Protein AF-A0A9X2YGV0-F1 (afdb_monomer)

InterPro domains:
  IPR011042 Six-bladed beta-propeller, TolB-like [G3DSA:2.120.10.30] (3-168)

Sequence (434 aa):
MQQTRMVYEEDAQGRRLVPIVIPPGPPAPARVIESSREMRVSPDGSHVLFSQIQLGLGGVLTAVPVVGTFTRAADATEYRITDARVVYGVGEGKQFTHDGKGVIIIGGQYEAGNVDDIVVDLATGKVTRLTGNLDYDEDTDLSPNGKWIAIGSTRTLDALTPMSRIVRPAFLPAQIQGAVYEAYAKTINVTNQEWLIAVEDDLARENGTPLFVSDDPSTPQDEGDGYTARSMPSWNQDGTAVTFYERLATADPTLPQTRIVVAKLNYTTSVGTAQGDQVTPDPTWAPKLSEYVPGPAVLPSTGTYPGTGGGTALITEDTTTTPGHTIRTVTYTDYVNEDGLILNGTEWTDATASQNSIRYVADIAVTGAHTGYLKGDVTINKLTRSITPTIAPVDPASKTGTAADPGSQIRSSLDGDLLVLLDPNRIAAAQAGV

Nearest PDB structures (foldseek):
  3lk3-assembly1_A  TM=3.297E-01  e=2.948E+00  Gallus gallus
  7dsb-assembly1_A  TM=3.086E-01  e=3.860E+00  Gallus gallus
  4n74-assembly1_A  TM=1.052E-01  e=2.647E+00  Escherichia coli BW2952
  9eag-assembly1_A  TM=1.173E-01  e=6.269E+00  Homo sapiens
  9coo-assembly1_A  TM=1.122E-01  e=9.647E+00  Homo sapiens

Mean predicted a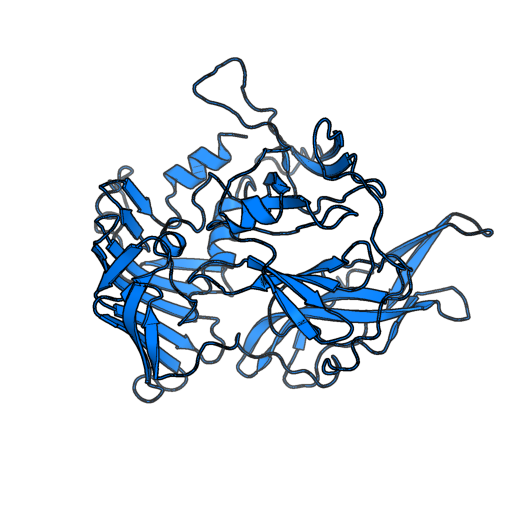ligned error: 5.89 Å

Solvent-accessible surface area (backbone atoms only — not comparable to full-atom values): 22181 Å² total; per-residue (Å²): 130,88,81,82,46,66,45,84,46,78,57,102,92,44,76,48,77,34,42,49,48,73,60,79,55,36,40,82,91,24,40,66,79,35,82,66,41,58,74,38,70,31,71,65,56,54,30,32,39,24,15,28,35,32,33,17,52,73,60,15,76,43,34,33,16,30,41,20,40,41,40,72,40,94,85,69,69,35,35,38,48,41,83,41,17,38,71,44,75,48,25,40,30,51,31,60,39,58,24,18,47,29,36,31,27,39,52,34,58,65,38,30,49,42,42,24,32,22,35,30,33,29,72,77,64,50,75,42,83,50,50,42,52,49,25,47,47,43,37,49,25,57,20,20,53,67,51,24,35,31,29,10,24,20,68,95,66,53,58,31,31,26,50,22,71,69,60,43,63,31,70,59,87,62,78,48,54,62,25,46,46,51,54,39,40,52,82,42,45,53,43,23,33,39,31,41,34,43,38,72,44,23,56,69,51,49,85,62,42,73,74,63,55,55,31,42,92,90,39,91,86,40,72,31,74,32,41,28,39,43,60,53,43,41,57,42,75,51,24,47,34,37,34,34,38,33,34,49,62,50,86,57,83,88,62,82,49,67,48,81,44,73,51,74,59,74,98,66,84,29,51,40,54,38,67,83,65,37,70,61,53,73,43,77,86,36,52,42,32,62,73,41,66,46,53,77,79,87,58,69,75,73,46,78,41,74,28,83,71,34,45,28,38,38,34,47,76,44,59,72,90,47,85,71,29,43,36,38,38,38,39,32,48,56,18,12,28,90,79,42,38,26,32,34,40,36,36,37,34,46,24,40,70,28,56,44,43,27,39,40,36,33,49,28,44,34,31,73,73,44,42,40,33,39,36,26,30,27,37,35,29,62,83,78,31,40,76,42,50,74,44,75,46,94,56,90,80,50,95,65,62,50,88,89,62,68,49,24,41,45,25,22,33,48,76,81,49,75,38,53,49,81,40,66,68,58,50,51,49,60,55,64,32,52

pLDDT: mean 90.38, std 11.67, range [33.03, 98.88]

Radius of gyration: 22.39 Å; Cα contacts (8 Å, |Δi|>4): 1180; chains: 1; bounding box: 58×48×65 Å

Organism: NCBI:txid318424

Secondary structure (DSSP, 8-state):
--PPEEEEEEETTEEEEEEEEPPP-PPTT-EEEEEEEEEEE-TTSSEEEEEEEEE-GGG-EEEEEEEEEEEEPTTSS-EEEEEEEE--SSSEEEEE-TTSSEEEEEEE--BTT--EEEEEETTT--EEE----SS-EEEEEE-TTSSEEEEEE-TTS-SSHHHHTS--B--S----HHHHHHHHTSSS--TTEEEEEEHHHHHTT---EESSPPB-TT-TT-B--SEEEEEEEEE-TTSSEEEEEEEE--S-TT---EEEEEEE--S-S--S--SS--PPPP-TTSPBTTT----PPPPPPSEEEE-TTEEEEEEEEESSSSTTEEEEEEEEEEEE-TTSEEEEEEEEEEEETT-SEEEEEEEEEEEESS-EEEEEEEEEETTTTEEEESS--S-SS-TT--TT--TTS-EEEETTEEEETT-HHHHHHHHH--

Structure (mmCIF, N/CA/C/O backbone):
data_AF-A0A9X2YGV0-F1
#
_entry.id   AF-A0A9X2YGV0-F1
#
loop_
_atom_site.group_PDB
_atom_site.id
_atom_site.type_symbol
_atom_site.label_atom_id
_atom_site.label_alt_id
_atom_site.label_comp_id
_atom_site.label_asym_id
_atom_site.label_entity_id
_atom_site.label_seq_id
_atom_site.pdbx_PDB_ins_code
_atom_site.Cartn_x
_atom_site.Cartn_y
_atom_site.Cartn_z
_atom_site.occupancy
_atom_site.B_iso_or_equiv
_atom_site.auth_seq_id
_atom_site.auth_comp_id
_atom_site.auth_asym_id
_atom_site.auth_atom_id
_atom_site.pdbx_PDB_model_num
ATOM 1 N N . MET A 1 1 ? 5.905 11.905 24.380 1.00 38.88 1 MET A N 1
ATOM 2 C CA . MET A 1 1 ? 4.713 11.677 25.227 1.00 38.88 1 MET A CA 1
ATOM 3 C C . MET A 1 1 ? 4.147 10.327 24.840 1.00 38.88 1 MET A C 1
ATOM 5 O O . MET A 1 1 ? 4.010 10.088 23.648 1.00 38.88 1 MET A O 1
ATOM 9 N N . GLN A 1 2 ? 3.885 9.439 25.795 1.00 49.25 2 GLN A N 1
ATOM 10 C CA . GLN A 1 2 ? 3.170 8.195 25.514 1.00 49.25 2 GLN A CA 1
ATOM 11 C C . GLN A 1 2 ? 1.724 8.595 25.188 1.00 49.25 2 GLN A C 1
ATOM 13 O O . GLN A 1 2 ? 1.070 9.215 26.023 1.00 49.25 2 GLN A O 1
ATOM 18 N N . GLN A 1 3 ? 1.267 8.390 23.950 1.00 62.53 3 GLN A N 1
ATOM 19 C CA . GLN A 1 3 ? -0.114 8.718 23.594 1.00 62.53 3 GLN A CA 1
ATOM 20 C C . GLN A 1 3 ? -1.037 7.715 24.291 1.00 62.53 3 GLN A C 1
ATOM 22 O O . GLN A 1 3 ? -0.971 6.519 24.015 1.00 62.53 3 GLN A O 1
ATOM 27 N N . THR A 1 4 ? -1.885 8.193 25.200 1.00 80.19 4 THR A N 1
ATOM 28 C CA . THR A 1 4 ? -2.931 7.362 25.800 1.00 80.19 4 THR A CA 1
ATOM 29 C C . THR A 1 4 ? -4.017 7.123 24.757 1.00 80.19 4 THR A C 1
ATOM 31 O O . THR A 1 4 ? -4.646 8.072 24.288 1.00 80.19 4 THR A O 1
ATOM 34 N N . ARG A 1 5 ? -4.225 5.863 24.369 1.00 89.50 5 ARG A N 1
ATOM 35 C CA . ARG A 1 5 ? -5.343 5.459 23.508 1.00 89.50 5 ARG A CA 1
ATOM 36 C C . ARG A 1 5 ? -6.597 5.307 24.362 1.00 89.50 5 ARG A C 1
ATOM 38 O O . ARG A 1 5 ? -6.515 4.808 25.482 1.00 89.50 5 ARG A O 1
ATOM 45 N N . MET A 1 6 ? -7.728 5.755 23.834 1.00 92.12 6 MET A N 1
ATOM 46 C CA . MET A 1 6 ? -9.022 5.729 24.511 1.00 92.12 6 MET A CA 1
ATOM 47 C C . MET A 1 6 ? -10.067 5.152 23.560 1.00 92.12 6 MET A C 1
ATOM 49 O O . MET A 1 6 ? -10.005 5.418 22.361 1.00 92.12 6 MET A O 1
ATOM 53 N N . VAL A 1 7 ? -11.047 4.434 24.097 1.00 92.06 7 VAL A N 1
ATOM 54 C CA . VAL A 1 7 ? -12.277 4.075 23.384 1.00 92.06 7 VAL A CA 1
ATOM 55 C C . VAL A 1 7 ? -13.438 4.884 23.952 1.00 92.06 7 VAL A C 1
ATOM 57 O O . VAL A 1 7 ? -13.540 5.062 25.168 1.00 92.06 7 VAL A O 1
ATOM 60 N N . TYR A 1 8 ? -14.292 5.405 23.071 1.00 91.88 8 TYR A N 1
ATOM 61 C CA . TYR A 1 8 ? -15.586 5.940 23.473 1.00 91.88 8 TYR A CA 1
ATOM 62 C C . TYR A 1 8 ? -16.548 4.780 23.694 1.00 91.88 8 TYR A C 1
ATOM 64 O O . TYR A 1 8 ? -16.753 3.953 22.810 1.00 91.88 8 TYR A O 1
ATOM 72 N N . GLU A 1 9 ? -17.135 4.733 24.877 1.00 90.62 9 GLU A N 1
ATOM 73 C CA . GLU A 1 9 ? -18.098 3.722 25.269 1.00 90.62 9 GLU A CA 1
ATOM 74 C C . GLU A 1 9 ? -19.395 4.396 25.707 1.00 90.62 9 GLU A C 1
ATOM 76 O O . GLU A 1 9 ? -19.382 5.379 26.456 1.00 90.62 9 GLU A O 1
ATOM 81 N N . GLU A 1 10 ? -20.511 3.822 25.269 1.00 91.31 10 GLU A N 1
ATOM 82 C CA . GLU A 1 10 ? -21.853 4.196 25.687 1.00 91.31 10 GLU A CA 1
ATOM 83 C C . GLU A 1 10 ? -22.609 2.942 26.129 1.00 91.31 10 GLU A C 1
ATOM 85 O O . GLU A 1 10 ? -22.834 2.026 25.340 1.00 91.31 10 GLU A O 1
ATOM 90 N N . ASP A 1 11 ? -22.978 2.900 27.406 1.00 87.06 11 ASP A N 1
ATOM 91 C CA . ASP A 1 11 ? -23.726 1.805 28.019 1.00 87.06 11 ASP A CA 1
ATOM 92 C C . ASP A 1 11 ? -24.851 2.336 28.926 1.00 87.06 11 ASP A C 1
ATOM 94 O O . ASP A 1 11 ? -25.162 3.531 28.947 1.00 87.06 11 ASP A O 1
ATOM 98 N N . ALA A 1 12 ? -25.484 1.447 29.696 1.00 90.38 12 ALA A N 1
ATOM 99 C CA . ALA A 1 12 ? -26.556 1.817 30.622 1.00 90.38 12 ALA A CA 1
ATOM 100 C C . ALA A 1 12 ? -26.101 2.782 31.739 1.00 90.38 12 ALA A C 1
ATOM 102 O O . ALA A 1 12 ? -26.936 3.413 32.387 1.00 90.38 12 ALA A O 1
ATOM 103 N N . GLN A 1 13 ? -24.794 2.893 31.981 1.00 85.81 13 GLN A N 1
ATOM 104 C CA . GLN A 1 13 ? -24.166 3.750 32.981 1.00 85.81 13 GLN A CA 1
ATOM 105 C C . GLN A 1 13 ? -23.746 5.107 32.390 1.00 85.81 13 GLN A C 1
ATOM 107 O O . GLN A 1 13 ? -23.339 6.000 33.137 1.00 85.81 13 GLN A O 1
ATOM 112 N N . GLY A 1 14 ? -23.891 5.292 31.076 1.00 92.19 14 GLY A N 1
ATOM 113 C CA . GLY A 1 14 ? -23.685 6.548 30.368 1.00 92.19 14 GLY A CA 1
ATOM 114 C C . GLY A 1 14 ? -22.505 6.507 29.402 1.00 92.19 14 GLY A C 1
ATOM 115 O O . GLY A 1 14 ? -22.056 5.455 28.959 1.00 92.19 14 GLY A O 1
ATOM 116 N N . ARG A 1 15 ? -22.016 7.697 29.052 1.00 95.00 15 ARG A N 1
ATOM 117 C CA . ARG A 1 15 ? -20.976 7.905 28.038 1.00 95.00 15 ARG A CA 1
ATOM 118 C C . ARG A 1 15 ? -19.649 8.207 28.704 1.00 95.00 15 ARG A C 1
ATOM 120 O O . ARG A 1 15 ? -19.590 9.074 29.578 1.00 95.00 15 ARG A O 1
ATOM 127 N N . ARG A 1 16 ? -18.581 7.537 28.284 1.00 93.06 16 ARG A N 1
ATOM 128 C CA . ARG A 1 16 ? -17.243 7.728 28.858 1.00 93.06 16 ARG A CA 1
ATOM 129 C C . ARG A 1 16 ? -16.140 7.400 27.862 1.00 93.06 16 ARG A C 1
ATOM 131 O O . ARG A 1 16 ? -16.338 6.644 26.919 1.00 93.06 16 ARG A O 1
ATOM 138 N N . LEU A 1 17 ? -14.964 7.967 28.114 1.00 94.19 17 LEU A N 1
ATOM 139 C CA . LEU A 1 17 ? -13.720 7.551 27.476 1.00 94.19 17 LEU A CA 1
ATOM 140 C C . LEU A 1 17 ? -12.996 6.588 28.410 1.00 94.19 17 LEU A C 1
ATOM 142 O O . LEU A 1 17 ? -12.799 6.904 29.585 1.00 94.19 17 LEU A O 1
ATOM 146 N N . VAL A 1 18 ? -12.602 5.434 27.886 1.00 93.94 18 VAL A N 1
ATOM 147 C CA . VAL A 1 18 ? -11.935 4.380 28.652 1.00 93.94 18 VAL A CA 1
ATOM 148 C C . VAL A 1 18 ? -10.545 4.141 28.071 1.00 93.94 18 VAL A C 1
ATOM 150 O O . VAL A 1 18 ? -10.435 3.934 26.861 1.00 93.94 18 VAL A O 1
ATOM 153 N N . PRO A 1 19 ? -9.479 4.166 28.887 1.00 95.00 19 PRO A N 1
ATOM 154 C CA . PRO A 1 19 ? -8.125 3.929 28.410 1.00 95.00 19 PRO A CA 1
ATOM 155 C C . PRO A 1 19 ? -7.933 2.506 27.896 1.00 95.00 19 PRO A C 1
ATOM 157 O O . PRO A 1 19 ? -8.553 1.557 28.375 1.00 95.00 19 PRO A O 1
ATOM 160 N N . ILE A 1 20 ? -7.027 2.374 26.930 1.00 94.81 20 ILE A N 1
ATOM 161 C CA . ILE A 1 20 ? -6.621 1.102 26.341 1.00 94.81 20 ILE A CA 1
ATOM 162 C C . ILE A 1 20 ? -5.163 0.836 26.703 1.00 94.81 20 ILE A C 1
ATOM 164 O O . ILE A 1 20 ? -4.267 1.621 26.380 1.00 94.81 20 ILE A O 1
ATOM 168 N N . VAL A 1 21 ? -4.919 -0.305 27.339 1.00 94.62 21 VAL A N 1
ATOM 169 C CA . VAL A 1 21 ? -3.582 -0.810 27.636 1.00 94.62 21 VAL A CA 1
ATOM 170 C C . VAL A 1 21 ? -3.079 -1.612 26.444 1.00 94.62 21 VAL A C 1
ATOM 172 O O . VAL A 1 21 ? -3.547 -2.718 26.160 1.00 94.62 21 VAL A O 1
ATOM 175 N N . ILE A 1 22 ? -2.105 -1.025 25.754 1.00 93.31 22 ILE A N 1
ATOM 176 C CA . ILE A 1 22 ? -1.399 -1.629 24.625 1.00 93.31 22 ILE A CA 1
ATOM 177 C C . ILE A 1 22 ? -0.398 -2.665 25.155 1.00 93.31 22 ILE A C 1
ATOM 179 O O . ILE A 1 22 ? 0.312 -2.367 26.123 1.00 93.31 22 ILE A O 1
ATOM 183 N N . PRO A 1 23 ? -0.296 -3.860 24.547 1.00 92.06 23 PRO A N 1
ATOM 184 C CA . PRO A 1 23 ? 0.642 -4.862 25.010 1.00 92.06 23 PRO A CA 1
ATOM 185 C C . PRO A 1 23 ? 2.078 -4.416 24.696 1.00 92.06 23 PRO A C 1
ATOM 187 O O . PRO A 1 23 ? 2.302 -3.629 23.765 1.00 92.06 23 PRO A O 1
ATOM 190 N N . PRO A 1 24 ? 3.078 -4.905 25.451 1.00 88.38 24 PRO A N 1
ATOM 191 C CA . PRO A 1 24 ? 4.468 -4.697 25.075 1.00 88.38 24 PRO A CA 1
ATOM 192 C C . PRO A 1 24 ? 4.713 -5.271 23.674 1.00 88.38 24 PRO A C 1
ATOM 194 O O . PRO A 1 24 ? 4.033 -6.200 23.240 1.00 88.38 24 PRO A O 1
ATOM 197 N N . GLY A 1 25 ? 5.665 -4.682 22.956 1.00 83.56 25 GLY A N 1
ATOM 198 C CA . GLY A 1 25 ? 5.994 -5.125 21.605 1.00 83.56 25 GLY A CA 1
ATOM 199 C C . GLY A 1 25 ? 6.938 -6.332 21.562 1.00 83.56 25 GLY A C 1
ATOM 200 O O . GLY A 1 25 ? 6.913 -7.170 22.467 1.00 83.56 25 GLY A O 1
ATOM 201 N N . PRO A 1 26 ? 7.766 -6.431 20.509 1.00 86.62 26 PRO A N 1
ATOM 202 C CA . PRO A 1 26 ? 8.558 -7.616 20.212 1.00 86.62 26 PRO A CA 1
ATOM 203 C C . PRO A 1 26 ? 9.648 -7.859 21.268 1.00 86.62 26 PRO A C 1
ATOM 205 O O . PRO A 1 26 ? 10.019 -6.939 22.011 1.00 86.62 26 PRO A O 1
ATOM 208 N N . PRO A 1 27 ? 10.208 -9.078 21.335 1.00 87.12 27 PRO A N 1
ATOM 209 C CA . PRO A 1 27 ? 11.320 -9.365 22.223 1.00 87.12 27 PRO A CA 1
ATOM 210 C C . PRO A 1 27 ? 12.595 -8.656 21.739 1.00 87.12 27 PRO A C 1
ATOM 212 O O . PRO A 1 27 ? 12.760 -8.336 20.559 1.00 87.12 27 PRO A O 1
ATOM 215 N N . ALA A 1 28 ? 13.549 -8.455 22.652 1.00 83.19 28 ALA A N 1
ATOM 216 C CA . ALA A 1 28 ? 14.885 -8.002 22.272 1.00 83.19 28 ALA A CA 1
ATOM 217 C C . ALA A 1 28 ? 15.522 -8.994 21.266 1.00 83.19 28 ALA A C 1
ATOM 219 O O . ALA A 1 28 ? 15.337 -10.203 21.412 1.00 83.19 28 ALA A O 1
ATOM 220 N N . PRO A 1 29 ? 16.297 -8.524 20.268 1.00 85.38 29 PRO A N 1
ATOM 221 C CA . PRO A 1 29 ? 16.837 -7.170 20.127 1.00 85.38 29 PRO A CA 1
ATOM 222 C C . PRO A 1 29 ? 15.896 -6.156 19.459 1.00 85.38 29 PRO A C 1
ATOM 224 O O . PRO A 1 29 ? 16.283 -4.989 19.355 1.00 85.38 29 PRO A O 1
ATOM 227 N N . ALA A 1 30 ? 14.700 -6.565 19.020 1.00 90.62 30 ALA A N 1
ATOM 228 C CA . ALA A 1 30 ? 13.747 -5.639 18.425 1.00 90.62 30 ALA A CA 1
ATOM 229 C C . ALA A 1 30 ? 13.193 -4.651 19.456 1.00 90.62 30 ALA A C 1
ATOM 231 O O . ALA A 1 30 ? 13.220 -4.879 20.669 1.00 90.62 30 ALA A O 1
ATOM 232 N N . ARG A 1 31 ? 12.749 -3.493 18.965 1.00 91.44 31 ARG A N 1
ATOM 233 C CA . ARG A 1 31 ? 12.277 -2.383 19.798 1.00 91.44 31 ARG A CA 1
ATOM 234 C C . ARG A 1 31 ? 11.056 -1.734 19.182 1.00 91.44 31 ARG A C 1
ATOM 236 O O . ARG A 1 31 ? 10.994 -1.541 17.975 1.00 91.44 31 ARG A O 1
ATOM 243 N N . VAL A 1 32 ? 10.130 -1.321 20.035 1.00 93.06 32 VAL A N 1
ATOM 244 C CA . VAL A 1 32 ? 9.009 -0.467 19.645 1.00 93.06 32 VAL A CA 1
ATOM 245 C C . VAL A 1 32 ? 9.485 0.979 19.574 1.00 93.06 32 VAL A C 1
ATOM 247 O O . VAL A 1 32 ? 10.021 1.502 20.550 1.00 93.06 32 VAL A O 1
ATOM 250 N N . ILE A 1 33 ? 9.273 1.617 18.429 1.00 92.19 33 ILE A N 1
ATOM 251 C CA . ILE A 1 33 ? 9.444 3.060 18.231 1.00 92.19 33 ILE A CA 1
ATOM 252 C C . ILE A 1 33 ? 8.118 3.775 18.500 1.00 92.19 33 ILE A C 1
ATOM 254 O O . ILE A 1 33 ? 8.089 4.793 19.187 1.00 92.19 33 ILE A O 1
ATOM 258 N N . GLU A 1 34 ? 7.014 3.198 18.025 1.00 92.38 34 GLU A N 1
ATOM 259 C CA . GLU A 1 34 ? 5.658 3.681 18.278 1.00 92.38 34 GLU A CA 1
ATOM 260 C C . GLU A 1 34 ? 4.747 2.502 18.622 1.00 92.38 34 GLU A C 1
ATOM 262 O O . GLU A 1 34 ? 4.649 1.536 17.866 1.00 92.38 34 GLU A O 1
ATOM 267 N N . SER A 1 35 ? 4.109 2.559 19.794 1.00 91.56 35 SER A N 1
ATOM 268 C CA . SER A 1 35 ? 3.392 1.416 20.373 1.00 91.56 35 SER A CA 1
ATOM 269 C C . SER A 1 35 ? 2.031 1.149 19.752 1.00 91.56 35 SER A C 1
ATOM 271 O O . SER A 1 35 ? 1.502 0.057 19.924 1.00 91.56 35 SER A O 1
ATOM 273 N N . SER A 1 36 ? 1.448 2.131 19.069 1.00 90.56 36 SER A N 1
ATOM 274 C CA . SER A 1 36 ? 0.190 1.949 18.351 1.00 90.56 36 SER A CA 1
ATOM 275 C C . SER A 1 36 ? -0.015 3.062 17.333 1.00 90.56 36 SER A C 1
ATOM 277 O O . SER A 1 36 ? 0.171 4.231 17.672 1.00 90.56 36 SER A O 1
ATOM 279 N N . ARG A 1 37 ? -0.495 2.691 16.156 1.00 90.25 37 ARG A N 1
ATOM 280 C CA . ARG A 1 37 ? -1.073 3.530 15.106 1.00 90.25 37 ARG A CA 1
ATOM 281 C C . ARG A 1 37 ? -2.347 2.880 14.594 1.00 90.25 37 ARG A C 1
ATOM 283 O O . ARG A 1 37 ? -2.530 1.684 14.821 1.00 90.25 37 ARG A O 1
ATOM 290 N N . GLU A 1 38 ? -3.194 3.673 13.948 1.00 88.94 38 GLU A N 1
ATOM 291 C CA . GLU A 1 38 ? -4.365 3.188 13.209 1.00 88.94 38 GLU A CA 1
ATOM 292 C C . GLU A 1 38 ? -5.209 2.160 13.960 1.00 88.94 38 GLU A C 1
ATOM 294 O O . GLU A 1 38 ? -5.514 1.074 13.479 1.00 88.94 38 GLU A O 1
ATOM 299 N N . MET A 1 39 ? -5.560 2.493 15.202 1.00 93.19 39 MET A N 1
ATOM 300 C CA . MET A 1 39 ? -6.354 1.589 16.016 1.00 93.19 39 MET A CA 1
ATOM 301 C C . MET A 1 39 ? -7.789 1.508 15.483 1.00 93.19 39 MET A C 1
ATOM 303 O O . MET A 1 39 ? -8.437 2.542 15.301 1.00 93.19 39 MET A O 1
ATOM 307 N N . ARG A 1 40 ? -8.289 0.287 15.282 1.00 94.12 40 ARG A N 1
ATOM 308 C CA . ARG A 1 40 ? -9.659 -0.019 14.850 1.00 94.12 40 ARG A CA 1
ATOM 309 C C . ARG A 1 40 ? -10.224 -1.123 15.726 1.00 94.12 40 ARG A C 1
ATOM 311 O O . ARG A 1 40 ? -9.529 -2.092 16.009 1.00 94.12 40 ARG A O 1
ATOM 318 N N . VAL A 1 41 ? -11.463 -0.973 16.174 1.00 95.25 41 VAL A N 1
ATOM 319 C CA . VAL A 1 41 ? -12.181 -2.019 16.915 1.00 95.25 41 VAL A CA 1
ATOM 320 C C . VAL A 1 41 ? -12.949 -2.865 15.904 1.00 95.25 41 VAL A C 1
ATOM 322 O O . VAL A 1 41 ? -13.487 -2.319 14.942 1.00 95.25 41 VAL A O 1
ATOM 325 N N . SER A 1 42 ? -12.975 -4.182 16.095 1.00 96.94 42 SER A N 1
ATOM 326 C CA . SER A 1 42 ? -13.702 -5.088 15.205 1.00 96.94 42 SER A CA 1
ATOM 327 C C . SER A 1 42 ? -15.220 -4.854 15.250 1.00 96.94 42 SER A C 1
ATOM 329 O O . SER A 1 42 ? -15.725 -4.323 16.244 1.00 96.94 42 SER A O 1
ATOM 331 N N . PRO A 1 43 ? -15.985 -5.273 14.222 1.00 94.69 43 PRO A N 1
ATOM 332 C CA . PRO A 1 43 ? -17.433 -5.045 14.169 1.00 94.69 43 PRO A CA 1
ATOM 333 C C . PRO A 1 43 ? -18.228 -5.603 15.362 1.00 94.69 43 PRO A C 1
ATOM 335 O O . PRO A 1 43 ? -19.197 -4.987 15.799 1.00 94.69 43 PRO A O 1
ATOM 338 N N . ASP A 1 44 ? -17.809 -6.738 15.925 1.00 95.19 44 ASP A N 1
ATOM 339 C CA . ASP A 1 44 ? -18.397 -7.337 17.133 1.00 95.19 44 ASP A CA 1
ATOM 340 C C . ASP A 1 44 ? -17.835 -6.779 18.454 1.00 95.19 44 ASP A C 1
ATOM 342 O O . ASP A 1 44 ? -18.252 -7.204 19.533 1.00 95.19 44 ASP A O 1
ATOM 346 N N . GLY A 1 45 ? -16.875 -5.852 18.396 1.00 95.12 45 GLY A N 1
ATOM 347 C CA . GLY A 1 45 ? -16.245 -5.243 19.565 1.00 95.12 45 GLY A CA 1
ATOM 348 C C . GLY A 1 45 ? -15.303 -6.159 20.350 1.00 95.12 45 GLY A C 1
ATOM 349 O O . GLY A 1 45 ? -14.848 -5.766 21.425 1.00 95.12 45 GLY A O 1
ATOM 350 N N . SER A 1 46 ? -15.019 -7.370 19.857 1.00 97.19 46 SER A N 1
ATOM 351 C CA . SER A 1 46 ? -14.249 -8.385 20.587 1.00 97.19 46 SER A CA 1
ATOM 352 C C . SER A 1 46 ? -12.739 -8.314 20.340 1.00 97.19 46 SER A C 1
ATOM 354 O O . SER A 1 46 ? -11.960 -8.857 21.126 1.00 97.19 46 SER A O 1
ATOM 356 N N . HIS A 1 47 ? -12.309 -7.615 19.287 1.00 98.44 47 HIS A N 1
ATOM 357 C CA . HIS A 1 47 ? -10.918 -7.492 18.867 1.00 98.44 47 HIS A CA 1
ATOM 358 C C . HIS A 1 47 ? -10.546 -6.049 18.534 1.00 98.44 47 HIS A C 1
ATOM 360 O O . HIS A 1 47 ? -11.388 -5.172 18.340 1.00 98.44 47 HIS A O 1
ATOM 366 N N . VAL A 1 48 ? -9.241 -5.811 18.452 1.00 97.75 48 VAL A N 1
ATOM 367 C CA . VAL A 1 48 ? -8.677 -4.545 17.999 1.00 97.75 48 VAL A CA 1
ATOM 368 C C . VAL A 1 48 ? -7.516 -4.800 17.041 1.00 97.75 48 VAL A C 1
ATOM 370 O O . VAL A 1 48 ? -6.642 -5.622 17.319 1.00 97.75 48 VAL A O 1
ATOM 373 N N . LEU A 1 49 ? -7.521 -4.083 15.921 1.00 97.94 49 LEU A N 1
ATOM 374 C CA . LEU A 1 49 ? -6.420 -3.950 14.975 1.00 97.94 49 LEU A CA 1
ATOM 375 C C . LEU A 1 49 ? -5.647 -2.688 15.341 1.00 97.94 49 LEU A C 1
ATOM 377 O O . LEU A 1 49 ? -6.239 -1.655 15.646 1.00 97.94 49 LEU A O 1
ATOM 381 N N . PHE A 1 50 ? -4.328 -2.764 15.324 1.00 96.44 50 PHE A N 1
ATOM 382 C CA . PHE A 1 50 ? -3.443 -1.612 15.436 1.00 96.44 50 PHE A CA 1
ATOM 383 C C . PHE A 1 50 ? -2.099 -1.953 14.805 1.00 96.44 50 PHE A C 1
ATOM 385 O O . PHE A 1 50 ? -1.776 -3.123 14.611 1.00 96.44 50 PHE A O 1
ATOM 392 N N . SER A 1 51 ? -1.277 -0.944 14.548 1.00 96.19 51 SER A N 1
ATOM 393 C CA . SER A 1 51 ? 0.083 -1.159 14.050 1.00 96.19 51 SER A CA 1
ATOM 394 C C . SER A 1 51 ? 1.132 -0.673 15.037 1.00 96.19 51 SER A C 1
ATOM 396 O O . SER A 1 51 ? 0.950 0.351 15.693 1.00 96.19 51 SER A O 1
ATOM 398 N N . GLN A 1 52 ? 2.252 -1.385 15.145 1.00 95.19 52 GLN A N 1
ATOM 399 C CA . GLN A 1 52 ? 3.447 -0.887 15.829 1.00 95.19 52 GLN A CA 1
ATOM 400 C C . GLN A 1 52 ? 4.498 -0.472 14.815 1.00 95.19 52 GLN A C 1
ATOM 402 O O . GLN A 1 52 ? 4.777 -1.220 13.883 1.00 95.19 52 GLN A O 1
ATOM 407 N N . ILE A 1 53 ? 5.151 0.667 15.044 1.00 93.75 53 ILE A N 1
ATOM 408 C CA . ILE A 1 53 ? 6.405 0.966 14.352 1.00 93.75 53 ILE A CA 1
ATOM 409 C C . ILE A 1 53 ? 7.522 0.311 15.151 1.00 93.75 53 ILE A C 1
ATOM 411 O O . ILE A 1 53 ? 7.744 0.655 16.316 1.00 93.75 53 ILE A O 1
ATOM 415 N N . GLN A 1 54 ? 8.213 -0.641 14.536 1.00 93.56 54 GLN A N 1
ATOM 416 C CA . GLN A 1 54 ? 9.238 -1.450 15.180 1.00 93.56 54 GLN A CA 1
ATOM 417 C C . GLN A 1 54 ? 10.581 -1.316 14.462 1.00 93.56 54 GLN A C 1
ATOM 419 O O . GLN A 1 54 ? 10.652 -1.180 13.241 1.00 93.56 54 GLN A O 1
ATOM 424 N N . LEU A 1 55 ? 11.651 -1.388 15.250 1.00 92.44 55 LEU A N 1
ATOM 425 C CA . LEU A 1 55 ? 13.010 -1.619 14.788 1.00 92.44 55 LEU A CA 1
ATOM 426 C C . LEU A 1 55 ? 13.337 -3.103 14.991 1.00 92.44 55 LEU A C 1
ATOM 428 O O . LEU A 1 55 ? 13.400 -3.558 16.133 1.00 92.44 55 LEU A O 1
ATOM 432 N N . GLY A 1 56 ? 13.501 -3.844 13.900 1.00 91.12 56 GLY A N 1
ATOM 433 C CA . GLY A 1 56 ? 13.666 -5.297 13.861 1.00 91.12 56 GLY A CA 1
ATOM 434 C C . GLY A 1 56 ? 15.105 -5.791 13.715 1.00 91.12 56 GLY A C 1
ATOM 435 O O . GLY A 1 56 ? 16.072 -5.097 14.050 1.00 91.12 56 GLY A O 1
ATOM 436 N N . LEU A 1 57 ? 15.247 -7.012 13.186 1.00 85.06 57 LEU A N 1
ATOM 437 C CA . LEU A 1 57 ? 16.546 -7.611 12.861 1.00 85.06 57 LEU A CA 1
ATOM 438 C C . LEU A 1 57 ? 17.340 -6.699 11.925 1.00 85.06 57 LEU A C 1
ATOM 440 O O . LEU A 1 57 ? 16.782 -6.067 11.034 1.00 85.06 57 LEU A O 1
ATOM 444 N N . GLY A 1 58 ? 18.651 -6.596 12.151 1.00 83.94 58 GLY A N 1
ATOM 445 C CA . GLY A 1 58 ? 19.531 -5.766 11.323 1.00 83.94 58 GLY A CA 1
ATOM 446 C C . GLY A 1 58 ? 19.219 -4.264 11.348 1.00 83.94 58 GLY A C 1
ATOM 447 O O . GLY A 1 58 ? 19.849 -3.524 10.602 1.00 83.94 58 GLY A O 1
ATOM 448 N N . GLY A 1 59 ? 18.286 -3.796 12.188 1.00 88.62 59 GLY A N 1
ATOM 449 C CA . GLY A 1 59 ? 17.837 -2.403 12.220 1.00 88.62 59 GLY A CA 1
ATOM 450 C C . GLY A 1 59 ? 16.753 -2.063 11.192 1.00 88.62 59 GLY A C 1
ATOM 451 O O . GLY A 1 59 ? 16.613 -0.892 10.843 1.00 88.62 59 GLY A O 1
ATOM 452 N N . VAL A 1 60 ? 16.006 -3.051 10.689 1.00 90.56 60 VAL A N 1
ATOM 453 C CA . VAL A 1 60 ? 14.854 -2.822 9.798 1.00 90.56 60 VAL A CA 1
ATOM 454 C C . VAL A 1 60 ? 13.805 -1.968 10.501 1.00 90.56 60 VAL A C 1
ATOM 456 O O . VAL A 1 60 ? 13.330 -2.344 11.569 1.00 90.56 60 VAL A O 1
ATOM 459 N N . LEU A 1 61 ? 13.421 -0.840 9.902 1.00 91.31 61 LEU A N 1
ATOM 460 C CA . LEU A 1 61 ? 12.277 -0.048 10.349 1.00 91.31 61 LEU A CA 1
ATOM 461 C C . LEU A 1 61 ? 11.031 -0.455 9.554 1.00 91.31 61 LEU A C 1
ATOM 463 O O . LEU A 1 61 ? 11.007 -0.320 8.325 1.00 91.31 61 LEU A O 1
ATOM 467 N N . THR A 1 62 ? 9.995 -0.928 10.246 1.00 92.06 62 THR A N 1
ATOM 468 C CA . THR A 1 62 ? 8.727 -1.312 9.613 1.00 92.06 62 THR A CA 1
ATOM 469 C C . THR A 1 62 ? 7.529 -1.071 10.522 1.00 92.06 62 THR A C 1
ATOM 471 O O . THR A 1 62 ? 7.641 -1.128 11.749 1.00 92.06 62 THR A O 1
ATOM 474 N N . ALA A 1 63 ? 6.379 -0.818 9.904 1.00 93.88 63 ALA A N 1
ATOM 475 C CA . ALA A 1 63 ? 5.093 -1.001 10.551 1.00 93.88 63 ALA A CA 1
ATOM 476 C C . ALA A 1 63 ? 4.764 -2.505 10.601 1.00 93.88 63 ALA A C 1
ATOM 478 O O . ALA A 1 63 ? 5.136 -3.259 9.693 1.00 93.88 63 ALA A O 1
ATOM 479 N N . VAL A 1 64 ? 4.145 -2.931 11.701 1.00 95.69 64 VAL A N 1
ATOM 480 C CA . VAL A 1 64 ? 3.727 -4.312 11.958 1.00 95.69 64 VAL A CA 1
ATOM 481 C C . VAL A 1 64 ? 2.254 -4.290 12.374 1.00 95.69 64 VAL A C 1
ATOM 483 O O . VAL A 1 64 ? 1.966 -3.776 13.460 1.00 95.69 64 VAL A O 1
ATOM 486 N N . PRO A 1 65 ? 1.332 -4.821 11.553 1.00 97.25 65 PRO A N 1
ATOM 487 C CA . PRO A 1 65 ? -0.087 -4.901 11.867 1.00 97.25 65 PRO A CA 1
ATOM 488 C C . PRO A 1 65 ? -0.358 -6.040 12.854 1.00 97.25 65 PRO A C 1
ATOM 490 O O . PRO A 1 65 ? 0.109 -7.173 12.696 1.00 97.25 65 PRO A O 1
ATOM 493 N N . VAL A 1 66 ? -1.123 -5.724 13.893 1.00 98.25 66 VAL A N 1
ATOM 494 C CA . VAL A 1 66 ? -1.391 -6.593 15.035 1.00 98.25 66 VAL A CA 1
ATOM 495 C C . VAL A 1 66 ? -2.886 -6.641 15.304 1.00 98.25 66 VAL A C 1
ATOM 497 O O . VAL A 1 66 ? -3.526 -5.600 15.432 1.00 98.25 66 VAL A O 1
ATOM 500 N N . VAL A 1 67 ? -3.417 -7.849 15.470 1.00 98.69 67 VAL A N 1
ATOM 501 C CA . VAL A 1 67 ? -4.768 -8.077 15.992 1.00 98.69 67 VAL A CA 1
ATOM 502 C C . VAL A 1 67 ? -4.655 -8.726 17.361 1.00 98.69 67 VAL A C 1
ATOM 504 O O . VAL A 1 67 ? -3.876 -9.658 17.548 1.00 98.69 67 VAL A O 1
ATOM 507 N N . GLY A 1 68 ? -5.406 -8.227 18.336 1.00 98.06 68 GLY A N 1
ATOM 508 C CA . GLY A 1 68 ? -5.509 -8.849 19.653 1.00 98.06 68 GLY A CA 1
ATOM 509 C C . GLY A 1 68 ? -6.929 -8.791 20.191 1.00 98.06 68 GLY A C 1
ATOM 510 O O . GLY A 1 68 ? -7.728 -7.948 19.778 1.00 98.06 68 GLY A O 1
ATOM 511 N N . THR A 1 69 ? -7.232 -9.673 21.135 1.00 98.12 69 THR A N 1
ATOM 512 C CA . THR A 1 69 ? -8.516 -9.700 21.836 1.00 98.12 69 THR A CA 1
ATOM 513 C C . THR A 1 69 ? -8.675 -8.429 22.669 1.00 98.12 69 THR A C 1
ATOM 515 O O . THR A 1 69 ? -7.791 -8.069 23.454 1.00 98.12 69 THR A O 1
ATOM 518 N N . PHE A 1 70 ? -9.812 -7.757 22.529 1.00 96.62 70 PHE A N 1
ATOM 519 C CA . PHE A 1 70 ? -10.125 -6.495 23.185 1.00 96.62 70 PHE A CA 1
ATOM 520 C C . PHE A 1 70 ? -10.969 -6.741 24.437 1.00 96.62 70 PHE A C 1
ATOM 522 O O . PHE A 1 70 ? -12.195 -6.805 24.407 1.00 96.62 70 PHE A O 1
ATOM 529 N N . THR A 1 71 ? -10.293 -6.914 25.571 1.00 94.75 71 THR A N 1
ATOM 530 C CA . THR A 1 71 ? -10.941 -7.349 26.812 1.00 94.75 71 THR A CA 1
ATOM 531 C C . THR A 1 71 ? -11.202 -6.171 27.734 1.00 94.75 71 THR A C 1
ATOM 533 O O . THR A 1 71 ? -10.276 -5.448 28.112 1.00 94.75 71 THR A O 1
ATOM 536 N N . ARG A 1 72 ? -12.450 -6.009 28.180 1.00 92.75 72 ARG A N 1
ATOM 537 C CA . ARG A 1 72 ? -12.769 -5.054 29.242 1.00 92.75 72 ARG A CA 1
ATOM 538 C C . ARG A 1 72 ? -12.293 -5.582 30.597 1.00 92.75 72 ARG A C 1
ATOM 540 O O . ARG A 1 72 ? -12.635 -6.700 30.979 1.00 92.75 72 ARG A O 1
ATOM 547 N N . ALA A 1 73 ? -11.509 -4.793 31.334 1.00 92.06 73 ALA A N 1
ATOM 548 C CA . ALA A 1 73 ? -11.095 -5.154 32.688 1.00 92.06 73 ALA A CA 1
ATOM 549 C C . ALA A 1 73 ? -12.310 -5.322 33.618 1.00 92.06 73 ALA A C 1
ATOM 551 O O . ALA A 1 73 ? -13.311 -4.621 33.479 1.00 92.06 73 ALA A O 1
ATOM 552 N N . ALA A 1 74 ? -12.208 -6.229 34.595 1.00 89.81 74 ALA A N 1
ATOM 553 C CA . ALA A 1 74 ? -13.311 -6.564 35.502 1.00 89.81 74 ALA A CA 1
ATOM 554 C C . ALA A 1 74 ? -13.785 -5.388 36.380 1.00 89.81 74 ALA A C 1
ATOM 556 O O . ALA A 1 74 ? -14.941 -5.356 36.789 1.00 89.81 74 ALA A O 1
ATOM 557 N N . ASP A 1 75 ? -12.908 -4.422 36.658 1.00 88.94 75 ASP A N 1
ATOM 558 C CA . ASP A 1 75 ? -13.235 -3.179 37.370 1.00 88.94 75 ASP A CA 1
ATOM 559 C C . ASP A 1 75 ? -13.793 -2.075 36.449 1.00 88.94 75 ASP A C 1
ATOM 561 O O . ASP A 1 75 ? -14.074 -0.969 36.907 1.00 88.94 75 ASP A O 1
ATOM 565 N N . ALA A 1 76 ? -13.948 -2.372 35.155 1.00 84.38 76 ALA A N 1
ATOM 566 C CA . ALA A 1 76 ? -14.396 -1.476 34.096 1.00 84.38 76 ALA A CA 1
ATOM 567 C C . ALA A 1 76 ? -13.545 -0.203 33.901 1.00 84.38 76 ALA A C 1
ATOM 569 O O . ALA A 1 76 ? -13.972 0.703 33.181 1.00 84.38 76 ALA A O 1
ATOM 570 N N . THR A 1 77 ? -12.335 -0.130 34.462 1.00 90.25 77 THR A N 1
ATOM 571 C CA . THR A 1 77 ? -11.496 1.081 34.399 1.00 90.25 77 THR A CA 1
ATOM 572 C C . THR A 1 77 ? -10.698 1.219 33.106 1.00 90.25 77 THR A C 1
ATOM 574 O O . THR A 1 77 ? -10.366 2.334 32.715 1.00 90.25 77 THR A O 1
ATOM 577 N N . GLU A 1 78 ? -10.420 0.109 32.422 1.00 94.44 78 GLU A N 1
ATOM 578 C CA . GLU A 1 78 ? -9.605 0.075 31.206 1.00 94.44 78 GLU A CA 1
ATOM 579 C C . GLU A 1 78 ? -9.978 -1.100 30.296 1.00 94.44 78 GLU A C 1
ATOM 581 O O . GLU A 1 78 ? -10.537 -2.105 30.745 1.00 94.44 78 GLU A O 1
ATOM 586 N N . TYR A 1 79 ? -9.617 -1.001 29.021 1.00 95.69 79 TYR A N 1
ATOM 587 C CA . TYR A 1 79 ? -9.517 -2.147 28.123 1.00 95.69 79 TYR A CA 1
ATOM 588 C C . TYR A 1 79 ? -8.075 -2.637 28.046 1.00 95.69 79 TYR A C 1
ATOM 590 O O . TYR A 1 79 ? -7.133 -1.846 28.084 1.00 95.69 79 TYR A O 1
ATOM 598 N N . ARG A 1 80 ? -7.893 -3.945 27.888 1.00 96.12 80 ARG A N 1
ATOM 599 C CA . ARG A 1 80 ? -6.591 -4.581 27.682 1.00 96.12 80 ARG A CA 1
ATOM 600 C C . ARG A 1 80 ? -6.604 -5.348 26.376 1.00 96.12 80 ARG A C 1
ATOM 602 O O . ARG A 1 80 ? -7.552 -6.082 26.101 1.00 96.12 80 ARG A O 1
ATOM 609 N N . ILE A 1 81 ? -5.527 -5.208 25.616 1.00 96.50 81 ILE A N 1
ATOM 610 C CA . ILE A 1 81 ? -5.293 -6.035 24.437 1.00 96.50 81 ILE A CA 1
ATOM 611 C C . ILE A 1 81 ? -4.537 -7.282 24.886 1.00 96.50 81 ILE A C 1
ATOM 613 O O . ILE A 1 81 ? -3.409 -7.197 25.379 1.00 96.50 81 ILE A O 1
ATOM 617 N N . THR A 1 82 ? -5.164 -8.438 24.730 1.00 95.69 82 THR A N 1
ATOM 618 C CA . THR A 1 82 ? -4.592 -9.743 25.073 1.00 95.69 82 THR A CA 1
ATOM 619 C C . THR A 1 82 ? -4.430 -10.604 23.827 1.00 95.69 82 THR A C 1
ATOM 621 O O . THR A 1 82 ? -5.001 -10.293 22.791 1.00 95.69 82 THR A O 1
ATOM 624 N N . ASP A 1 83 ? -3.610 -11.655 23.924 1.00 96.38 83 ASP A N 1
ATOM 625 C CA . ASP A 1 83 ? -3.246 -12.534 22.799 1.00 96.38 83 ASP A CA 1
ATOM 626 C C . ASP A 1 83 ? -2.957 -11.771 21.494 1.00 96.38 83 ASP A C 1
ATOM 628 O O . ASP A 1 83 ? -3.530 -12.042 20.450 1.00 96.38 83 ASP A O 1
ATOM 632 N N . ALA A 1 84 ? -2.090 -10.759 21.566 1.00 97.44 84 ALA A N 1
ATOM 633 C CA . ALA A 1 84 ? -1.736 -9.952 20.406 1.00 97.44 84 ALA A CA 1
ATOM 634 C C . ALA A 1 84 ? -0.928 -10.774 19.386 1.00 97.44 84 ALA A C 1
ATOM 636 O O . ALA A 1 84 ? 0.110 -11.356 19.724 1.00 97.44 84 ALA A O 1
ATOM 637 N N . ARG A 1 85 ? -1.383 -10.783 18.132 1.00 98.19 85 ARG A N 1
ATOM 638 C CA . ARG A 1 85 ? -0.855 -11.581 17.020 1.00 98.19 85 ARG A CA 1
ATOM 639 C C . ARG A 1 85 ? -0.468 -10.697 15.846 1.00 98.19 85 ARG A C 1
ATOM 641 O O . ARG A 1 85 ? -1.218 -9.800 15.473 1.00 98.19 85 ARG A O 1
ATOM 648 N N . VAL A 1 86 ? 0.689 -10.968 15.251 1.00 97.69 86 VAL A N 1
ATOM 649 C CA . VAL A 1 86 ? 1.172 -10.252 14.063 1.00 97.69 86 VAL A CA 1
ATOM 650 C C . VAL A 1 86 ? 0.563 -10.888 12.821 1.00 97.69 86 VAL A C 1
ATOM 652 O O . VAL A 1 86 ? 0.983 -11.963 12.401 1.00 97.69 86 VAL A O 1
ATOM 655 N N . VAL A 1 87 ? -0.441 -10.227 12.251 1.00 97.88 87 VAL A N 1
ATOM 656 C CA . VAL A 1 87 ? -1.261 -10.769 11.154 1.00 97.88 87 VAL A CA 1
ATOM 657 C C . VAL A 1 87 ? -0.658 -10.521 9.773 1.00 97.88 87 VAL A C 1
ATOM 659 O O . VAL A 1 87 ? -1.119 -11.079 8.788 1.00 97.88 87 VAL A O 1
ATOM 662 N N . TYR A 1 88 ? 0.396 -9.715 9.667 1.00 96.44 88 TYR A N 1
ATOM 663 C CA . TYR A 1 88 ? 1.171 -9.593 8.436 1.00 96.44 88 TYR A CA 1
ATOM 664 C C . TYR A 1 88 ? 2.576 -9.064 8.744 1.00 96.44 88 TYR A C 1
ATOM 666 O O . TYR A 1 88 ? 2.789 -8.416 9.766 1.00 96.44 88 TYR A O 1
ATOM 674 N N . GLY A 1 89 ? 3.562 -9.386 7.904 1.00 91.75 89 GLY A N 1
ATOM 675 C CA . GLY A 1 89 ? 4.975 -9.155 8.240 1.00 91.75 89 GLY A CA 1
ATOM 676 C C . GLY A 1 89 ? 5.485 -7.728 8.011 1.00 91.75 89 GLY A C 1
ATOM 677 O O . GLY A 1 89 ? 6.518 -7.349 8.559 1.00 91.75 89 GLY A O 1
ATOM 678 N N . VAL A 1 90 ? 4.786 -6.942 7.195 1.00 90.44 90 VAL A N 1
ATOM 679 C CA . VAL A 1 90 ? 5.182 -5.589 6.788 1.00 90.44 90 VAL A CA 1
ATOM 680 C C . VAL A 1 90 ? 3.940 -4.787 6.437 1.00 90.44 90 VAL A C 1
ATOM 682 O O . VAL A 1 90 ? 3.063 -5.309 5.765 1.00 90.44 90 VAL A O 1
ATOM 685 N N . GLY A 1 91 ? 3.869 -3.527 6.851 1.00 92.56 91 GLY A N 1
ATOM 686 C CA . GLY A 1 91 ? 2.762 -2.648 6.478 1.00 92.56 91 GLY A CA 1
ATOM 687 C C . GLY A 1 91 ? 1.959 -2.148 7.666 1.00 92.56 91 GLY A C 1
ATOM 688 O O . GLY A 1 91 ? 2.312 -2.391 8.820 1.00 92.56 91 GLY A O 1
ATOM 689 N N . GLU A 1 92 ? 0.891 -1.416 7.391 1.00 94.12 92 GLU A N 1
ATOM 690 C CA . GLU A 1 92 ? 0.051 -0.805 8.419 1.00 94.12 92 GLU A CA 1
ATOM 691 C C . GLU A 1 92 ? -1.389 -1.297 8.280 1.00 94.12 92 GLU A C 1
ATOM 693 O O . GLU A 1 92 ? -1.972 -1.259 7.203 1.00 94.12 92 GLU A O 1
ATOM 698 N N . GLY A 1 93 ? -1.963 -1.798 9.371 1.00 96.06 93 GLY A N 1
ATOM 699 C CA . GLY A 1 93 ? -3.375 -2.155 9.430 1.00 96.06 93 GLY A CA 1
ATOM 700 C C . GLY A 1 93 ? -4.242 -0.907 9.344 1.00 96.06 93 GLY A C 1
ATOM 701 O O . GLY A 1 93 ? -4.014 0.036 10.100 1.00 96.06 93 GLY A O 1
ATOM 702 N N . LYS A 1 94 ? -5.216 -0.919 8.436 1.00 94.44 94 LYS A N 1
ATOM 703 C CA . LYS A 1 94 ? -6.067 0.231 8.120 1.00 94.44 94 LYS A CA 1
ATOM 704 C C . LYS A 1 94 ? -7.500 0.060 8.604 1.00 94.44 94 LYS A C 1
ATOM 706 O O . LYS A 1 94 ? -8.065 1.005 9.158 1.00 94.44 94 LYS A O 1
ATOM 711 N N . GLN A 1 95 ? -8.069 -1.140 8.450 1.00 95.81 95 GLN A N 1
ATOM 712 C CA . GLN A 1 95 ? -9.479 -1.382 8.760 1.00 95.81 95 GLN A CA 1
ATOM 713 C C . GLN A 1 95 ? -9.819 -2.870 8.952 1.00 95.81 95 GLN A C 1
ATOM 715 O O . GLN A 1 95 ? -9.077 -3.738 8.500 1.00 95.81 95 GLN A O 1
ATOM 720 N N . PHE A 1 96 ? -10.933 -3.182 9.618 1.00 97.06 96 PHE A N 1
ATOM 721 C CA . PHE A 1 96 ? -11.557 -4.514 9.550 1.00 97.06 96 PHE A CA 1
ATOM 722 C C . PHE A 1 96 ? -12.540 -4.581 8.383 1.00 97.06 96 PHE A C 1
ATOM 724 O O . PHE A 1 96 ? -13.249 -3.616 8.123 1.00 97.06 96 PHE A O 1
ATOM 731 N N . THR A 1 97 ? -12.688 -5.739 7.743 1.00 96.06 97 THR A N 1
ATOM 732 C CA . THR A 1 97 ? -13.862 -5.962 6.887 1.00 96.06 97 THR A CA 1
ATOM 733 C C . THR A 1 97 ? -15.144 -5.854 7.727 1.00 96.06 97 THR A C 1
ATOM 735 O O . THR A 1 97 ? -15.147 -6.187 8.914 1.00 96.06 97 THR A O 1
ATOM 738 N N . HIS A 1 98 ? -16.260 -5.401 7.146 1.00 94.25 98 HIS A N 1
ATOM 739 C CA . HIS A 1 98 ? -17.508 -5.193 7.906 1.00 94.25 98 HIS A CA 1
ATOM 740 C C . HIS A 1 98 ? -18.112 -6.468 8.521 1.00 94.25 98 HIS A C 1
ATOM 742 O O . HIS A 1 98 ? -18.920 -6.379 9.451 1.00 94.25 98 HIS A O 1
ATOM 748 N N . ASP A 1 99 ? -17.747 -7.643 8.011 1.00 94.44 99 ASP A N 1
ATOM 749 C CA . ASP A 1 99 ? -18.093 -8.953 8.577 1.00 94.44 99 ASP A CA 1
ATOM 750 C C . ASP A 1 99 ? -17.113 -9.417 9.679 1.00 94.44 99 ASP A C 1
ATOM 752 O O . ASP A 1 99 ? -17.301 -10.473 10.280 1.00 94.44 99 ASP A O 1
ATOM 756 N N . GLY A 1 100 ? -16.057 -8.646 9.954 1.00 96.50 100 GLY A N 1
ATOM 757 C CA . GLY A 1 100 ? -15.028 -8.943 10.950 1.00 96.50 100 GLY A CA 1
ATOM 758 C C . GLY A 1 100 ? -14.108 -10.108 10.579 1.00 96.50 100 GLY A C 1
ATOM 759 O O . GLY A 1 100 ? -13.303 -10.529 11.406 1.00 96.50 100 GLY A O 1
ATOM 760 N N . LYS A 1 101 ? -14.207 -10.668 9.368 1.00 97.56 101 LYS A N 1
ATOM 761 C CA . LYS A 1 101 ? -13.456 -11.877 8.981 1.00 97.56 101 LYS A CA 1
ATOM 762 C C . LYS A 1 101 ? -12.049 -11.588 8.480 1.00 97.56 101 LYS A C 1
ATOM 764 O O . LYS A 1 101 ? -11.209 -12.485 8.501 1.00 97.56 101 LYS A O 1
ATOM 769 N N . GLY A 1 102 ? -11.777 -10.360 8.059 1.00 97.88 102 GLY A N 1
ATOM 770 C CA . GLY A 1 102 ? -10.479 -9.944 7.563 1.00 97.88 102 GLY A CA 1
ATOM 771 C C . GLY A 1 102 ? -10.053 -8.582 8.085 1.00 97.88 102 GLY A C 1
ATOM 772 O O . GLY A 1 102 ? -10.843 -7.812 8.635 1.00 97.88 102 GLY A O 1
ATOM 773 N N . VAL A 1 103 ? -8.777 -8.282 7.879 1.00 98.31 103 VAL A N 1
ATOM 774 C CA . VAL A 1 103 ? -8.212 -6.944 8.076 1.00 98.31 103 VAL A CA 1
ATOM 775 C C . VAL A 1 103 ? -7.586 -6.445 6.785 1.00 98.31 103 VAL A C 1
ATOM 777 O O . VAL A 1 103 ? -6.954 -7.213 6.059 1.00 98.31 103 VAL A O 1
ATOM 780 N N . ILE A 1 104 ? -7.768 -5.157 6.521 1.00 97.94 104 ILE A N 1
ATOM 781 C CA . ILE A 1 104 ? -7.177 -4.425 5.408 1.00 97.94 104 ILE A CA 1
ATOM 782 C C . ILE A 1 104 ? -5.835 -3.857 5.866 1.00 97.94 104 ILE A C 1
ATOM 784 O O . ILE A 1 104 ? -5.740 -3.259 6.945 1.00 97.94 104 ILE A O 1
ATOM 788 N N . ILE A 1 105 ? -4.792 -4.077 5.073 1.00 97.12 105 ILE A N 1
ATOM 789 C CA . ILE A 1 105 ? -3.415 -3.684 5.378 1.00 97.12 105 ILE A CA 1
ATOM 790 C C . ILE A 1 105 ? -2.789 -3.065 4.131 1.00 97.12 105 ILE A C 1
ATOM 792 O O . ILE A 1 105 ? -2.778 -3.713 3.086 1.00 97.12 105 ILE A O 1
ATOM 796 N N . ILE A 1 106 ? -2.165 -1.894 4.281 1.00 94.31 106 ILE A N 1
ATOM 797 C CA . ILE A 1 106 ? -1.270 -1.345 3.256 1.00 94.31 106 ILE A CA 1
ATOM 798 C C . ILE A 1 106 ? 0.071 -2.063 3.351 1.00 94.31 106 ILE A C 1
ATOM 800 O O . ILE A 1 106 ? 0.794 -1.940 4.343 1.00 94.31 106 ILE A O 1
ATOM 804 N N . GLY A 1 107 ? 0.409 -2.865 2.349 1.00 91.19 107 GLY A N 1
ATOM 805 C CA . GLY A 1 107 ? 1.603 -3.715 2.413 1.00 91.19 107 GLY A CA 1
ATOM 806 C C . GLY A 1 107 ? 1.717 -4.770 1.317 1.00 91.19 107 GLY A C 1
ATOM 807 O O . GLY A 1 107 ? 2.653 -5.575 1.348 1.00 91.19 107 GLY A O 1
ATOM 808 N N . GLY A 1 108 ? 0.787 -4.787 0.363 1.00 90.25 108 GLY A N 1
ATOM 809 C CA . GLY A 1 108 ? 0.917 -5.537 -0.876 1.00 90.25 108 GLY A CA 1
ATOM 810 C C . GLY A 1 108 ? 2.112 -5.039 -1.684 1.00 90.25 108 GLY A C 1
ATOM 811 O O . GLY A 1 108 ? 2.398 -3.846 -1.730 1.00 90.25 108 GLY A O 1
ATOM 812 N N . GLN A 1 109 ? 2.848 -5.974 -2.277 1.00 86.94 109 GLN A N 1
ATOM 813 C CA . GLN A 1 109 ? 3.996 -5.694 -3.141 1.00 86.94 109 GLN A CA 1
ATOM 814 C C . GLN A 1 109 ? 3.813 -6.449 -4.455 1.00 86.94 109 GLN A C 1
ATOM 816 O O . GLN A 1 109 ? 4.617 -7.321 -4.793 1.00 86.94 109 GLN A O 1
ATOM 821 N N . TYR A 1 110 ? 2.705 -6.185 -5.151 1.00 91.56 110 TYR A N 1
ATOM 822 C CA . TYR A 1 110 ? 2.420 -6.862 -6.412 1.00 91.56 110 TYR A CA 1
ATOM 823 C C . TYR A 1 110 ? 3.280 -6.264 -7.522 1.00 91.56 110 TYR A C 1
ATOM 825 O O . TYR A 1 110 ? 4.057 -6.999 -8.130 1.00 91.56 110 TYR A O 1
ATOM 833 N N . GLU A 1 111 ? 3.258 -4.945 -7.709 1.00 92.69 111 GLU A N 1
ATOM 834 C CA . GLU A 1 111 ? 4.108 -4.252 -8.678 1.00 92.69 111 GLU A CA 1
ATOM 835 C C . GLU A 1 111 ? 5.357 -3.630 -8.045 1.00 92.69 111 GLU A C 1
ATOM 837 O O . GLU A 1 111 ? 5.364 -3.109 -6.925 1.00 92.69 111 GLU A O 1
ATOM 842 N N . ALA A 1 112 ? 6.452 -3.641 -8.804 1.00 93.62 112 ALA A N 1
ATOM 843 C CA . ALA A 1 112 ? 7.692 -2.993 -8.411 1.00 93.62 112 ALA A CA 1
ATOM 844 C C . ALA A 1 112 ? 7.492 -1.483 -8.187 1.00 93.62 112 ALA A C 1
ATOM 846 O O . ALA A 1 112 ? 7.185 -0.733 -9.111 1.00 93.62 112 ALA A O 1
ATOM 847 N N . GLY A 1 113 ? 7.747 -1.037 -6.955 1.00 89.19 113 GLY A N 1
ATOM 848 C CA . GLY A 1 113 ? 7.656 0.373 -6.572 1.00 89.19 113 GLY A CA 1
ATOM 849 C C . GLY A 1 113 ? 6.276 0.817 -6.092 1.00 89.19 113 GLY A C 1
ATOM 850 O O . GLY A 1 113 ? 6.185 1.921 -5.561 1.00 89.19 113 GLY A O 1
ATOM 851 N N . ASN A 1 114 ? 5.252 -0.036 -6.193 1.00 91.81 114 ASN A N 1
ATOM 852 C CA . ASN A 1 114 ? 3.925 0.252 -5.659 1.00 91.81 114 ASN A CA 1
ATOM 853 C C . ASN A 1 114 ? 3.745 -0.270 -4.226 1.00 91.81 114 ASN A C 1
ATOM 855 O O . ASN A 1 114 ? 4.585 -1.030 -3.727 1.00 91.81 114 ASN A O 1
ATOM 859 N N . VAL A 1 115 ? 2.696 0.173 -3.539 1.00 90.69 115 VAL A N 1
ATOM 860 C CA . VAL A 1 115 ? 2.198 -0.482 -2.328 1.00 90.69 115 VAL A CA 1
ATOM 861 C C . VAL A 1 115 ? 0.685 -0.587 -2.416 1.00 90.69 115 VAL A C 1
ATOM 863 O O . VAL A 1 115 ? -0.008 0.418 -2.468 1.00 90.69 115 VAL A O 1
ATOM 866 N N . ASP A 1 116 ? 0.197 -1.819 -2.449 1.00 93.06 116 ASP A N 1
ATOM 867 C CA . ASP A 1 116 ? -1.230 -2.093 -2.574 1.00 93.06 116 ASP A CA 1
ATOM 868 C C . ASP A 1 116 ? -1.842 -2.382 -1.202 1.00 93.06 116 ASP A C 1
ATOM 870 O O . ASP A 1 116 ? -1.174 -2.897 -0.288 1.00 93.06 116 ASP A O 1
ATOM 874 N N . ASP A 1 117 ? -3.141 -2.145 -1.085 1.00 95.88 117 ASP A N 1
ATOM 875 C CA . ASP A 1 117 ? -3.924 -2.674 0.015 1.00 95.88 117 ASP A CA 1
ATOM 876 C C . ASP A 1 117 ? -4.247 -4.153 -0.231 1.00 95.88 117 ASP A C 1
ATOM 878 O O . ASP A 1 117 ? -4.512 -4.623 -1.346 1.00 95.88 117 ASP A O 1
ATOM 882 N N . ILE A 1 118 ? -4.206 -4.921 0.852 1.00 97.56 118 ILE A N 1
ATOM 883 C CA . ILE A 1 118 ? -4.522 -6.348 0.880 1.00 97.56 118 ILE A CA 1
ATOM 884 C C . ILE A 1 118 ? -5.531 -6.646 1.978 1.00 97.56 118 ILE A C 1
ATOM 886 O O . ILE A 1 118 ? -5.556 -5.982 3.011 1.00 97.56 118 ILE A O 1
ATOM 890 N N . VAL A 1 119 ? -6.305 -7.710 1.789 1.00 98.19 119 VAL A N 1
ATOM 891 C CA . VAL A 1 119 ? -7.115 -8.317 2.846 1.00 98.19 119 VAL A CA 1
ATOM 892 C C . VAL A 1 119 ? -6.410 -9.564 3.358 1.00 98.19 119 VAL A C 1
ATOM 894 O O . VAL A 1 119 ? -6.084 -10.465 2.579 1.00 98.19 119 VAL A O 1
ATOM 897 N N . VAL A 1 120 ? -6.212 -9.641 4.672 1.00 98.56 120 VAL A N 1
ATOM 898 C CA . VAL A 1 120 ? -5.771 -10.857 5.362 1.00 98.56 120 VAL A CA 1
ATOM 899 C C . VAL A 1 120 ? -6.963 -11.489 6.065 1.00 98.56 120 VAL A C 1
ATOM 901 O O . VAL A 1 120 ? -7.541 -10.883 6.964 1.00 98.56 120 VAL A O 1
ATOM 904 N N . ASP A 1 121 ? -7.310 -12.713 5.674 1.00 98.44 121 ASP A N 1
ATOM 905 C CA . ASP A 1 121 ? -8.315 -13.534 6.352 1.00 98.44 121 ASP A CA 1
ATOM 906 C C . ASP A 1 121 ? -7.824 -13.907 7.760 1.00 98.44 121 ASP A C 1
ATOM 908 O O . ASP A 1 121 ? -6.762 -14.517 7.921 1.00 98.44 121 ASP A O 1
ATOM 912 N N . LEU A 1 122 ? -8.583 -13.544 8.794 1.00 98.62 122 LEU A N 1
ATOM 913 C CA . LEU A 1 122 ? -8.184 -13.762 10.184 1.00 98.62 122 LEU A CA 1
ATOM 914 C C . LEU A 1 122 ? -8.283 -15.225 10.607 1.00 98.62 122 LEU A C 1
ATOM 916 O O . LEU A 1 122 ? -7.531 -15.639 11.485 1.00 98.62 122 LEU A O 1
ATOM 920 N N . ALA A 1 123 ? -9.139 -16.030 9.984 1.00 98.19 123 ALA A N 1
ATOM 921 C CA . ALA A 1 123 ? -9.250 -17.445 10.315 1.00 98.19 123 ALA A CA 1
ATOM 922 C C . ALA A 1 123 ? -8.099 -18.264 9.711 1.00 98.19 123 ALA A C 1
ATOM 924 O O . ALA A 1 123 ? -7.613 -19.200 10.351 1.00 98.19 123 ALA A O 1
ATOM 925 N N . THR A 1 124 ? -7.650 -17.930 8.497 1.00 98.19 124 THR A N 1
ATOM 926 C CA . THR A 1 124 ? -6.718 -18.777 7.733 1.00 98.19 124 THR A CA 1
ATOM 927 C C . THR A 1 124 ? -5.364 -18.140 7.431 1.00 98.19 124 THR A C 1
ATOM 929 O O . THR A 1 124 ? -4.461 -18.849 6.989 1.00 98.19 124 THR A O 1
ATOM 932 N N . GLY A 1 125 ? -5.224 -16.823 7.573 1.00 98.12 125 GLY A N 1
ATOM 933 C CA . GLY A 1 125 ? -4.041 -16.066 7.149 1.00 98.12 125 GLY A CA 1
ATOM 934 C C . GLY A 1 125 ? -3.887 -15.947 5.637 1.00 98.12 125 GLY A C 1
ATOM 935 O O . GLY A 1 125 ? -2.808 -15.623 5.142 1.00 98.12 125 GLY A O 1
ATOM 936 N N . LYS A 1 126 ? -4.954 -16.230 4.879 1.00 98.31 126 LYS A N 1
ATOM 937 C CA . LYS A 1 126 ? -4.932 -16.090 3.423 1.00 98.31 126 LYS A CA 1
ATOM 938 C C . LYS A 1 126 ? -4.907 -14.605 3.075 1.00 98.31 126 LYS A C 1
ATOM 940 O O . LYS A 1 126 ? -5.758 -13.851 3.533 1.00 98.31 126 LYS A O 1
ATOM 945 N N . VAL A 1 127 ?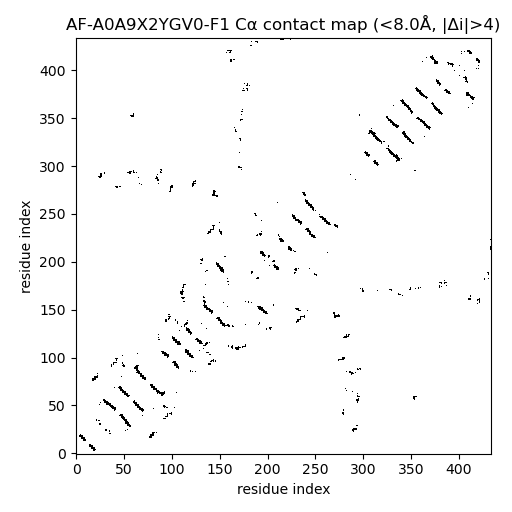 -3.969 -14.222 2.218 1.00 97.69 127 VAL A N 1
ATOM 946 C CA . VAL A 1 127 ? -3.840 -12.858 1.701 1.00 97.69 127 VAL A CA 1
ATOM 947 C C . VAL A 1 127 ? -4.509 -12.762 0.334 1.00 97.69 127 VAL A C 1
ATOM 949 O O . VAL A 1 127 ? -4.310 -13.634 -0.513 1.00 97.69 127 VAL A O 1
ATOM 952 N N . THR A 1 128 ? -5.289 -11.707 0.117 1.00 97.25 128 THR A N 1
ATOM 953 C CA . THR A 1 128 ? -5.898 -11.381 -1.179 1.00 97.25 128 THR A CA 1
ATOM 954 C C . THR A 1 128 ? -5.624 -9.919 -1.511 1.00 97.25 128 THR A C 1
ATOM 956 O O . THR A 1 128 ? -5.689 -9.068 -0.628 1.00 97.25 128 THR A O 1
ATOM 959 N N . ARG A 1 129 ? -5.295 -9.627 -2.772 1.00 96.56 129 ARG A N 1
ATOM 960 C CA . ARG A 1 129 ? -5.154 -8.255 -3.276 1.00 96.56 129 ARG A CA 1
ATOM 961 C C . ARG A 1 129 ? -6.491 -7.519 -3.178 1.00 96.56 129 ARG A C 1
ATOM 963 O O . ARG A 1 129 ? -7.514 -8.119 -3.503 1.00 96.56 129 ARG A O 1
ATOM 970 N N . LEU A 1 130 ? -6.470 -6.264 -2.733 1.00 97.56 130 LEU A N 1
ATOM 971 C CA . LEU A 1 130 ? -7.655 -5.409 -2.684 1.00 97.56 130 LEU A CA 1
ATOM 972 C C . LEU A 1 130 ? -7.598 -4.295 -3.727 1.00 97.56 130 LEU A C 1
ATOM 974 O O . LEU A 1 130 ? -8.594 -4.090 -4.413 1.00 97.56 130 LEU A O 1
ATOM 978 N N . THR A 1 131 ? -6.452 -3.626 -3.861 1.00 96.56 131 THR A N 1
ATOM 979 C CA . THR A 1 131 ? -6.275 -2.524 -4.816 1.00 96.56 131 THR A CA 1
ATOM 980 C C . THR A 1 131 ? -5.322 -2.897 -5.938 1.00 96.56 131 THR A C 1
ATOM 982 O O . THR A 1 131 ? -4.435 -3.731 -5.748 1.00 96.56 131 THR A O 1
ATOM 985 N N . GLY A 1 132 ? -5.548 -2.331 -7.121 1.00 95.12 132 GLY A N 1
ATOM 986 C CA . GLY A 1 132 ? -4.788 -2.561 -8.349 1.00 95.12 132 GLY A CA 1
ATOM 987 C C . GLY A 1 132 ? -4.187 -1.304 -8.974 1.00 95.12 132 GLY A C 1
ATOM 988 O O . GLY A 1 132 ? -3.395 -1.429 -9.914 1.00 95.12 132 GLY A O 1
ATOM 989 N N . ASN A 1 133 ? -4.559 -0.113 -8.489 1.00 94.75 133 ASN A N 1
ATOM 990 C CA . ASN A 1 133 ? -4.088 1.149 -9.049 1.00 94.75 133 ASN A CA 1
ATOM 991 C C . ASN A 1 133 ? -2.557 1.250 -8.980 1.00 94.75 133 ASN A C 1
ATOM 993 O O . ASN A 1 133 ? -1.924 0.755 -8.055 1.00 94.75 133 ASN A O 1
ATOM 997 N N . LEU A 1 134 ? -1.950 1.886 -9.982 1.00 94.19 134 LEU A N 1
ATOM 998 C CA . LEU A 1 134 ? -0.495 2.016 -10.083 1.00 94.19 134 LEU A CA 1
ATOM 999 C C . LEU A 1 134 ? 0.067 3.180 -9.258 1.00 94.19 134 LEU A C 1
ATOM 1001 O O . LEU A 1 134 ? 1.289 3.345 -9.195 1.00 94.19 134 LEU A O 1
ATOM 1005 N N . ASP A 1 135 ? -0.795 3.999 -8.671 1.00 94.19 135 ASP A N 1
ATOM 1006 C CA . ASP A 1 135 ? -0.406 5.085 -7.788 1.00 94.19 135 ASP A CA 1
ATOM 1007 C C . ASP A 1 135 ? -0.531 4.700 -6.305 1.00 94.19 135 ASP A C 1
ATOM 1009 O O . ASP A 1 135 ? -0.932 3.590 -5.962 1.00 94.19 135 ASP A O 1
ATOM 1013 N N . TYR A 1 136 ? -0.123 5.602 -5.414 1.00 93.81 136 TYR A N 1
ATOM 1014 C CA . TYR A 1 136 ? -0.182 5.363 -3.977 1.00 93.81 136 TYR A CA 1
ATOM 1015 C C . TYR A 1 136 ? -1.634 5.308 -3.498 1.00 93.81 136 TYR A C 1
ATOM 1017 O O . TYR A 1 136 ? -2.372 6.283 -3.622 1.00 93.81 136 TYR A O 1
ATOM 1025 N N . ASP A 1 137 ? -1.994 4.178 -2.906 1.00 93.56 137 ASP A N 1
ATOM 1026 C CA . ASP A 1 137 ? -3.295 3.888 -2.319 1.00 93.56 137 ASP A CA 1
ATOM 1027 C C . ASP A 1 137 ? -3.104 3.624 -0.815 1.00 93.56 137 ASP A C 1
ATOM 1029 O O . ASP A 1 137 ? -2.215 2.867 -0.414 1.00 93.56 137 ASP A O 1
ATOM 1033 N N . GLU A 1 138 ? -3.897 4.279 0.035 1.00 90.25 138 GLU A N 1
ATOM 1034 C CA . GLU A 1 138 ? -3.821 4.161 1.492 1.00 90.25 138 GLU A CA 1
ATOM 1035 C C . GLU A 1 138 ? -5.186 4.380 2.174 1.00 90.25 138 GLU A C 1
ATOM 1037 O O . GLU A 1 138 ? -6.046 5.125 1.712 1.00 90.25 138 GLU A O 1
ATOM 1042 N N . ASP A 1 139 ? -5.349 3.764 3.351 1.00 90.25 139 ASP A N 1
ATOM 1043 C CA . ASP A 1 139 ? -6.495 3.936 4.253 1.00 90.25 139 ASP A CA 1
ATOM 1044 C C . ASP A 1 139 ? -7.829 3.531 3.618 1.00 90.25 139 ASP A C 1
ATOM 1046 O O . ASP A 1 139 ? -8.840 4.209 3.767 1.00 90.25 139 ASP A O 1
ATOM 1050 N N . THR A 1 140 ? -7.843 2.378 2.955 1.00 94.25 140 THR A N 1
ATOM 1051 C CA . THR A 1 140 ? -9.065 1.811 2.387 1.00 94.25 140 THR A CA 1
ATOM 1052 C C . THR A 1 140 ? -10.077 1.375 3.446 1.00 94.25 140 THR A C 1
ATOM 1054 O O . THR A 1 140 ? -9.738 0.691 4.419 1.00 94.25 140 THR A O 1
ATOM 1057 N N . ASP A 1 141 ? -11.351 1.662 3.176 1.00 95.56 141 ASP A N 1
ATOM 1058 C CA . ASP A 1 141 ? -12.495 0.992 3.784 1.00 95.56 141 ASP A CA 1
ATOM 1059 C C . ASP A 1 141 ? -13.372 0.320 2.715 1.00 95.56 141 ASP A C 1
ATOM 1061 O O . ASP A 1 141 ? -13.705 0.899 1.676 1.00 95.56 141 ASP A O 1
ATOM 1065 N N . LEU A 1 142 ? -13.757 -0.926 2.980 1.00 95.69 142 LEU A N 1
ATOM 1066 C CA . LEU A 1 142 ? -14.629 -1.710 2.112 1.00 95.69 142 LEU A CA 1
ATOM 1067 C C . LEU A 1 142 ? -16.079 -1.389 2.449 1.00 95.69 142 LEU A C 1
ATOM 1069 O O . LEU A 1 142 ? -16.442 -1.361 3.608 1.00 95.69 142 LEU A O 1
ATOM 1073 N N . SER A 1 143 ? -16.937 -1.236 1.449 1.00 95.94 143 SER A N 1
ATOM 1074 C CA . SER A 1 143 ? -18.388 -1.174 1.651 1.00 95.94 143 SER A CA 1
ATOM 1075 C C . SER A 1 143 ? -18.917 -2.422 2.377 1.00 95.94 143 SER A C 1
ATOM 1077 O O . SER A 1 143 ? -18.335 -3.505 2.249 1.00 95.94 143 SER A O 1
ATOM 1079 N N . PRO A 1 144 ? -20.068 -2.342 3.072 1.00 94.50 144 PRO A N 1
ATOM 1080 C CA . PRO A 1 144 ? -20.613 -3.474 3.822 1.00 94.50 144 PRO A CA 1
ATOM 1081 C C . PRO A 1 144 ? -20.845 -4.728 2.981 1.00 94.50 144 PRO A C 1
ATOM 1083 O O . PRO A 1 144 ? -20.698 -5.836 3.480 1.00 94.50 144 PRO A O 1
ATOM 1086 N N . ASN A 1 145 ? -21.172 -4.582 1.696 1.00 93.25 145 ASN A N 1
ATOM 1087 C CA . ASN A 1 145 ? -21.364 -5.725 0.807 1.00 93.25 145 ASN A CA 1
ATOM 1088 C C . ASN A 1 145 ? -20.062 -6.261 0.173 1.00 93.25 145 ASN A C 1
ATOM 1090 O O . ASN A 1 145 ? -20.122 -7.232 -0.586 1.00 93.25 145 ASN A O 1
ATOM 1094 N N . GLY A 1 146 ? -18.918 -5.635 0.470 1.00 94.25 146 GLY A N 1
ATOM 1095 C CA . GLY A 1 146 ? -17.578 -6.033 0.045 1.00 94.25 146 GLY A CA 1
ATOM 1096 C C . GLY A 1 146 ? -17.226 -5.729 -1.413 1.00 94.25 146 GLY A C 1
ATOM 1097 O O . GLY A 1 146 ? -16.229 -6.254 -1.897 1.00 94.25 146 GLY A O 1
ATOM 1098 N N . LYS A 1 147 ? -18.035 -4.945 -2.142 1.00 95.38 147 LYS A N 1
ATOM 1099 C CA . LYS A 1 147 ? -17.868 -4.752 -3.601 1.00 95.38 147 LYS A CA 1
ATOM 1100 C C . LYS A 1 147 ? -17.297 -3.403 -4.015 1.00 95.38 147 LYS A C 1
ATOM 1102 O O . LYS A 1 147 ? -16.883 -3.248 -5.158 1.00 95.38 147 LYS A O 1
ATOM 1107 N N . TRP A 1 148 ? -17.310 -2.437 -3.112 1.00 97.50 148 TRP A N 1
ATOM 1108 C CA . TRP A 1 148 ? -16.808 -1.083 -3.324 1.00 97.50 148 TRP A CA 1
ATOM 1109 C C . TRP A 1 148 ? -15.797 -0.730 -2.253 1.00 97.50 148 TRP A C 1
ATOM 1111 O O . TRP A 1 148 ? -15.941 -1.188 -1.120 1.00 97.50 148 TRP A O 1
ATOM 1121 N N . ILE A 1 149 ? -14.831 0.106 -2.606 1.00 97.12 149 ILE A N 1
ATOM 1122 C CA . ILE A 1 149 ? -13.875 0.707 -1.687 1.00 97.12 149 ILE A CA 1
ATOM 1123 C C . ILE A 1 149 ? -14.032 2.225 -1.696 1.00 97.12 149 ILE A C 1
ATOM 1125 O O . ILE A 1 149 ? -14.323 2.832 -2.729 1.00 97.12 149 ILE A O 1
ATOM 1129 N N . ALA A 1 150 ? -13.866 2.801 -0.513 1.00 96.88 150 ALA A N 1
ATOM 1130 C CA . ALA A 1 150 ? -13.523 4.200 -0.327 1.00 96.88 150 ALA A CA 1
ATOM 1131 C C . ALA A 1 150 ? -12.049 4.231 0.084 1.00 96.88 150 ALA A C 1
ATOM 1133 O O . ALA A 1 150 ? -11.651 3.424 0.929 1.00 96.88 150 ALA A O 1
ATOM 1134 N N . ILE A 1 151 ? -11.240 5.058 -0.567 1.00 96.06 151 ILE A N 1
ATOM 1135 C CA . ILE A 1 151 ? -9.786 5.000 -0.463 1.00 96.06 151 ILE A CA 1
ATOM 1136 C C . ILE A 1 151 ? -9.128 6.375 -0.594 1.00 96.06 151 ILE A C 1
ATOM 1138 O O . ILE A 1 151 ? -9.460 7.157 -1.488 1.00 96.06 151 ILE A O 1
ATOM 1142 N N . GLY A 1 152 ? -8.133 6.638 0.255 1.00 94.94 152 GLY A N 1
ATOM 1143 C CA . GLY A 1 152 ? -7.212 7.753 0.085 1.00 94.94 152 GLY A CA 1
ATOM 1144 C C . GLY A 1 152 ? -6.172 7.412 -0.981 1.00 94.94 152 GLY A C 1
ATOM 1145 O O . GLY A 1 152 ? -5.507 6.386 -0.892 1.00 94.94 152 GLY A O 1
ATOM 1146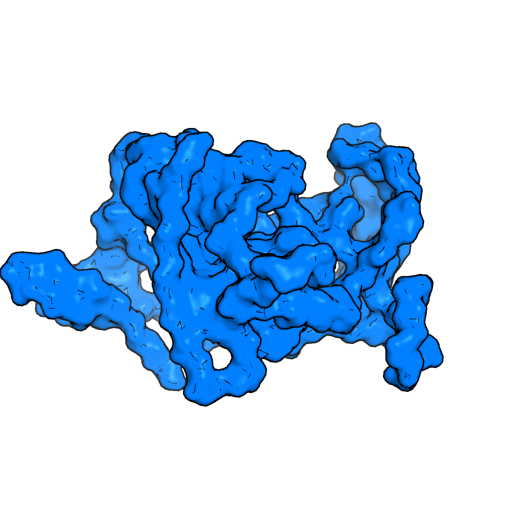 N N . SER A 1 153 ? -6.012 8.249 -2.001 1.00 94.50 153 SER A N 1
ATOM 1147 C CA . SER A 1 153 ? -5.151 7.912 -3.137 1.00 94.50 153 SER A CA 1
ATOM 1148 C C . SER A 1 153 ? -4.491 9.131 -3.775 1.00 94.50 153 SER A C 1
ATOM 1150 O O . SER A 1 153 ? -5.070 10.223 -3.811 1.00 94.50 153 SER A O 1
ATOM 1152 N N . THR A 1 154 ? -3.301 8.924 -4.345 1.00 93.62 154 THR A N 1
ATOM 1153 C CA . THR A 1 154 ? -2.659 9.849 -5.292 1.00 93.62 154 THR A CA 1
ATOM 1154 C C . THR A 1 154 ? -3.030 9.565 -6.739 1.00 93.62 154 THR A C 1
ATOM 1156 O O . THR A 1 154 ? -2.420 10.156 -7.630 1.00 93.62 154 THR A O 1
ATOM 1159 N N . ARG A 1 155 ? -3.997 8.682 -7.023 1.00 92.50 155 ARG A N 1
ATOM 1160 C CA . ARG A 1 155 ? -4.420 8.411 -8.403 1.00 92.50 155 ARG A CA 1
ATOM 1161 C C . ARG A 1 155 ? -4.689 9.708 -9.156 1.00 92.50 155 ARG A C 1
ATOM 1163 O O . ARG A 1 155 ? -5.188 10.679 -8.589 1.00 92.50 155 ARG A O 1
ATOM 1170 N N . THR A 1 156 ? -4.345 9.708 -10.441 1.00 91.56 156 THR A N 1
ATOM 1171 C CA . THR A 1 156 ? -4.294 10.876 -11.345 1.00 91.56 156 THR A CA 1
ATOM 1172 C C . THR A 1 156 ? -3.146 11.869 -11.113 1.00 91.56 156 THR A C 1
ATOM 1174 O O . THR A 1 156 ? -2.917 12.719 -11.972 1.00 91.56 156 THR A O 1
ATOM 1177 N N . LEU A 1 157 ? -2.374 11.753 -10.024 1.00 92.81 157 LEU A N 1
ATOM 1178 C CA . LEU A 1 157 ? -1.224 12.632 -9.762 1.00 92.81 157 LEU A CA 1
ATOM 1179 C C . LEU A 1 157 ? 0.097 12.085 -10.321 1.00 92.81 157 LEU A C 1
ATOM 1181 O O . LEU A 1 157 ? 1.060 12.843 -10.456 1.00 92.81 157 LEU A O 1
ATOM 1185 N N . ASP A 1 158 ? 0.147 10.802 -10.678 1.00 93.75 158 ASP A N 1
ATOM 1186 C CA . ASP A 1 158 ? 1.347 10.089 -11.115 1.00 93.75 158 ASP A CA 1
ATOM 1187 C C . ASP A 1 158 ? 2.474 10.126 -10.071 1.00 93.75 158 ASP A C 1
ATOM 1189 O O . ASP A 1 158 ? 3.641 10.397 -10.385 1.00 93.75 158 ASP A O 1
ATOM 1193 N N . ALA A 1 159 ? 2.143 9.881 -8.803 1.00 95.12 159 ALA A N 1
ATOM 1194 C CA . ALA A 1 159 ? 3.117 9.932 -7.718 1.00 95.12 159 ALA A CA 1
ATOM 1195 C C . ALA A 1 159 ? 4.055 8.713 -7.741 1.00 95.12 159 ALA A C 1
ATOM 1197 O O . ALA A 1 159 ? 5.273 8.883 -7.619 1.00 95.12 159 ALA A O 1
ATOM 1198 N N . LEU A 1 160 ? 3.521 7.504 -7.956 1.00 95.75 160 LEU A N 1
ATOM 1199 C CA . LEU A 1 160 ? 4.290 6.259 -8.137 1.00 95.75 160 LEU A CA 1
ATOM 1200 C C . LEU A 1 160 ? 4.375 5.783 -9.594 1.00 95.75 160 LEU A C 1
ATOM 1202 O O . LEU A 1 160 ? 5.331 5.077 -9.942 1.00 95.75 160 LEU A O 1
ATOM 1206 N N . THR A 1 161 ? 3.468 6.250 -10.461 1.00 94.81 161 THR A N 1
ATOM 1207 C CA . THR A 1 161 ? 3.392 5.914 -11.896 1.00 94.81 161 THR A CA 1
ATOM 1208 C C . THR A 1 161 ? 4.729 5.962 -12.649 1.00 94.81 161 THR A C 1
ATOM 1210 O O . THR A 1 161 ? 4.964 5.065 -13.465 1.00 94.81 161 THR A O 1
ATOM 1213 N N . PRO A 1 162 ? 5.663 6.912 -12.394 1.00 95.19 162 PRO A N 1
ATOM 1214 C CA . PRO A 1 162 ? 6.974 6.915 -13.045 1.00 95.19 162 PRO A CA 1
ATOM 1215 C C . PRO A 1 162 ? 7.736 5.584 -12.935 1.00 95.19 162 PRO A C 1
ATOM 1217 O O . PRO A 1 162 ? 8.527 5.275 -13.827 1.00 95.19 162 PRO A O 1
ATOM 1220 N N . MET A 1 163 ? 7.506 4.795 -11.879 1.00 96.06 163 MET A N 1
ATOM 1221 C CA . MET A 1 163 ? 8.091 3.464 -11.692 1.00 96.06 163 MET A CA 1
ATOM 1222 C C . MET A 1 163 ? 7.108 2.325 -11.994 1.00 96.06 163 MET A C 1
ATOM 1224 O O . MET A 1 163 ? 7.499 1.351 -12.647 1.00 96.06 163 MET A O 1
ATOM 1228 N N . SER A 1 164 ? 5.869 2.430 -11.510 1.00 95.62 164 SER A N 1
ATOM 1229 C CA . SER A 1 164 ? 4.888 1.335 -11.495 1.00 95.62 164 SER A CA 1
ATOM 1230 C C . SER A 1 164 ? 4.250 1.059 -12.859 1.00 95.62 164 SER A C 1
ATOM 1232 O O . SER A 1 164 ? 3.903 -0.087 -13.134 1.00 95.62 164 SER A O 1
ATOM 1234 N N . ARG A 1 165 ? 4.188 2.047 -13.767 1.00 95.31 165 ARG A N 1
ATOM 1235 C CA . ARG A 1 165 ? 3.634 1.864 -15.128 1.00 95.31 165 ARG A CA 1
ATOM 1236 C C . ARG A 1 165 ? 4.425 0.914 -16.017 1.00 95.31 165 ARG A C 1
ATOM 1238 O O . ARG A 1 165 ? 3.913 0.433 -17.021 1.00 95.31 165 ARG A O 1
ATOM 1245 N N . ILE A 1 166 ? 5.682 0.642 -15.669 1.00 97.44 166 ILE A N 1
ATOM 1246 C CA . ILE A 1 166 ? 6.439 -0.456 -16.273 1.00 97.44 166 ILE A CA 1
ATOM 1247 C C . ILE A 1 166 ? 6.164 -1.700 -15.429 1.00 97.44 166 ILE A C 1
ATOM 1249 O O . ILE A 1 166 ? 6.981 -2.104 -14.596 1.00 97.44 166 ILE A O 1
ATOM 1253 N N . VAL A 1 167 ? 4.961 -2.247 -15.613 1.00 95.75 167 VAL A N 1
ATOM 1254 C CA . VAL A 1 167 ? 4.374 -3.279 -14.751 1.00 95.75 167 VAL A CA 1
ATOM 1255 C C . VAL A 1 167 ? 5.228 -4.542 -14.761 1.00 95.75 167 VAL A C 1
ATOM 1257 O O . VAL A 1 167 ? 5.497 -5.130 -15.813 1.00 95.75 167 VAL A O 1
ATOM 1260 N N . ARG A 1 168 ? 5.658 -4.950 -13.567 1.00 96.25 168 ARG A N 1
ATOM 1261 C CA . ARG A 1 168 ? 6.410 -6.178 -13.286 1.00 96.25 168 ARG A CA 1
ATOM 1262 C C . ARG A 1 168 ? 6.335 -6.494 -11.788 1.00 96.25 168 ARG A C 1
ATOM 1264 O O . ARG A 1 168 ? 6.194 -5.555 -10.999 1.00 96.25 168 ARG A O 1
ATOM 1271 N N . PRO A 1 169 ? 6.486 -7.766 -11.380 1.00 95.56 169 PRO A N 1
ATOM 1272 C CA . PRO A 1 169 ? 6.506 -8.129 -9.970 1.00 95.56 169 PRO A CA 1
ATOM 1273 C C . PRO A 1 169 ? 7.560 -7.364 -9.162 1.00 95.56 169 PRO A C 1
ATOM 1275 O O . PRO A 1 169 ? 8.615 -7.003 -9.692 1.00 95.56 169 PRO A O 1
ATOM 1278 N N . ALA A 1 170 ? 7.329 -7.183 -7.859 1.00 94.56 170 ALA A N 1
ATOM 1279 C CA . ALA A 1 170 ? 8.318 -6.633 -6.928 1.00 94.56 170 ALA A CA 1
ATOM 1280 C C . ALA A 1 170 ? 9.490 -7.612 -6.689 1.00 94.56 170 ALA A C 1
ATOM 1282 O O . ALA A 1 170 ? 9.650 -8.217 -5.631 1.00 94.56 170 ALA A O 1
ATOM 1283 N N . PHE A 1 171 ? 10.339 -7.789 -7.700 1.00 96.69 171 PHE A N 1
ATOM 1284 C CA . PHE A 1 171 ? 11.479 -8.700 -7.655 1.00 96.69 171 PHE A CA 1
ATOM 1285 C C . PHE A 1 171 ? 12.633 -8.194 -6.786 1.00 96.69 171 PHE A C 1
ATOM 1287 O O . PHE A 1 171 ? 13.491 -8.997 -6.420 1.00 96.69 171 PHE A O 1
ATOM 1294 N N . LEU A 1 172 ? 12.663 -6.903 -6.446 1.00 95.75 172 LEU A N 1
ATOM 1295 C CA . LEU A 1 172 ? 13.689 -6.247 -5.631 1.00 95.75 172 LEU A CA 1
ATOM 1296 C C . LEU A 1 172 ? 13.067 -5.199 -4.678 1.00 95.75 172 LEU A C 1
ATOM 1298 O O . LEU A 1 172 ? 11.944 -4.746 -4.911 1.00 95.75 172 LEU A O 1
ATOM 1302 N N . PRO A 1 173 ? 13.759 -4.790 -3.598 1.00 92.75 173 PRO A N 1
ATOM 1303 C CA . PRO A 1 173 ? 13.215 -3.856 -2.618 1.00 92.75 173 PRO A CA 1
ATOM 1304 C C . PRO A 1 173 ? 13.460 -2.395 -3.036 1.00 92.75 173 PRO A C 1
ATOM 1306 O O . PRO A 1 173 ? 14.441 -1.791 -2.624 1.00 92.75 173 PRO A O 1
ATOM 1309 N N . ALA A 1 174 ? 12.568 -1.793 -3.826 1.00 89.94 174 ALA A N 1
ATOM 1310 C CA . ALA A 1 174 ? 12.702 -0.378 -4.209 1.00 89.94 174 ALA A CA 1
ATOM 1311 C C . ALA A 1 174 ? 12.329 0.603 -3.074 1.00 89.94 174 ALA A C 1
ATOM 1313 O O . ALA A 1 174 ? 12.988 1.619 -2.895 1.00 89.94 174 ALA A O 1
ATOM 1314 N N . GLN A 1 175 ? 11.299 0.287 -2.275 1.00 91.00 175 GLN A N 1
ATOM 1315 C CA . GLN A 1 175 ? 10.921 1.021 -1.048 1.00 91.00 175 GLN A CA 1
ATOM 1316 C C . GLN A 1 175 ? 10.743 2.553 -1.227 1.00 91.00 175 GLN A C 1
ATOM 1318 O O . GLN A 1 175 ? 11.053 3.330 -0.320 1.00 91.00 175 GLN A O 1
ATOM 1323 N N . ILE A 1 176 ? 10.260 3.004 -2.392 1.00 94.31 176 ILE A N 1
ATOM 1324 C CA . ILE A 1 176 ? 10.143 4.433 -2.748 1.00 94.31 176 ILE A CA 1
ATOM 1325 C C . ILE A 1 176 ? 8.958 5.150 -2.078 1.00 94.31 176 ILE A C 1
ATOM 1327 O O . ILE A 1 176 ? 8.942 6.378 -1.999 1.00 94.31 176 ILE A O 1
ATOM 1331 N N . GLN A 1 177 ? 7.984 4.397 -1.566 1.00 93.12 177 GLN A N 1
ATOM 1332 C CA . GLN A 1 177 ? 6.650 4.893 -1.221 1.00 93.12 177 GLN A CA 1
ATOM 1333 C C . GLN A 1 177 ? 6.689 5.955 -0.121 1.00 93.12 177 GLN A C 1
ATOM 1335 O O . GLN A 1 177 ? 6.075 7.007 -0.247 1.00 93.12 177 GLN A O 1
ATOM 1340 N N . GLY A 1 178 ? 7.494 5.741 0.926 1.00 92.00 178 GLY A N 1
ATOM 1341 C CA . GLY A 1 178 ? 7.606 6.702 2.027 1.00 92.00 178 GLY A CA 1
ATOM 1342 C C . GLY A 1 178 ? 8.197 8.055 1.614 1.00 92.00 178 GLY A C 1
ATOM 1343 O O . GLY A 1 178 ? 7.831 9.073 2.192 1.00 92.00 178 GLY A O 1
ATOM 1344 N N . ALA A 1 179 ? 9.096 8.080 0.625 1.00 94.56 179 ALA A N 1
ATOM 1345 C CA . ALA A 1 179 ? 9.672 9.322 0.110 1.00 94.56 179 ALA A CA 1
ATOM 1346 C C . ALA A 1 179 ? 8.714 10.051 -0.840 1.00 94.56 179 ALA A C 1
ATOM 1348 O O . ALA A 1 179 ? 8.645 11.277 -0.824 1.00 94.56 179 ALA A O 1
ATOM 1349 N N . VAL A 1 180 ? 7.954 9.295 -1.635 1.00 95.56 180 VAL A N 1
ATOM 1350 C CA . VAL A 1 180 ? 6.904 9.836 -2.505 1.00 95.56 180 VAL A CA 1
ATOM 1351 C C . VAL A 1 180 ? 5.782 10.444 -1.671 1.00 95.56 180 VAL A C 1
ATOM 1353 O O . VAL A 1 180 ? 5.463 11.615 -1.871 1.00 95.56 180 VAL A O 1
ATOM 1356 N N . TYR A 1 181 ? 5.286 9.723 -0.662 1.00 93.81 181 TYR A N 1
ATOM 1357 C CA . TYR A 1 181 ? 4.327 10.258 0.303 1.00 93.81 181 TYR A CA 1
ATOM 1358 C C . TYR A 1 181 ? 4.839 11.564 0.924 1.00 93.81 181 TYR A C 1
ATOM 1360 O O . TYR A 1 181 ? 4.151 12.577 0.910 1.00 93.81 181 TYR A O 1
ATOM 1368 N N . GLU A 1 182 ? 6.076 11.586 1.434 1.00 94.19 182 GLU A N 1
ATOM 1369 C CA . GLU A 1 182 ? 6.643 12.774 2.087 1.00 94.19 182 GLU A CA 1
ATOM 1370 C C . GLU A 1 182 ? 6.700 13.999 1.157 1.00 94.19 182 GLU A C 1
ATOM 1372 O O . GLU A 1 182 ? 6.454 15.120 1.608 1.00 94.19 182 GLU A O 1
ATOM 1377 N N . ALA A 1 183 ? 7.001 13.792 -0.129 1.00 93.88 183 ALA A N 1
ATOM 1378 C CA . ALA A 1 183 ? 7.083 14.856 -1.124 1.00 93.88 183 ALA A CA 1
ATOM 1379 C C . ALA A 1 183 ? 5.704 15.437 -1.473 1.00 93.88 183 ALA A C 1
ATOM 1381 O O . ALA A 1 183 ? 5.539 16.654 -1.487 1.00 93.88 183 ALA A O 1
ATOM 1382 N N . TYR A 1 184 ? 4.704 14.582 -1.690 1.00 93.88 184 TYR A N 1
ATOM 1383 C CA . TYR A 1 184 ? 3.333 15.012 -1.985 1.00 93.88 184 TYR A CA 1
ATOM 1384 C C . TYR A 1 184 ? 2.574 15.480 -0.730 1.00 93.88 184 TYR A C 1
ATOM 1386 O O . TYR A 1 184 ? 1.583 16.200 -0.831 1.00 93.88 184 TYR A O 1
ATOM 1394 N N . ALA A 1 185 ? 3.054 15.143 0.471 1.00 91.50 185 ALA A N 1
ATOM 1395 C CA . ALA A 1 185 ? 2.472 15.586 1.734 1.00 91.50 185 ALA A CA 1
ATOM 1396 C C . ALA A 1 185 ? 2.897 17.012 2.153 1.00 91.50 185 ALA A C 1
ATOM 1398 O O . ALA A 1 185 ? 2.368 17.545 3.133 1.00 91.50 185 ALA A O 1
ATOM 1399 N N . LYS A 1 186 ? 3.884 17.632 1.487 1.00 88.06 186 LYS A N 1
ATOM 1400 C CA . LYS A 1 186 ? 4.487 18.902 1.930 1.00 88.06 186 LYS A CA 1
ATOM 1401 C C . LYS A 1 186 ? 4.620 19.933 0.806 1.00 88.06 186 LYS A C 1
ATOM 1403 O O . LYS A 1 186 ? 5.189 19.627 -0.228 1.00 88.06 186 LYS A O 1
ATOM 1408 N N . THR A 1 187 ? 4.247 21.199 1.017 1.00 84.62 187 THR A N 1
ATOM 1409 C CA . THR A 1 187 ? 3.684 21.785 2.257 1.00 84.62 187 THR A CA 1
ATOM 1410 C C . THR A 1 187 ? 2.177 21.583 2.401 1.00 84.62 187 THR A C 1
ATOM 1412 O O . THR A 1 187 ? 1.675 21.624 3.522 1.00 84.62 187 THR A O 1
ATOM 1415 N N . ILE A 1 188 ? 1.478 21.348 1.293 1.00 88.38 188 ILE A N 1
ATOM 1416 C CA . ILE A 1 188 ? 0.063 20.976 1.247 1.00 88.38 188 ILE A CA 1
ATOM 1417 C C . ILE A 1 188 ? 0.012 19.473 0.999 1.00 88.38 188 ILE A C 1
ATOM 1419 O O . ILE A 1 188 ? 0.644 18.987 0.066 1.00 88.38 188 ILE A O 1
ATOM 1423 N N . ASN A 1 189 ? -0.699 18.733 1.852 1.00 89.88 189 ASN A N 1
ATOM 1424 C CA . ASN A 1 189 ? -0.778 17.285 1.708 1.00 89.88 189 ASN A CA 1
ATOM 1425 C C . ASN A 1 189 ? -1.918 16.894 0.765 1.00 89.88 189 ASN A C 1
ATOM 1427 O O . ASN A 1 189 ? -3.080 17.036 1.148 1.00 89.88 189 ASN A O 1
ATOM 1431 N N . VAL A 1 190 ? -1.544 16.340 -0.392 1.00 90.62 190 VAL A N 1
ATOM 1432 C CA . VAL A 1 190 ? -2.430 15.809 -1.440 1.00 90.62 190 VAL A CA 1
ATOM 1433 C C . VAL A 1 190 ? -2.323 14.286 -1.611 1.00 90.62 190 VAL A C 1
ATOM 1435 O O . VAL A 1 190 ? -2.806 13.753 -2.600 1.00 90.62 190 VAL A O 1
ATOM 1438 N N . THR A 1 191 ? -1.679 13.570 -0.681 1.00 89.31 191 THR A N 1
ATOM 1439 C CA . THR A 1 191 ? -1.388 12.134 -0.856 1.00 89.31 191 THR A CA 1
ATOM 1440 C C . THR A 1 191 ? -2.620 11.247 -0.750 1.00 89.31 191 THR A C 1
ATOM 1442 O O . THR A 1 191 ? -2.667 10.183 -1.348 1.00 89.31 191 THR A O 1
ATOM 1445 N N . ASN A 1 192 ? -3.599 11.679 0.044 1.00 87.62 192 ASN A N 1
ATOM 1446 C CA . ASN A 1 192 ? -4.710 10.838 0.475 1.00 87.62 192 ASN A CA 1
ATOM 1447 C C . ASN A 1 192 ? -6.037 11.538 0.150 1.00 87.62 192 ASN A C 1
ATOM 1449 O O . ASN A 1 192 ? -6.862 11.761 1.038 1.00 87.62 192 ASN A O 1
ATOM 1453 N N . GLN A 1 193 ? -6.188 11.982 -1.102 1.00 92.38 193 GLN A N 1
ATOM 1454 C CA . GLN A 1 193 ? -7.470 12.485 -1.594 1.00 92.38 193 GLN A CA 1
ATOM 1455 C C . GLN A 1 193 ? -8.457 11.323 -1.711 1.00 92.38 193 GLN A C 1
ATOM 1457 O O . GLN A 1 193 ? -8.049 10.224 -2.062 1.00 92.38 193 GLN A O 1
ATOM 1462 N N . GLU A 1 194 ? -9.728 11.543 -1.386 1.00 94.62 194 GLU A N 1
ATOM 1463 C CA . GLU A 1 194 ? -10.676 10.445 -1.187 1.00 94.62 194 GLU A CA 1
ATOM 1464 C C . GLU A 1 194 ? -11.376 10.021 -2.488 1.00 94.62 194 GLU A C 1
ATOM 1466 O O . GLU A 1 194 ? -11.975 10.847 -3.174 1.00 94.62 194 GLU A O 1
ATOM 1471 N N . TRP A 1 195 ? -11.369 8.731 -2.814 1.00 95.88 195 TRP A N 1
ATOM 1472 C CA . TRP A 1 195 ? -11.970 8.185 -4.032 1.00 95.88 195 TRP A CA 1
ATOM 1473 C C . TRP A 1 195 ? -12.947 7.059 -3.727 1.00 95.88 195 TRP A C 1
ATOM 1475 O O . TRP A 1 195 ? -12.795 6.312 -2.767 1.00 95.88 195 TRP A O 1
ATOM 1485 N N . LEU A 1 196 ? -13.942 6.911 -4.598 1.00 96.62 196 LEU A N 1
ATOM 1486 C CA . LEU A 1 196 ? -14.894 5.811 -4.597 1.00 96.62 196 LEU A CA 1
ATOM 1487 C C . LEU A 1 196 ? -14.736 4.977 -5.865 1.00 96.62 196 LEU A C 1
ATOM 1489 O O . LEU A 1 196 ? -14.824 5.505 -6.976 1.00 96.62 196 LEU A O 1
ATOM 1493 N N . ILE A 1 197 ? -14.601 3.663 -5.709 1.00 97.25 197 ILE A N 1
ATOM 1494 C CA . ILE A 1 197 ? -14.454 2.746 -6.842 1.00 97.25 197 ILE A CA 1
ATOM 1495 C C . ILE A 1 197 ? -14.945 1.335 -6.492 1.00 97.25 197 ILE A C 1
ATOM 1497 O O . ILE A 1 197 ? -14.932 0.924 -5.329 1.00 97.25 197 ILE A O 1
ATOM 1501 N N . ALA A 1 198 ? -15.431 0.588 -7.485 1.00 97.19 198 ALA A N 1
ATOM 1502 C CA . ALA A 1 198 ? -15.724 -0.830 -7.308 1.00 97.19 198 ALA A CA 1
ATOM 1503 C C . ALA A 1 198 ? -14.415 -1.632 -7.228 1.00 97.19 198 ALA A C 1
ATOM 1505 O O . ALA A 1 198 ? -13.463 -1.339 -7.942 1.00 97.19 198 ALA A O 1
ATOM 1506 N N . VAL A 1 199 ? -14.372 -2.681 -6.405 1.00 97.50 199 VAL A N 1
ATOM 1507 C CA . VAL A 1 199 ? -13.163 -3.511 -6.226 1.00 97.50 199 VAL A CA 1
ATOM 1508 C C . VAL A 1 199 ? -12.677 -4.089 -7.559 1.00 97.50 199 VAL A C 1
ATOM 1510 O O . VAL A 1 199 ? -11.483 -4.102 -7.831 1.00 97.50 199 VAL A O 1
ATOM 1513 N N . GLU A 1 200 ? -13.599 -4.554 -8.406 1.00 97.50 200 GLU A N 1
ATOM 1514 C CA . GLU A 1 200 ? -13.253 -5.122 -9.716 1.00 97.50 200 GLU A CA 1
ATOM 1515 C C . GLU A 1 200 ? -12.656 -4.074 -10.667 1.00 97.50 200 GLU A C 1
ATOM 1517 O O . GLU A 1 200 ? -11.709 -4.386 -11.386 1.00 97.50 200 GLU A O 1
ATOM 1522 N N . ASP A 1 201 ? -13.161 -2.839 -10.627 1.00 97.75 201 ASP A N 1
ATOM 1523 C CA . ASP A 1 201 ? -12.673 -1.737 -11.460 1.00 97.75 201 ASP A CA 1
ATOM 1524 C C . ASP A 1 201 ? -11.287 -1.269 -10.986 1.00 97.75 201 ASP A C 1
ATOM 1526 O O . ASP A 1 201 ? -10.400 -1.024 -11.802 1.00 97.75 201 ASP A O 1
ATOM 1530 N N . ASP A 1 202 ? -11.053 -1.212 -9.671 1.00 97.44 202 ASP A N 1
ATOM 1531 C CA . ASP A 1 202 ? -9.742 -0.849 -9.119 1.00 97.44 202 ASP A CA 1
ATOM 1532 C C . ASP A 1 202 ? -8.674 -1.903 -9.448 1.00 97.44 202 ASP A C 1
ATOM 1534 O O . ASP A 1 202 ? -7.577 -1.573 -9.900 1.00 97.44 202 ASP A O 1
ATOM 1538 N N . LEU A 1 203 ? -9.024 -3.190 -9.341 1.00 96.75 203 LEU A N 1
ATOM 1539 C CA . LEU A 1 203 ? -8.169 -4.293 -9.795 1.00 96.75 203 LEU A CA 1
ATOM 1540 C C . LEU A 1 203 ? -7.920 -4.267 -11.312 1.00 96.75 203 LEU A C 1
ATOM 1542 O O . LEU A 1 203 ? -6.9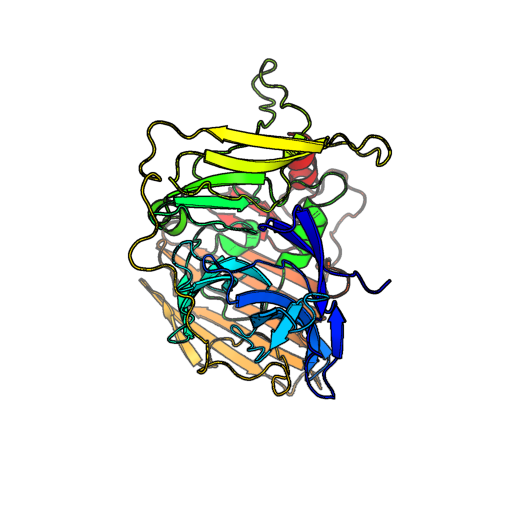02 -4.787 -11.769 1.00 96.75 203 LEU A O 1
ATOM 1546 N N . ALA A 1 204 ? -8.819 -3.651 -12.083 1.00 95.81 204 ALA A N 1
ATOM 1547 C CA . ALA A 1 204 ? -8.651 -3.374 -13.507 1.00 95.81 204 ALA A CA 1
ATOM 1548 C C . ALA A 1 204 ? -7.918 -2.046 -13.793 1.00 95.81 204 ALA A C 1
ATOM 1550 O O . ALA A 1 204 ? -7.755 -1.688 -14.958 1.00 95.81 204 ALA A O 1
ATOM 1551 N N . ARG A 1 205 ? -7.416 -1.359 -12.753 1.00 94.12 205 ARG A N 1
ATOM 1552 C CA . ARG A 1 205 ? -6.671 -0.086 -12.809 1.00 94.12 205 ARG A CA 1
ATOM 1553 C C . ARG A 1 205 ? -7.491 1.124 -13.249 1.00 94.12 205 ARG A C 1
ATOM 1555 O O . ARG A 1 205 ? -6.929 2.108 -13.731 1.00 94.12 205 ARG A O 1
ATOM 1562 N N . GLU A 1 206 ? -8.802 1.079 -13.068 1.00 95.94 206 GLU A N 1
ATOM 1563 C CA . GLU A 1 206 ? -9.653 2.246 -13.276 1.00 95.94 206 GLU A CA 1
ATOM 1564 C C . GLU A 1 206 ? -9.450 3.279 -12.150 1.00 95.94 206 GLU A C 1
ATOM 1566 O O . GLU A 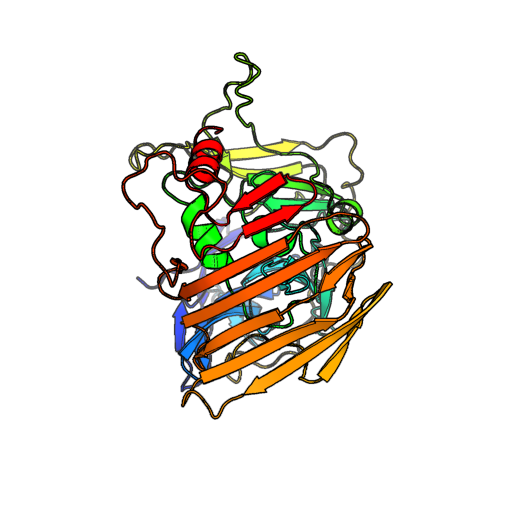1 206 ? -9.012 2.962 -11.043 1.00 95.94 206 GLU A O 1
ATOM 1571 N N . ASN A 1 207 ? -9.774 4.548 -12.418 1.00 92.75 207 ASN A N 1
ATOM 1572 C CA . ASN A 1 207 ? -9.585 5.625 -11.433 1.00 92.75 207 ASN A CA 1
ATOM 1573 C C . ASN A 1 207 ? -10.765 5.779 -10.463 1.00 92.75 207 ASN A C 1
ATOM 1575 O O . ASN A 1 207 ? -10.574 6.190 -9.319 1.00 92.75 207 ASN A O 1
ATOM 1579 N N . GLY A 1 208 ? -11.983 5.438 -10.885 1.00 94.31 208 GLY A N 1
ATOM 1580 C CA . GLY A 1 208 ? -13.184 5.635 -10.074 1.00 94.31 208 GLY A CA 1
ATOM 1581 C C . GLY A 1 208 ? -13.648 7.092 -10.041 1.00 94.31 208 GLY A C 1
ATOM 1582 O O . GLY A 1 208 ? -13.455 7.843 -10.995 1.00 94.31 208 GLY A O 1
ATOM 1583 N N . THR A 1 209 ? -14.323 7.477 -8.959 1.00 93.81 209 THR A N 1
ATOM 1584 C CA . THR A 1 209 ? -14.940 8.802 -8.787 1.00 93.81 209 THR A CA 1
ATOM 1585 C C . THR A 1 209 ? -14.311 9.535 -7.602 1.00 93.81 209 THR A C 1
ATOM 1587 O O . THR A 1 209 ? -14.313 8.975 -6.504 1.00 93.81 209 THR A O 1
ATOM 1590 N N . PRO A 1 210 ? -13.811 10.772 -7.770 1.00 93.44 210 PRO A N 1
ATOM 1591 C CA . PRO A 1 210 ? -13.310 11.552 -6.644 1.00 93.44 210 PRO A CA 1
ATOM 1592 C C . PRO A 1 210 ? -14.471 11.944 -5.719 1.00 93.44 210 PRO A C 1
ATOM 1594 O O . PRO A 1 210 ? -15.560 12.295 -6.179 1.00 93.44 210 PRO A O 1
ATOM 1597 N N . LEU A 1 211 ? -14.250 11.876 -4.406 1.00 93.00 211 LEU A N 1
ATOM 1598 C CA . LEU A 1 211 ? -15.193 12.326 -3.373 1.00 93.00 211 LEU A CA 1
ATOM 1599 C C . LEU A 1 211 ? -14.849 13.717 -2.813 1.00 93.00 211 LEU A C 1
ATOM 1601 O O . LEU A 1 211 ? -15.574 14.223 -1.958 1.00 93.00 211 LEU A O 1
ATOM 1605 N N . PHE A 1 212 ? -13.776 14.329 -3.308 1.00 89.88 212 PHE A N 1
ATOM 1606 C CA . PHE A 1 212 ? -13.311 15.680 -2.995 1.00 89.88 212 PHE A CA 1
ATOM 1607 C C . PHE A 1 212 ? -13.557 16.622 -4.181 1.00 89.88 212 PHE A C 1
ATOM 1609 O O . PHE A 1 212 ? -13.859 16.182 -5.292 1.00 89.88 212 PHE A O 1
ATOM 1616 N N . VAL A 1 213 ? -13.430 17.925 -3.934 1.00 83.75 213 VAL A N 1
ATOM 1617 C CA . VAL A 1 213 ? -13.525 18.965 -4.964 1.00 83.75 213 VAL A CA 1
ATOM 1618 C C . VAL A 1 213 ? -12.106 19.386 -5.336 1.00 83.75 213 VAL A C 1
ATOM 1620 O O . VAL A 1 213 ? -11.364 19.855 -4.479 1.00 83.75 213 VAL A O 1
ATOM 1623 N N . SER A 1 214 ? -11.720 19.188 -6.593 1.00 77.44 214 SER A N 1
ATOM 1624 C CA . SER A 1 214 ? -10.439 19.648 -7.142 1.00 77.44 214 SER A CA 1
ATOM 1625 C C . SER A 1 214 ? -10.634 20.897 -7.988 1.00 77.44 214 SER A C 1
ATOM 1627 O O . SER A 1 214 ? -11.677 21.036 -8.619 1.00 77.44 214 SER A O 1
ATOM 1629 N N . ASP A 1 215 ? -9.613 21.746 -8.069 1.00 72.94 215 ASP A N 1
ATOM 1630 C CA . ASP A 1 215 ? -9.573 22.815 -9.067 1.00 72.94 215 ASP A CA 1
ATOM 1631 C C . ASP A 1 215 ? -9.335 22.222 -10.463 1.00 72.94 215 ASP A C 1
ATOM 1633 O O . ASP A 1 215 ? -8.376 21.470 -10.675 1.00 72.94 215 ASP A O 1
ATOM 1637 N N . ASP A 1 216 ? -10.201 22.561 -11.419 1.00 70.81 216 ASP A N 1
ATOM 1638 C CA . ASP A 1 216 ? -9.899 22.394 -12.839 1.00 70.81 216 ASP A CA 1
ATOM 1639 C C . ASP A 1 216 ? -9.429 23.750 -13.393 1.00 70.81 216 ASP A C 1
ATOM 1641 O O . ASP A 1 216 ? -10.249 24.617 -13.724 1.00 70.81 216 ASP A O 1
ATOM 1645 N N . PRO A 1 217 ? -8.109 23.929 -13.604 1.00 64.19 217 PRO A N 1
ATOM 1646 C CA . PRO A 1 217 ? -7.548 25.197 -14.060 1.00 64.19 217 PRO A CA 1
ATOM 1647 C C . PRO A 1 217 ? -8.003 25.587 -15.477 1.00 64.19 217 PRO A C 1
ATOM 1649 O O . PRO A 1 217 ? -7.754 26.711 -15.926 1.00 64.19 217 PRO A O 1
ATOM 1652 N N . SER A 1 218 ? -8.645 24.675 -16.216 1.00 66.25 218 SER A N 1
ATOM 1653 C CA . SER A 1 218 ? -9.256 24.949 -17.517 1.00 66.25 218 SER A CA 1
ATOM 1654 C C . SER A 1 218 ? -10.685 25.499 -17.419 1.00 66.25 218 SER A C 1
ATOM 1656 O O . SER A 1 218 ? -11.188 26.064 -18.398 1.00 66.25 218 SER A O 1
ATOM 1658 N N . THR A 1 219 ? -11.312 25.430 -16.242 1.00 66.44 219 THR A N 1
ATOM 1659 C CA . THR A 1 219 ? -12.663 25.930 -15.969 1.00 66.44 219 THR A CA 1
ATOM 1660 C C . THR A 1 219 ? -12.666 26.900 -14.782 1.00 66.44 219 THR A C 1
ATOM 1662 O O . THR A 1 219 ? -12.860 26.487 -13.646 1.00 66.44 219 THR A O 1
ATOM 1665 N N . PRO A 1 220 ? -12.578 28.226 -15.015 1.00 65.25 220 PRO A N 1
ATOM 1666 C CA . PRO A 1 220 ? -12.542 29.242 -13.949 1.00 65.25 220 PRO A CA 1
ATOM 1667 C C . PRO A 1 220 ? -13.773 29.305 -13.023 1.00 65.25 220 PRO A C 1
ATOM 1669 O O . PRO A 1 220 ? -13.871 30.203 -12.197 1.00 65.25 220 PRO A O 1
ATOM 1672 N N . GLN A 1 221 ? -14.784 28.460 -13.235 1.00 64.50 221 GLN A N 1
ATOM 1673 C CA . GLN A 1 221 ? -15.943 28.330 -12.350 1.00 64.50 221 GLN A CA 1
ATOM 1674 C C . GLN A 1 221 ? -15.790 27.186 -11.337 1.00 64.50 221 GLN A C 1
ATOM 1676 O O . GLN A 1 221 ? -16.625 27.088 -10.440 1.00 64.50 221 GLN A O 1
ATOM 1681 N N . ASP A 1 222 ? -14.768 26.346 -11.493 1.00 66.50 222 ASP A N 1
ATOM 1682 C CA . ASP A 1 222 ? -14.479 25.171 -10.671 1.00 66.50 222 ASP A CA 1
ATOM 1683 C C . ASP A 1 222 ? -13.120 25.357 -9.981 1.00 66.50 222 ASP A C 1
ATOM 1685 O O . ASP A 1 222 ? -12.193 24.594 -10.209 1.00 66.50 222 ASP A O 1
ATOM 1689 N N . GLU A 1 223 ? -12.992 26.437 -9.195 1.00 66.12 223 GLU A N 1
ATOM 1690 C CA . GLU A 1 223 ? -11.735 26.895 -8.560 1.00 66.12 223 GLU A CA 1
ATOM 1691 C C . GLU A 1 223 ? -11.279 26.017 -7.369 1.00 66.12 223 GLU A C 1
ATOM 1693 O O . GLU A 1 223 ? -10.617 26.503 -6.448 1.00 66.12 223 GLU A O 1
ATOM 1698 N N . GLY A 1 224 ? -11.683 24.745 -7.329 1.00 77.12 224 GLY A N 1
ATOM 1699 C CA . GLY A 1 224 ? -11.551 23.904 -6.144 1.00 77.12 224 GLY A CA 1
ATOM 1700 C C . GLY A 1 224 ? -12.361 24.463 -4.973 1.00 77.12 224 GLY A C 1
ATOM 1701 O O . GLY A 1 224 ? -13.168 25.391 -5.108 1.00 77.12 224 GLY A O 1
ATOM 1702 N N . ASP A 1 225 ? -12.173 23.902 -3.784 1.00 84.38 225 ASP A N 1
ATOM 1703 C CA . ASP A 1 225 ? -12.747 24.481 -2.566 1.00 84.38 225 ASP A CA 1
ATOM 1704 C C . ASP A 1 225 ? -11.710 24.784 -1.480 1.00 84.38 225 ASP A C 1
ATOM 1706 O O . ASP A 1 225 ? -12.064 25.247 -0.386 1.00 84.38 225 ASP A O 1
ATOM 1710 N N . GLY A 1 226 ? -10.427 24.586 -1.791 1.00 87.12 226 GLY A N 1
ATOM 1711 C CA . GLY A 1 226 ? -9.307 24.822 -0.902 1.00 87.12 226 GLY A CA 1
ATOM 1712 C C . GLY A 1 226 ? -9.188 23.777 0.200 1.00 87.12 226 GLY A C 1
ATOM 1713 O O . GLY A 1 226 ? -8.495 24.042 1.184 1.00 87.12 226 GLY A O 1
ATOM 1714 N N . TYR A 1 227 ? -9.865 22.628 0.127 1.00 89.56 227 TYR A N 1
ATOM 1715 C CA . TYR A 1 227 ? -9.765 21.558 1.117 1.00 89.56 227 TYR A CA 1
ATOM 1716 C C . TYR A 1 227 ? -9.060 20.331 0.549 1.00 89.56 227 TYR A C 1
ATOM 1718 O O . TYR A 1 227 ? -9.360 19.836 -0.523 1.00 89.56 227 TYR A O 1
ATOM 1726 N N . THR A 1 228 ? -8.142 19.780 1.340 1.00 89.88 228 THR A N 1
ATOM 1727 C CA . THR A 1 228 ? -7.542 18.473 1.050 1.00 89.88 228 THR A CA 1
ATOM 1728 C C . THR A 1 228 ? -8.153 17.421 1.955 1.00 89.88 228 THR A C 1
ATOM 1730 O O . THR A 1 228 ? -8.203 17.623 3.180 1.00 89.88 228 THR A O 1
ATOM 1733 N N . ALA A 1 229 ? -8.541 16.279 1.386 1.00 89.31 229 ALA A N 1
ATOM 1734 C CA . ALA A 1 229 ? -8.915 15.140 2.205 1.00 89.31 229 ALA A CA 1
ATOM 1735 C C . ALA A 1 229 ? -7.735 14.660 3.050 1.00 89.31 229 ALA A C 1
ATOM 1737 O O . ALA A 1 229 ? -6.542 14.851 2.767 1.00 89.31 229 ALA A O 1
ATOM 1738 N N . ARG A 1 230 ? -8.107 14.104 4.189 1.00 85.00 230 ARG A N 1
ATOM 1739 C CA . ARG A 1 230 ? -7.228 13.366 5.062 1.00 85.00 230 ARG A CA 1
ATOM 1740 C C . ARG A 1 230 ? -7.827 11.978 5.133 1.00 85.00 230 ARG A C 1
ATOM 1742 O O . ARG A 1 230 ? -9.014 11.833 5.412 1.00 85.00 230 ARG A O 1
ATOM 1749 N N . SER A 1 231 ? -6.967 11.008 4.878 1.00 72.38 231 SER A N 1
ATOM 1750 C CA . SER A 1 231 ? -7.239 9.588 5.007 1.00 72.38 231 SER A CA 1
ATOM 1751 C C . SER A 1 231 ? -8.096 9.194 6.204 1.00 72.38 231 SER A C 1
ATOM 1753 O O . SER A 1 231 ? -8.106 9.888 7.226 1.00 72.38 231 SER A O 1
ATOM 1755 N N . MET A 1 232 ? -8.655 7.986 6.101 1.00 85.25 232 MET A N 1
ATOM 1756 C CA . MET A 1 232 ? -9.637 7.329 6.976 1.00 85.25 232 MET A CA 1
ATOM 1757 C C . MET A 1 232 ? -11.098 7.562 6.559 1.00 85.25 232 MET A C 1
ATOM 1759 O O . MET A 1 232 ? -11.903 8.019 7.382 1.00 85.25 232 MET A O 1
ATOM 1763 N N . PRO A 1 233 ? -11.476 7.230 5.313 1.00 93.25 233 PRO A N 1
ATOM 1764 C CA . PRO A 1 233 ? -12.874 7.016 4.992 1.00 93.25 233 PRO A CA 1
ATOM 1765 C C . PRO A 1 233 ? -13.487 5.942 5.881 1.00 93.25 233 PRO A C 1
ATOM 1767 O O . PRO A 1 233 ? -12.830 5.030 6.385 1.00 93.25 233 PRO A O 1
ATOM 1770 N N . SER A 1 234 ? -14.784 6.068 6.105 1.00 93.62 234 SER A N 1
ATOM 1771 C CA . SER A 1 234 ? -15.566 5.065 6.806 1.00 93.62 234 SER A CA 1
ATOM 1772 C C . SER A 1 234 ? -16.947 4.952 6.193 1.00 93.62 234 SER A C 1
ATOM 1774 O O . SER A 1 234 ? -17.699 5.933 6.126 1.00 93.62 234 SER A O 1
ATOM 1776 N N . TRP A 1 235 ? -17.291 3.747 5.766 1.00 95.50 235 TRP A N 1
ATOM 1777 C CA . TRP A 1 235 ? -18.622 3.425 5.284 1.00 95.50 235 TRP A CA 1
ATOM 1778 C C . TRP A 1 235 ? -19.623 3.385 6.435 1.00 95.50 235 TRP A C 1
ATOM 1780 O O . TRP A 1 235 ? -19.346 2.915 7.542 1.00 95.50 235 TRP A O 1
ATOM 1790 N N . ASN A 1 236 ? -20.840 3.851 6.168 1.00 93.00 236 ASN A N 1
ATOM 1791 C CA . ASN A 1 236 ? -21.960 3.552 7.047 1.00 93.00 236 ASN A CA 1
ATOM 1792 C C . ASN A 1 236 ? -22.438 2.096 6.859 1.00 93.00 236 ASN A C 1
ATOM 1794 O O . ASN A 1 236 ? -22.123 1.428 5.878 1.00 93.00 236 ASN A O 1
ATOM 1798 N N . GLN A 1 237 ? -23.236 1.597 7.806 1.00 89.88 237 GLN A N 1
ATOM 1799 C CA . GLN A 1 237 ? -23.599 0.173 7.878 1.00 89.88 237 GLN A CA 1
ATOM 1800 C C . GLN A 1 237 ? -24.405 -0.370 6.687 1.00 89.88 237 GLN A C 1
ATOM 1802 O O . GLN A 1 237 ? -24.419 -1.583 6.488 1.00 89.88 237 GLN A O 1
ATOM 1807 N N . ASP A 1 238 ? -25.096 0.487 5.931 1.00 91.62 238 ASP A N 1
ATOM 1808 C CA . ASP A 1 238 ? -25.939 0.078 4.800 1.00 91.62 238 ASP A CA 1
ATOM 1809 C C . ASP A 1 238 ? -25.320 0.372 3.424 1.00 91.62 238 ASP A C 1
ATOM 1811 O O . ASP A 1 238 ? -25.929 0.047 2.402 1.00 91.62 238 ASP A O 1
ATOM 1815 N N . GLY A 1 239 ? -24.120 0.963 3.390 1.00 94.81 239 GLY A N 1
ATOM 1816 C CA . GLY A 1 239 ? -23.380 1.240 2.163 1.00 94.81 239 GLY A CA 1
ATOM 1817 C C . GLY A 1 239 ? -23.919 2.418 1.348 1.00 94.81 239 GLY A C 1
ATOM 1818 O O . GLY A 1 239 ? -23.659 2.488 0.145 1.00 94.81 239 GLY A O 1
ATOM 1819 N N . THR A 1 240 ? -24.696 3.320 1.955 1.00 95.88 240 THR A N 1
ATOM 1820 C CA . THR A 1 240 ? -25.268 4.505 1.283 1.00 95.88 240 THR A CA 1
ATOM 1821 C C . THR A 1 240 ? -24.451 5.781 1.476 1.00 95.88 240 THR A C 1
ATOM 1823 O O . THR A 1 240 ? -24.717 6.786 0.811 1.00 95.88 240 THR A O 1
ATOM 1826 N N . ALA A 1 241 ? -23.464 5.780 2.371 1.00 96.62 241 ALA A N 1
ATOM 1827 C CA . ALA A 1 241 ? -22.622 6.942 2.606 1.00 96.62 241 ALA A CA 1
ATOM 1828 C C . ALA A 1 241 ? -21.209 6.574 3.063 1.00 96.62 241 ALA A C 1
ATOM 1830 O O . ALA A 1 241 ? -21.003 5.593 3.779 1.00 96.62 241 ALA A O 1
ATOM 1831 N N . VAL A 1 242 ? -20.267 7.444 2.708 1.00 96.81 242 VAL A N 1
ATOM 1832 C CA . VAL A 1 242 ? -18.880 7.427 3.178 1.00 96.81 242 VAL A CA 1
ATOM 1833 C C . VAL A 1 242 ? -18.627 8.706 3.965 1.00 96.81 242 VAL A C 1
ATOM 1835 O O . VAL A 1 242 ? -19.016 9.796 3.541 1.00 96.81 242 VAL A O 1
ATOM 1838 N N . THR A 1 243 ? -18.004 8.575 5.130 1.00 95.62 243 THR A N 1
ATOM 1839 C CA . THR A 1 243 ? -17.581 9.704 5.961 1.00 95.62 243 THR A CA 1
ATOM 1840 C C . THR A 1 243 ? -16.067 9.789 5.981 1.00 95.62 243 THR A C 1
ATOM 1842 O O . THR A 1 243 ? -15.413 8.789 6.238 1.00 95.62 243 THR A O 1
ATOM 1845 N N . PHE A 1 244 ? -15.519 10.976 5.767 1.00 94.44 244 PHE A N 1
ATOM 1846 C CA . PHE A 1 244 ? -14.093 11.270 5.920 1.00 94.44 244 PHE A CA 1
ATOM 1847 C C . PHE A 1 244 ? -13.943 12.705 6.430 1.00 94.44 244 PHE A C 1
ATOM 1849 O O . PHE A 1 244 ? -14.938 13.390 6.702 1.00 94.44 244 PHE A O 1
ATOM 1856 N N . TYR A 1 245 ? -12.713 13.173 6.611 1.00 92.06 245 TYR A N 1
ATOM 1857 C CA . TYR A 1 245 ? -12.480 14.553 7.007 1.00 92.06 245 TYR A CA 1
ATOM 1858 C C . TYR A 1 245 ? -11.484 15.232 6.089 1.00 92.06 245 TYR A C 1
ATOM 1860 O O . TYR A 1 245 ? -10.597 14.618 5.507 1.00 92.06 245 TYR A O 1
ATOM 1868 N N . GLU A 1 246 ? -11.620 16.541 6.002 1.00 91.94 246 GLU A N 1
ATOM 1869 C CA . GLU A 1 246 ? -10.739 17.379 5.217 1.00 91.94 246 GLU A CA 1
ATOM 1870 C C . GLU A 1 246 ? -10.125 18.460 6.084 1.00 91.94 246 GLU A C 1
ATOM 1872 O O . GLU A 1 246 ? -10.616 18.808 7.168 1.00 91.94 246 GLU A O 1
ATOM 1877 N N . ARG A 1 247 ? -9.040 19.022 5.568 1.00 88.75 247 ARG A N 1
ATOM 1878 C CA . ARG A 1 247 ? -8.368 20.174 6.138 1.00 88.75 247 ARG A CA 1
ATOM 1879 C C . ARG A 1 247 ? -8.145 21.218 5.058 1.00 88.75 247 ARG A C 1
ATOM 1881 O O . ARG A 1 247 ? -7.666 20.882 3.977 1.00 88.75 247 ARG A O 1
ATOM 1888 N N . LEU A 1 248 ? -8.400 22.474 5.412 1.00 88.12 248 LEU A N 1
ATOM 1889 C CA . LEU A 1 248 ? -8.064 23.622 4.580 1.00 88.12 248 LEU A CA 1
ATOM 1890 C C . LEU A 1 248 ? -6.590 23.546 4.139 1.00 88.12 248 LEU A C 1
ATOM 1892 O O . LEU A 1 248 ? -5.683 23.421 4.973 1.00 88.12 248 LEU A O 1
ATOM 1896 N N . ALA A 1 249 ? -6.374 23.598 2.831 1.00 83.75 249 ALA A N 1
ATOM 1897 C CA . ALA A 1 249 ? -5.111 23.518 2.115 1.00 83.75 249 ALA A CA 1
ATOM 1898 C C . ALA A 1 249 ? -4.348 24.842 2.222 1.00 83.75 249 ALA A C 1
ATOM 1900 O O . ALA A 1 249 ? -4.134 25.572 1.262 1.00 83.75 249 ALA A O 1
ATOM 1901 N N . THR A 1 250 ? -3.948 25.183 3.443 1.00 73.62 250 THR A N 1
ATOM 1902 C CA . THR A 1 250 ? -3.177 26.392 3.724 1.00 73.62 250 THR A CA 1
ATOM 1903 C C . THR A 1 250 ? -1.788 26.044 4.235 1.00 73.62 250 THR A C 1
ATOM 1905 O O . THR A 1 250 ? -1.604 25.133 5.046 1.00 73.62 250 THR A O 1
ATOM 1908 N N . ALA A 1 251 ? -0.799 26.817 3.785 1.00 66.19 251 ALA A N 1
ATOM 1909 C CA . ALA A 1 251 ? 0.544 26.789 4.348 1.00 66.19 251 ALA A CA 1
ATOM 1910 C C . ALA A 1 251 ? 0.609 27.433 5.748 1.00 66.19 251 ALA A C 1
ATOM 1912 O O . ALA A 1 251 ? 1.621 27.278 6.430 1.00 66.19 251 ALA A O 1
ATOM 1913 N N . ASP A 1 252 ? -0.441 28.145 6.185 1.00 69.44 252 ASP A N 1
ATOM 1914 C CA . ASP A 1 252 ? -0.532 28.739 7.519 1.00 69.44 252 ASP A CA 1
ATOM 1915 C C . ASP A 1 252 ? -1.076 27.716 8.540 1.00 69.44 252 ASP A C 1
ATOM 1917 O O . ASP A 1 252 ? -2.280 27.436 8.579 1.00 69.44 252 ASP A O 1
ATOM 1921 N N . PRO A 1 253 ? -0.225 27.163 9.425 1.00 60.72 253 PRO A N 1
ATOM 1922 C CA . PRO A 1 253 ? -0.644 26.156 10.394 1.00 60.72 253 PRO A CA 1
ATOM 1923 C C . PRO A 1 253 ? -1.591 26.703 11.476 1.00 60.72 253 PRO A C 1
ATOM 1925 O O . PRO A 1 253 ? -2.129 25.907 12.247 1.00 60.72 253 PRO A O 1
ATOM 1928 N N . THR A 1 254 ? -1.798 28.023 11.559 1.00 67.81 254 THR A N 1
ATOM 1929 C CA . THR A 1 254 ? -2.646 28.681 12.567 1.00 67.81 254 THR A CA 1
ATOM 1930 C C . THR A 1 254 ? -4.119 28.790 12.169 1.00 67.81 254 THR A C 1
ATOM 1932 O O . THR A 1 254 ? -4.950 29.124 13.014 1.00 67.81 254 THR A O 1
ATOM 1935 N N . LEU A 1 255 ? -4.463 28.421 10.929 1.00 65.12 255 LEU A N 1
ATOM 1936 C CA . LEU A 1 255 ? -5.829 28.404 10.397 1.00 65.12 255 LEU A CA 1
ATOM 1937 C C . LEU A 1 255 ? -6.383 26.973 10.206 1.00 65.12 255 LEU A C 1
ATOM 1939 O O . LEU A 1 255 ? -6.836 26.650 9.107 1.00 65.12 255 LEU A O 1
ATOM 1943 N N . PRO A 1 256 ? -6.356 26.060 11.204 1.00 63.16 256 PRO A N 1
ATOM 1944 C CA . PRO A 1 256 ? -6.870 24.711 11.001 1.00 63.16 256 PRO A CA 1
ATOM 1945 C C . PRO A 1 256 ? -8.403 24.730 10.961 1.00 63.16 256 PRO A C 1
ATOM 1947 O O . PRO A 1 256 ? -9.071 24.514 11.970 1.00 63.16 256 PRO A O 1
ATOM 1950 N N . GLN A 1 257 ? -8.969 24.975 9.782 1.00 83.88 257 GLN A N 1
ATOM 1951 C CA . GLN A 1 257 ? -10.350 24.616 9.494 1.00 83.88 257 GLN A CA 1
ATOM 1952 C C . GLN A 1 257 ? -10.356 23.159 9.037 1.00 83.88 257 GLN A C 1
ATOM 1954 O O . GLN A 1 257 ? -9.801 22.817 7.991 1.00 83.88 257 GLN A O 1
ATOM 1959 N N . THR A 1 258 ? -10.922 22.291 9.869 1.00 89.38 258 THR A N 1
ATOM 1960 C CA . THR A 1 258 ? -11.255 20.916 9.500 1.00 89.38 258 THR A CA 1
ATOM 1961 C C . THR A 1 258 ? -12.759 20.794 9.329 1.00 89.38 258 THR A C 1
ATOM 1963 O O . THR A 1 258 ? -13.528 21.464 10.025 1.00 89.38 258 THR A O 1
ATOM 1966 N N . ARG A 1 259 ? -13.189 19.924 8.418 1.00 90.88 259 ARG A N 1
ATOM 1967 C CA . ARG A 1 259 ? -14.603 19.585 8.238 1.00 90.88 259 ARG A CA 1
ATOM 1968 C C . ARG A 1 259 ? -14.773 18.078 8.128 1.00 90.88 259 ARG A C 1
ATOM 1970 O O . ARG A 1 259 ? -13.875 17.389 7.659 1.00 90.88 259 ARG A O 1
ATOM 1977 N N . ILE A 1 260 ? -15.918 17.591 8.594 1.00 93.00 260 ILE A N 1
ATOM 1978 C CA . ILE A 1 260 ? -16.366 16.225 8.326 1.00 93.00 260 ILE A CA 1
ATOM 1979 C C . ILE A 1 260 ? -17.194 16.268 7.049 1.00 93.00 260 ILE A C 1
ATOM 1981 O O . ILE A 1 260 ? -18.137 17.059 6.958 1.00 93.00 260 ILE A O 1
ATOM 1985 N N . VAL A 1 261 ? -16.857 15.410 6.096 1.00 94.06 261 VAL A N 1
ATOM 1986 C CA . VAL A 1 261 ? -17.631 15.192 4.877 1.00 94.06 261 VAL A CA 1
ATOM 1987 C C . VAL A 1 261 ? -18.441 13.925 5.041 1.00 94.06 261 VAL A C 1
ATOM 1989 O O . VAL A 1 261 ? -17.935 12.916 5.520 1.00 94.06 261 VAL A O 1
ATOM 1992 N N . VAL A 1 262 ? -19.703 13.979 4.624 1.00 95.38 262 VAL A N 1
ATOM 1993 C CA . VAL A 1 262 ? -20.553 12.797 4.470 1.00 95.38 262 VAL A CA 1
ATOM 1994 C C . VAL A 1 262 ? -20.987 12.741 3.012 1.00 95.38 262 VAL A C 1
ATOM 1996 O O . VAL A 1 262 ? -21.952 13.402 2.614 1.00 95.38 262 VAL A O 1
ATOM 1999 N N . ALA A 1 263 ? -20.258 11.969 2.213 1.00 94.88 263 ALA A N 1
ATOM 2000 C CA . ALA A 1 263 ? -20.566 11.733 0.813 1.00 94.88 263 ALA A CA 1
ATOM 2001 C C . ALA A 1 263 ? -21.732 10.744 0.719 1.00 94.88 263 ALA A C 1
ATOM 2003 O O . ALA A 1 263 ? -21.605 9.575 1.083 1.00 94.88 263 ALA A O 1
ATOM 2004 N N . LYS A 1 264 ? -22.895 11.219 0.260 1.00 95.94 264 LYS A N 1
ATOM 2005 C CA . LYS A 1 264 ? -24.076 10.375 0.036 1.00 95.94 264 LYS A CA 1
ATOM 2006 C C . LYS A 1 264 ? -24.017 9.769 -1.353 1.00 95.94 264 LYS A C 1
ATOM 2008 O O . LYS A 1 264 ? -24.001 10.498 -2.344 1.00 95.94 264 LYS A O 1
ATOM 2013 N N . LEU A 1 265 ? -24.048 8.448 -1.415 1.00 94.62 265 LEU A N 1
ATOM 2014 C CA . LEU A 1 265 ? -23.887 7.703 -2.649 1.00 94.62 265 LEU A CA 1
ATOM 2015 C C . LEU A 1 265 ? -25.255 7.316 -3.198 1.00 94.62 265 LEU A C 1
ATOM 2017 O O . LEU A 1 265 ? -26.066 6.684 -2.526 1.00 94.62 265 LEU A O 1
ATOM 2021 N N . ASN A 1 266 ? -25.510 7.721 -4.437 1.00 89.38 266 ASN A N 1
ATOM 2022 C CA . ASN A 1 266 ? -26.707 7.353 -5.178 1.00 89.38 266 ASN A CA 1
ATOM 2023 C C . ASN A 1 266 ? -26.290 6.587 -6.429 1.00 89.38 266 ASN A C 1
ATOM 2025 O O . ASN A 1 266 ? -25.226 6.844 -6.984 1.00 89.38 266 ASN A O 1
ATOM 2029 N N . TYR A 1 267 ? -27.156 5.687 -6.896 1.00 86.12 267 TYR A N 1
ATOM 2030 C CA . TYR A 1 267 ? -26.950 4.920 -8.132 1.00 86.12 267 TYR A CA 1
ATOM 2031 C C . TYR A 1 267 ? -25.718 3.997 -8.129 1.00 86.12 267 TYR A C 1
ATOM 2033 O O . TYR A 1 267 ? -25.296 3.533 -9.184 1.00 86.12 267 TYR A O 1
ATOM 2041 N N . THR A 1 268 ? -25.177 3.683 -6.953 1.00 85.75 268 THR A N 1
ATOM 2042 C CA . THR A 1 268 ? -24.132 2.674 -6.765 1.00 85.75 268 THR A CA 1
ATOM 2043 C C . THR A 1 268 ? -24.746 1.318 -6.416 1.00 85.75 268 THR A C 1
ATOM 2045 O O . THR A 1 268 ? -25.905 1.208 -6.006 1.00 85.75 268 THR A O 1
ATOM 2048 N N . THR A 1 269 ? -23.945 0.260 -6.534 1.00 93.94 269 THR A N 1
ATOM 2049 C CA . THR A 1 269 ? -24.279 -1.081 -6.026 1.00 93.94 269 THR A CA 1
ATOM 2050 C C . THR A 1 269 ? -23.575 -1.378 -4.701 1.00 93.94 269 THR A C 1
ATOM 2052 O O . THR A 1 269 ? -23.447 -2.540 -4.333 1.00 93.94 269 THR A O 1
ATOM 2055 N N . SER A 1 270 ? -23.118 -0.348 -3.978 1.00 92.06 270 SER A N 1
ATOM 2056 C CA . SER A 1 270 ? -22.425 -0.456 -2.681 1.00 92.06 270 SER A CA 1
ATOM 2057 C C . SER A 1 270 ? -23.349 -0.821 -1.520 1.00 92.06 270 SER A C 1
ATOM 2059 O O . SER A 1 270 ? -22.884 -1.182 -0.442 1.00 92.06 270 SER A O 1
ATOM 2061 N N . VAL A 1 271 ? -24.663 -0.738 -1.739 1.00 92.19 271 VAL A N 1
ATOM 2062 C CA . VAL A 1 271 ? -25.669 -0.968 -0.705 1.00 92.19 271 VAL A CA 1
ATOM 2063 C C . VAL A 1 271 ? -25.809 -2.443 -0.329 1.00 92.19 271 VAL A C 1
ATOM 2065 O O . VAL A 1 271 ? -25.640 -3.348 -1.155 1.00 92.19 271 VAL A O 1
ATOM 2068 N N . GLY A 1 272 ? -26.169 -2.687 0.926 1.00 86.88 272 GLY A N 1
ATOM 2069 C CA . GLY A 1 272 ? -26.359 -4.019 1.497 1.00 86.88 272 GLY A CA 1
ATOM 2070 C C . GLY A 1 272 ? -25.756 -4.115 2.892 1.00 86.88 272 GLY A C 1
ATOM 2071 O O . GLY A 1 272 ? -25.135 -3.174 3.367 1.00 86.88 272 GLY A O 1
ATOM 2072 N N . THR A 1 273 ? -25.950 -5.249 3.559 1.00 82.88 273 THR A N 1
ATOM 2073 C CA . THR A 1 273 ? -25.293 -5.537 4.840 1.00 82.88 273 THR A CA 1
ATOM 2074 C C . THR A 1 273 ? -24.056 -6.400 4.623 1.00 82.88 273 THR A C 1
ATOM 2076 O O . THR A 1 273 ? -23.960 -7.101 3.610 1.00 82.88 273 THR A O 1
ATOM 2079 N N . ALA A 1 274 ? -23.168 -6.416 5.621 1.00 84.19 274 ALA A N 1
ATOM 2080 C CA . ALA A 1 274 ? -22.162 -7.465 5.763 1.00 84.19 274 ALA A CA 1
ATOM 2081 C C . ALA A 1 274 ? -22.797 -8.847 5.562 1.00 84.19 274 ALA A C 1
ATOM 2083 O O . ALA A 1 274 ? -23.908 -9.110 6.039 1.00 84.19 274 ALA A O 1
ATOM 2084 N N . GLN A 1 275 ? -22.118 -9.711 4.808 1.00 81.81 275 GLN A N 1
ATOM 2085 C CA . GLN A 1 275 ? -22.572 -11.081 4.603 1.00 81.81 275 GLN A CA 1
ATOM 2086 C C . GLN A 1 275 ? -22.164 -11.948 5.795 1.00 81.81 275 GLN A C 1
ATOM 2088 O O . GLN A 1 275 ? -21.043 -11.857 6.280 1.00 81.81 275 GLN A O 1
ATOM 2093 N N . GLY A 1 276 ? -23.061 -12.834 6.231 1.00 85.25 276 GLY A N 1
ATOM 2094 C CA . GLY A 1 276 ? -22.795 -13.739 7.351 1.00 85.25 276 GLY A CA 1
ATOM 2095 C C . GLY A 1 276 ? -22.925 -13.075 8.724 1.00 85.25 276 GLY A C 1
ATOM 2096 O O . GLY A 1 276 ? -23.596 -12.056 8.880 1.00 85.25 276 GLY A O 1
ATOM 2097 N N . ASP A 1 277 ? -22.343 -13.711 9.741 1.00 91.12 277 ASP A N 1
ATOM 2098 C CA . ASP A 1 277 ? -22.219 -13.124 11.075 1.00 91.12 277 ASP A CA 1
ATOM 2099 C C . ASP A 1 277 ? -20.987 -12.209 11.167 1.00 91.12 277 ASP A C 1
ATOM 2101 O O . ASP A 1 277 ? -20.043 -12.342 10.392 1.00 91.12 277 ASP A O 1
ATOM 2105 N N . GLN A 1 278 ? -20.997 -11.300 12.142 1.00 93.44 278 GLN A N 1
ATOM 2106 C CA . GLN A 1 278 ? -19.909 -10.344 12.377 1.00 93.44 278 GLN A CA 1
ATOM 2107 C C . GLN A 1 278 ? -18.883 -10.834 13.411 1.00 93.44 278 GLN A C 1
ATOM 2109 O O . GLN A 1 278 ? -18.152 -10.030 13.983 1.00 93.44 278 GLN A O 1
ATOM 2114 N N . VAL A 1 279 ? -18.858 -12.139 13.714 1.00 96.56 279 VAL A N 1
ATOM 2115 C CA . VAL A 1 279 ? -17.977 -12.687 14.755 1.00 96.56 279 VAL A CA 1
ATOM 2116 C C . VAL A 1 279 ? -16.536 -12.673 14.263 1.00 96.56 279 VAL A C 1
ATOM 2118 O O . VAL A 1 279 ? -16.199 -13.354 13.295 1.00 96.56 279 VAL A O 1
ATOM 2121 N N . THR A 1 280 ? -15.664 -11.958 14.957 1.00 98.19 280 THR A N 1
ATOM 2122 C CA . THR A 1 280 ? -14.258 -11.840 14.567 1.00 98.19 280 THR A CA 1
ATOM 2123 C C . THR A 1 280 ? -13.481 -13.095 14.987 1.00 98.19 280 THR A C 1
ATOM 2125 O O . THR A 1 280 ? -13.490 -13.434 16.173 1.00 98.19 280 THR A O 1
ATOM 2128 N N . PRO A 1 281 ? -12.817 -13.819 14.063 1.00 97.94 281 PRO A N 1
ATOM 2129 C CA . PRO A 1 281 ? -12.021 -14.995 14.411 1.00 97.94 281 PRO A CA 1
ATOM 2130 C C . PRO A 1 281 ? -10.723 -14.639 15.150 1.00 97.94 281 PRO A C 1
ATOM 2132 O O . PRO A 1 281 ? -10.052 -13.673 14.792 1.00 97.94 281 PRO A O 1
ATOM 2135 N N . ASP A 1 282 ? -10.306 -15.492 16.092 1.00 98.19 282 ASP A N 1
ATOM 2136 C CA . ASP A 1 282 ? -8.964 -15.425 16.683 1.00 98.19 282 ASP A CA 1
ATOM 2137 C C . ASP A 1 282 ? -7.901 -15.861 15.647 1.00 98.19 282 ASP A C 1
ATOM 2139 O O . ASP A 1 282 ? -7.926 -17.016 15.194 1.00 98.19 282 ASP A O 1
ATOM 2143 N N . PRO A 1 283 ? -6.903 -15.022 15.303 1.00 98.06 283 PRO A N 1
ATOM 2144 C CA . PRO A 1 283 ? -5.880 -15.358 14.312 1.00 98.06 283 PRO A CA 1
ATOM 2145 C C . PRO A 1 283 ? -4.780 -16.256 14.897 1.00 98.06 283 PRO A C 1
ATOM 2147 O O . PRO A 1 283 ? -3.603 -15.907 14.960 1.00 98.06 283 PRO A O 1
ATOM 2150 N N . THR A 1 284 ? -5.150 -17.454 15.345 1.00 97.56 284 THR A N 1
ATOM 2151 C CA . THR A 1 284 ? -4.238 -18.392 16.030 1.00 97.56 284 THR A CA 1
ATOM 2152 C C . THR A 1 284 ? -3.088 -18.913 15.161 1.00 97.56 284 THR A C 1
ATOM 2154 O O . THR A 1 284 ? -2.081 -19.373 15.707 1.00 97.56 284 THR A O 1
ATOM 2157 N N . TRP A 1 285 ? -3.216 -18.818 13.834 1.00 97.94 285 TRP A N 1
ATOM 2158 C CA . TRP A 1 285 ? -2.171 -19.143 12.859 1.00 97.94 285 TRP A CA 1
ATOM 2159 C C . TRP A 1 285 ? -1.008 -18.142 12.898 1.00 97.94 285 TRP A C 1
ATOM 2161 O O . TRP A 1 285 ? 0.117 -18.488 12.535 1.00 97.94 285 TRP A O 1
ATOM 2171 N N . ALA A 1 286 ? -1.270 -16.908 13.333 1.00 98.19 286 ALA A N 1
ATOM 2172 C CA . ALA A 1 286 ? -0.290 -15.839 13.358 1.00 98.19 286 ALA A CA 1
ATOM 2173 C C . ALA A 1 286 ? 0.645 -15.965 14.577 1.00 98.19 286 ALA A C 1
ATOM 2175 O O . ALA A 1 286 ? 0.236 -16.416 15.660 1.00 98.19 286 ALA A O 1
ATOM 2176 N N . PRO A 1 287 ? 1.919 -15.552 14.446 1.00 97.06 287 PRO A N 1
ATOM 2177 C CA . PRO A 1 287 ? 2.845 -15.529 15.568 1.00 97.06 287 PRO A CA 1
ATOM 2178 C C . PRO A 1 287 ? 2.413 -14.496 16.614 1.00 97.06 287 PRO A C 1
ATOM 2180 O O . PRO A 1 287 ? 1.852 -13.444 16.295 1.00 97.06 287 PRO A O 1
ATOM 2183 N N . LYS A 1 288 ? 2.707 -14.777 17.885 1.00 97.19 288 LYS A N 1
ATOM 2184 C CA . LYS A 1 288 ? 2.491 -13.813 18.969 1.00 97.19 288 LYS A CA 1
ATOM 2185 C C . LYS A 1 288 ? 3.402 -12.607 18.798 1.00 97.19 288 LYS A C 1
ATOM 2187 O O . LYS A 1 288 ? 4.586 -12.756 18.503 1.00 97.19 288 LYS A O 1
ATOM 2192 N N . LEU A 1 289 ? 2.882 -11.418 19.093 1.00 96.12 289 LEU A N 1
ATOM 2193 C CA . LEU A 1 289 ? 3.655 -10.176 19.083 1.00 96.12 289 LEU A CA 1
ATOM 2194 C C . LEU A 1 289 ? 4.909 -10.271 19.966 1.00 96.12 289 LEU A C 1
ATOM 2196 O O . LEU A 1 289 ? 5.974 -9.821 19.565 1.00 96.12 289 LEU A O 1
ATOM 2200 N N . SER A 1 290 ? 4.806 -10.923 21.126 1.00 94.75 290 SER A N 1
ATOM 2201 C CA . SER A 1 290 ? 5.917 -11.116 22.069 1.00 94.75 290 SER A CA 1
ATOM 2202 C C . SER A 1 290 ? 7.026 -12.053 21.576 1.00 94.75 290 SER A C 1
ATOM 2204 O O . SER A 1 290 ? 8.051 -12.182 22.240 1.00 94.75 290 SER A O 1
ATOM 2206 N N . GLU A 1 291 ? 6.818 -12.738 20.453 1.00 94.19 291 GLU A N 1
ATOM 2207 C CA . GLU A 1 291 ? 7.751 -13.705 19.859 1.00 94.19 291 GLU A CA 1
ATOM 2208 C C . GLU A 1 291 ? 8.200 -13.274 18.454 1.00 94.19 291 GLU A C 1
ATOM 2210 O O . GLU A 1 291 ? 9.179 -13.795 17.923 1.00 94.19 291 GLU A O 1
ATOM 2215 N N . TYR A 1 292 ? 7.500 -12.312 17.851 1.00 94.31 292 TYR A N 1
ATOM 2216 C CA . TYR A 1 292 ? 7.755 -11.854 16.497 1.00 94.31 292 TYR A CA 1
ATOM 2217 C C . TYR A 1 292 ? 8.896 -10.838 16.458 1.00 94.31 292 TYR A C 1
ATOM 2219 O O . TYR A 1 292 ? 8.892 -9.858 17.197 1.00 94.31 292 TYR A O 1
ATOM 2227 N N . VAL A 1 293 ? 9.857 -11.040 15.558 1.00 93.50 293 VAL A N 1
ATOM 2228 C CA . VAL A 1 293 ? 10.940 -10.085 15.305 1.00 93.50 293 VAL A CA 1
ATOM 2229 C C . VAL A 1 293 ? 10.864 -9.680 13.833 1.00 93.50 293 VAL A C 1
ATOM 2231 O O . VAL A 1 293 ? 11.108 -10.533 12.978 1.00 93.50 293 VAL A O 1
ATOM 2234 N N . PRO A 1 294 ? 10.525 -8.417 13.508 1.00 91.81 294 PRO A N 1
ATOM 2235 C CA . PRO A 1 294 ? 10.354 -8.018 12.118 1.00 91.81 294 PRO A CA 1
ATOM 2236 C C . PRO A 1 294 ? 11.668 -8.092 11.341 1.00 91.81 294 PRO A C 1
ATOM 2238 O O . PRO A 1 294 ? 12.749 -7.795 11.865 1.00 91.81 294 PRO A O 1
ATOM 2241 N N . GLY A 1 295 ? 11.544 -8.454 10.069 1.00 90.00 295 GLY A N 1
ATOM 2242 C CA . GLY A 1 295 ? 12.603 -8.421 9.069 1.00 90.00 295 GLY A CA 1
ATOM 2243 C C . GLY A 1 295 ? 12.128 -7.701 7.805 1.00 90.00 295 GLY A C 1
ATOM 2244 O O . GLY A 1 295 ? 11.010 -7.182 7.779 1.00 90.00 295 GLY A O 1
ATOM 2245 N N . PRO A 1 296 ? 12.966 -7.636 6.759 1.00 87.75 296 PRO A N 1
ATOM 2246 C CA . PRO A 1 296 ? 12.548 -7.089 5.476 1.00 87.75 296 PRO A CA 1
ATOM 2247 C C . PRO A 1 296 ? 11.384 -7.883 4.874 1.00 87.75 296 PRO A C 1
ATOM 2249 O O . PRO A 1 296 ? 11.202 -9.062 5.185 1.00 87.75 296 PRO A O 1
ATOM 2252 N N . ALA A 1 297 ? 10.629 -7.243 3.978 1.00 86.62 297 ALA A N 1
ATOM 2253 C CA . ALA A 1 297 ? 9.591 -7.920 3.210 1.00 86.62 297 ALA A CA 1
ATOM 2254 C C . ALA A 1 297 ? 10.178 -9.114 2.437 1.00 86.62 297 ALA A C 1
ATOM 2256 O O . ALA A 1 297 ? 11.301 -9.049 1.928 1.00 86.62 297 ALA A O 1
ATOM 2257 N N . VAL A 1 298 ? 9.416 -10.205 2.361 1.00 88.00 298 VAL A N 1
ATOM 2258 C CA . VAL A 1 298 ? 9.831 -11.399 1.623 1.00 88.00 298 VAL A CA 1
ATOM 2259 C C . VAL A 1 298 ? 9.709 -11.118 0.131 1.00 88.00 298 VAL A C 1
ATOM 2261 O O . VAL A 1 298 ? 8.627 -10.817 -0.360 1.00 88.00 298 VAL A O 1
ATOM 2264 N N . LEU A 1 299 ? 10.822 -11.247 -0.582 1.00 91.81 299 LEU A N 1
ATOM 2265 C CA . LEU A 1 299 ? 10.870 -11.150 -2.037 1.00 91.81 299 LEU A CA 1
ATOM 2266 C C . LEU A 1 299 ? 10.836 -12.555 -2.657 1.00 91.81 299 LEU A C 1
ATOM 2268 O O . LEU A 1 299 ? 11.198 -13.526 -1.982 1.00 91.81 299 LEU A O 1
ATOM 2272 N N . PRO A 1 300 ? 10.472 -12.689 -3.947 1.00 94.69 300 PRO A N 1
ATOM 2273 C CA . PRO A 1 300 ? 10.635 -13.946 -4.679 1.00 94.69 300 PRO A CA 1
ATOM 2274 C C . PRO A 1 300 ? 12.061 -14.511 -4.536 1.00 94.69 300 PRO A C 1
ATOM 2276 O O . PRO A 1 300 ? 13.022 -13.759 -4.389 1.00 94.69 300 PRO A O 1
ATOM 2279 N N . SER A 1 301 ? 12.255 -15.827 -4.589 1.00 96.62 301 SER A N 1
ATOM 2280 C CA . SER A 1 301 ? 13.610 -16.403 -4.536 1.00 96.62 301 SER A CA 1
ATOM 2281 C C . SER A 1 301 ? 14.451 -16.006 -5.760 1.00 96.62 301 SER A C 1
ATOM 2283 O O . SER A 1 301 ? 13.919 -15.561 -6.776 1.00 96.62 301 SER A O 1
ATOM 2285 N N . THR A 1 302 ? 15.771 -16.185 -5.713 1.00 98.06 302 THR A N 1
ATOM 2286 C CA . THR A 1 302 ? 16.590 -16.102 -6.934 1.00 98.06 302 THR A CA 1
ATOM 2287 C C . THR A 1 302 ? 16.179 -17.184 -7.940 1.00 98.06 302 THR A C 1
ATOM 2289 O O . THR A 1 302 ? 15.611 -18.213 -7.565 1.00 98.06 302 THR A O 1
ATOM 2292 N N . GLY A 1 303 ? 16.428 -16.943 -9.229 1.00 98.38 303 GLY A N 1
ATOM 2293 C CA . GLY A 1 303 ? 16.031 -17.847 -10.311 1.00 98.38 303 GLY A CA 1
ATOM 2294 C C . GLY A 1 303 ? 15.345 -17.145 -11.478 1.00 98.38 303 GLY A C 1
ATOM 2295 O O . GLY A 1 303 ? 15.314 -15.919 -11.558 1.00 98.38 303 GLY A O 1
ATOM 2296 N N . THR A 1 304 ? 14.824 -17.942 -12.407 1.00 98.56 304 THR A N 1
ATOM 2297 C CA . THR A 1 304 ? 14.186 -17.463 -13.638 1.00 98.56 304 THR A CA 1
ATOM 2298 C C . THR A 1 304 ? 12.669 -17.507 -13.511 1.00 98.56 304 THR A C 1
ATOM 2300 O O . THR A 1 304 ? 12.103 -18.549 -13.185 1.00 98.56 304 THR A O 1
ATOM 2303 N N . TYR A 1 305 ? 12.021 -16.392 -13.832 1.00 98.38 305 TYR A N 1
ATOM 2304 C CA . TYR A 1 305 ? 10.575 -16.216 -13.776 1.00 98.38 305 TYR A CA 1
ATOM 2305 C C . TYR A 1 305 ? 10.034 -15.923 -15.177 1.00 98.38 305 TYR A C 1
ATOM 2307 O O . TYR A 1 305 ? 10.565 -15.032 -15.845 1.00 98.38 305 TYR A O 1
ATOM 2315 N N . PRO A 1 306 ? 9.009 -16.650 -15.649 1.00 98.19 306 PRO A N 1
ATOM 2316 C CA . PRO A 1 306 ? 8.401 -16.373 -16.944 1.00 98.19 306 PRO A CA 1
ATOM 2317 C C . PRO A 1 306 ? 7.579 -15.078 -16.902 1.00 98.19 306 PRO A C 1
ATOM 2319 O O . PRO A 1 306 ? 6.950 -14.770 -15.887 1.00 98.19 306 PRO A O 1
ATOM 2322 N N . GLY A 1 307 ? 7.566 -14.339 -18.012 1.00 97.56 307 GLY A N 1
ATOM 2323 C CA . GLY A 1 307 ? 6.545 -13.317 -18.255 1.00 97.56 307 GLY A CA 1
ATOM 2324 C C . GLY A 1 307 ? 5.213 -13.959 -18.631 1.00 97.56 307 GLY A C 1
ATOM 2325 O O . GLY A 1 307 ? 5.180 -15.068 -19.169 1.00 97.56 307 GLY A O 1
ATOM 2326 N N . THR A 1 308 ? 4.107 -13.275 -18.352 1.00 94.44 308 THR A N 1
ATOM 2327 C CA . THR A 1 308 ? 2.750 -13.765 -18.646 1.00 94.44 308 THR A CA 1
ATOM 2328 C C . THR A 1 308 ? 2.532 -13.988 -20.144 1.00 94.44 308 THR A C 1
ATOM 2330 O O . THR A 1 308 ? 1.876 -14.958 -20.521 1.00 94.44 308 THR A O 1
ATOM 2333 N N . GLY A 1 309 ? 3.125 -13.149 -21.000 1.00 93.56 309 GLY A N 1
ATOM 2334 C CA . GLY A 1 309 ? 3.080 -13.292 -22.461 1.00 93.56 309 GLY A CA 1
ATOM 2335 C C . GLY A 1 309 ? 4.311 -13.964 -23.091 1.00 93.56 309 GLY A C 1
ATOM 2336 O O . GLY A 1 309 ? 4.357 -14.113 -24.311 1.00 93.56 309 GLY A O 1
ATOM 2337 N N . GLY A 1 310 ? 5.315 -14.351 -22.295 1.00 96.50 310 GLY A N 1
ATOM 2338 C CA . GLY A 1 310 ? 6.588 -14.904 -22.773 1.00 96.50 310 GLY A CA 1
ATOM 2339 C C . GLY A 1 310 ? 7.831 -14.242 -22.170 1.00 96.50 310 GLY A C 1
ATOM 2340 O O . GLY A 1 310 ? 7.741 -13.370 -21.307 1.00 96.50 310 GLY A O 1
ATOM 2341 N N . GLY A 1 311 ? 9.006 -14.694 -22.619 1.00 98.44 311 GLY A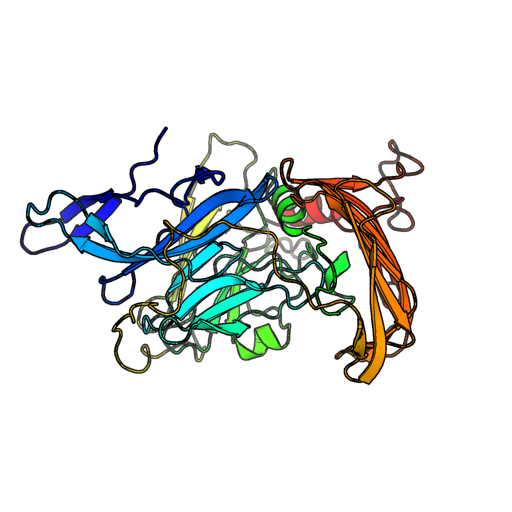 N 1
ATOM 2342 C CA . GLY A 1 311 ? 10.307 -14.243 -22.113 1.00 98.44 311 GLY A CA 1
ATOM 2343 C C . GLY A 1 311 ? 10.525 -14.510 -20.625 1.00 98.44 311 GLY A C 1
ATOM 2344 O O . GLY A 1 311 ? 9.783 -15.268 -19.991 1.00 98.44 311 GLY A O 1
ATOM 2345 N N . THR A 1 312 ? 11.583 -13.923 -20.063 1.00 98.75 312 THR A N 1
ATOM 2346 C CA . THR A 1 312 ? 12.000 -14.225 -18.686 1.00 98.75 312 THR A CA 1
ATOM 2347 C C . THR A 1 312 ? 12.617 -13.046 -17.945 1.00 98.75 312 THR A C 1
ATOM 2349 O O . THR A 1 312 ? 13.326 -12.235 -18.537 1.00 98.75 312 THR A O 1
ATOM 2352 N N . ALA A 1 313 ? 12.425 -13.033 -16.627 1.00 98.75 313 ALA A N 1
ATOM 2353 C CA . ALA A 1 313 ? 13.188 -12.247 -15.668 1.00 98.75 313 ALA A CA 1
ATOM 2354 C C . ALA A 1 313 ? 14.107 -13.186 -14.867 1.00 98.75 313 ALA A C 1
ATOM 2356 O O . ALA A 1 313 ? 13.632 -14.103 -14.195 1.00 98.75 313 ALA A O 1
ATOM 2357 N N . LEU A 1 314 ? 15.422 -12.992 -14.946 1.00 98.81 314 LEU A N 1
ATOM 2358 C CA . LEU A 1 314 ? 16.409 -13.718 -14.145 1.00 98.81 314 LEU A CA 1
ATOM 2359 C C . LEU A 1 314 ? 16.806 -12.883 -12.932 1.00 98.81 314 LEU A C 1
ATOM 2361 O O . LEU A 1 314 ? 17.307 -11.774 -13.093 1.00 98.81 314 LEU A O 1
ATOM 2365 N N . ILE A 1 315 ? 16.649 -13.448 -11.739 1.00 98.75 315 ILE A N 1
ATOM 2366 C CA . ILE A 1 315 ? 17.022 -12.816 -10.479 1.00 98.75 315 ILE A CA 1
ATOM 2367 C C . ILE A 1 315 ? 18.279 -13.461 -9.900 1.00 98.75 315 ILE A C 1
ATOM 2369 O O . ILE A 1 315 ? 18.325 -14.679 -9.698 1.00 98.75 315 ILE A O 1
ATOM 2373 N N . THR A 1 316 ? 19.260 -12.634 -9.548 1.00 98.56 316 THR A N 1
ATOM 2374 C CA . THR A 1 316 ? 20.502 -13.042 -8.878 1.00 98.56 316 THR A CA 1
ATOM 2375 C C . THR A 1 316 ? 20.787 -12.174 -7.657 1.00 98.56 316 THR A C 1
ATOM 2377 O O . THR A 1 316 ? 20.408 -11.004 -7.621 1.00 98.56 316 THR A O 1
ATOM 2380 N N . GLU A 1 317 ? 21.513 -12.723 -6.685 1.00 97.81 317 GLU A N 1
ATOM 2381 C CA . GLU A 1 317 ? 21.983 -12.002 -5.499 1.00 97.81 317 GLU A CA 1
ATOM 2382 C C . GLU A 1 317 ? 23.490 -12.175 -5.309 1.00 97.81 317 GLU A C 1
ATOM 2384 O O . GLU A 1 317 ? 24.033 -13.256 -5.536 1.00 97.81 317 GLU A O 1
ATOM 2389 N N . ASP A 1 318 ? 24.146 -11.114 -4.852 1.00 96.81 318 ASP A N 1
ATOM 2390 C CA . ASP A 1 318 ? 25.539 -11.096 -4.428 1.00 96.81 318 ASP A CA 1
ATOM 2391 C C . ASP A 1 318 ? 25.658 -10.402 -3.064 1.00 96.81 318 ASP A C 1
ATOM 2393 O O . ASP A 1 318 ? 25.308 -9.234 -2.895 1.00 96.81 318 ASP A O 1
ATOM 2397 N N . THR A 1 319 ? 26.165 -11.140 -2.079 1.00 94.38 319 THR A N 1
ATOM 2398 C CA . THR A 1 319 ? 26.414 -10.662 -0.710 1.00 94.38 319 THR A CA 1
ATOM 2399 C C . THR A 1 319 ? 27.909 -10.544 -0.395 1.00 94.38 319 THR A C 1
ATOM 2401 O O . THR A 1 319 ? 28.296 -10.442 0.770 1.00 94.38 319 THR A O 1
ATOM 2404 N N . THR A 1 320 ? 28.769 -10.652 -1.410 1.00 91.75 320 THR A N 1
ATOM 2405 C CA . THR A 1 320 ? 30.229 -10.745 -1.271 1.00 91.75 320 THR A CA 1
ATOM 2406 C C . THR A 1 320 ? 30.957 -9.492 -1.745 1.00 91.75 320 THR A C 1
ATOM 2408 O O . THR A 1 320 ? 31.978 -9.145 -1.153 1.00 91.75 320 THR A O 1
ATOM 2411 N N . THR A 1 321 ? 30.426 -8.781 -2.747 1.00 90.19 321 THR A N 1
ATOM 2412 C CA . THR A 1 321 ? 31.057 -7.563 -3.291 1.00 90.19 321 THR A CA 1
ATOM 2413 C C . THR A 1 321 ? 31.114 -6.417 -2.278 1.00 90.19 321 THR A C 1
ATOM 2415 O O . THR A 1 321 ? 32.163 -5.795 -2.112 1.00 90.19 321 THR A O 1
ATOM 2418 N N . THR A 1 322 ? 30.017 -6.168 -1.558 1.00 89.69 322 THR A N 1
ATOM 2419 C CA . THR A 1 322 ? 29.931 -5.113 -0.538 1.00 89.69 322 THR A CA 1
ATOM 2420 C C . THR A 1 322 ? 29.586 -5.746 0.815 1.00 89.69 322 THR A C 1
ATOM 2422 O O . THR A 1 322 ? 28.468 -6.236 0.994 1.00 89.69 322 THR A O 1
ATOM 2425 N N . PRO A 1 323 ? 30.514 -5.773 1.794 1.00 89.75 323 PRO A N 1
ATOM 2426 C CA . PRO A 1 323 ? 30.258 -6.389 3.095 1.00 89.75 323 PRO A CA 1
ATOM 2427 C C . PRO A 1 323 ? 29.031 -5.804 3.806 1.00 89.75 323 PRO A C 1
ATOM 2429 O O . PRO A 1 323 ? 28.923 -4.593 3.979 1.00 89.75 323 PRO A O 1
ATOM 2432 N N . GLY A 1 324 ? 28.124 -6.672 4.268 1.00 88.69 324 GLY A N 1
ATOM 2433 C CA . GLY A 1 324 ? 26.908 -6.274 4.996 1.00 88.69 324 GLY A CA 1
ATOM 2434 C C . GLY A 1 324 ? 25.753 -5.790 4.110 1.00 88.69 324 GLY A C 1
ATOM 2435 O O . GLY A 1 324 ? 24.727 -5.348 4.634 1.00 88.69 324 GLY A O 1
ATOM 2436 N N . HIS A 1 325 ? 25.918 -5.880 2.791 1.00 94.25 325 HIS A N 1
ATOM 2437 C CA . HIS A 1 325 ? 24.920 -5.512 1.801 1.00 94.25 325 HIS A CA 1
ATOM 2438 C C . HIS A 1 325 ? 24.462 -6.733 0.999 1.00 94.25 325 HIS A C 1
ATOM 2440 O O . HIS A 1 325 ? 25.110 -7.781 0.980 1.00 94.25 325 HIS A O 1
ATOM 2446 N N . THR A 1 326 ? 23.320 -6.594 0.336 1.00 95.81 326 THR A N 1
ATOM 2447 C CA . THR A 1 326 ? 22.839 -7.531 -0.680 1.00 95.81 326 THR A CA 1
ATOM 2448 C C . THR A 1 326 ? 22.627 -6.763 -1.972 1.00 95.81 326 THR A C 1
ATOM 2450 O O . THR A 1 326 ? 21.777 -5.871 -2.034 1.00 95.81 326 THR A O 1
ATOM 2453 N N . ILE A 1 327 ? 23.404 -7.115 -2.995 1.00 97.81 327 ILE A N 1
ATOM 2454 C CA . ILE A 1 327 ? 23.201 -6.639 -4.358 1.00 97.81 327 ILE A CA 1
ATOM 2455 C C . ILE A 1 327 ? 22.268 -7.625 -5.043 1.00 97.81 327 ILE A C 1
ATOM 2457 O O . ILE A 1 327 ? 22.626 -8.779 -5.259 1.00 97.81 327 ILE A O 1
ATOM 2461 N N . ARG A 1 328 ? 21.065 -7.180 -5.386 1.00 98.25 328 ARG A N 1
ATOM 2462 C CA . ARG A 1 328 ? 20.038 -8.005 -6.018 1.00 98.25 328 ARG A CA 1
ATOM 2463 C C . ARG A 1 328 ? 19.725 -7.462 -7.398 1.00 98.25 328 ARG A C 1
ATOM 2465 O O . ARG A 1 328 ? 19.339 -6.306 -7.514 1.00 98.25 328 ARG A O 1
ATOM 2472 N N . THR A 1 329 ? 19.909 -8.285 -8.425 1.00 98.69 329 THR A N 1
ATOM 2473 C CA . THR A 1 329 ? 19.794 -7.897 -9.838 1.00 98.69 329 THR A CA 1
ATOM 2474 C C . THR A 1 329 ? 18.693 -8.685 -10.520 1.00 98.69 329 THR A C 1
ATOM 2476 O O . THR A 1 329 ? 18.579 -9.891 -10.310 1.00 98.69 329 THR A O 1
ATOM 2479 N N . VAL A 1 330 ? 17.924 -8.007 -11.365 1.00 98.88 330 VAL A N 1
ATOM 2480 C CA . VAL A 1 330 ? 16.952 -8.594 -12.280 1.00 98.88 330 VAL A CA 1
ATOM 2481 C C . VAL A 1 330 ? 17.396 -8.295 -13.705 1.00 98.88 330 VAL A C 1
ATOM 2483 O O . VAL A 1 330 ? 17.676 -7.149 -14.049 1.00 98.88 330 VAL A O 1
ATOM 2486 N N . THR A 1 331 ? 17.479 -9.330 -14.535 1.00 98.88 331 THR A N 1
ATOM 2487 C CA . THR A 1 331 ? 17.753 -9.213 -15.971 1.00 98.88 331 THR A CA 1
ATOM 2488 C C . THR A 1 331 ? 16.537 -9.672 -16.752 1.00 98.88 331 THR A C 1
ATOM 2490 O O . THR A 1 331 ? 16.122 -10.825 -16.629 1.00 98.88 331 THR A O 1
ATOM 2493 N N . TYR A 1 332 ? 15.981 -8.778 -17.560 1.00 98.88 332 TYR A N 1
ATOM 2494 C CA . TYR A 1 332 ? 14.849 -9.051 -18.430 1.00 98.88 332 TYR A CA 1
ATOM 2495 C C . TYR A 1 332 ? 15.344 -9.425 -19.826 1.00 98.88 332 TYR A C 1
ATOM 2497 O O . TYR A 1 332 ? 16.199 -8.746 -20.400 1.00 98.88 332 TYR A O 1
ATOM 2505 N N . THR A 1 333 ? 14.808 -10.5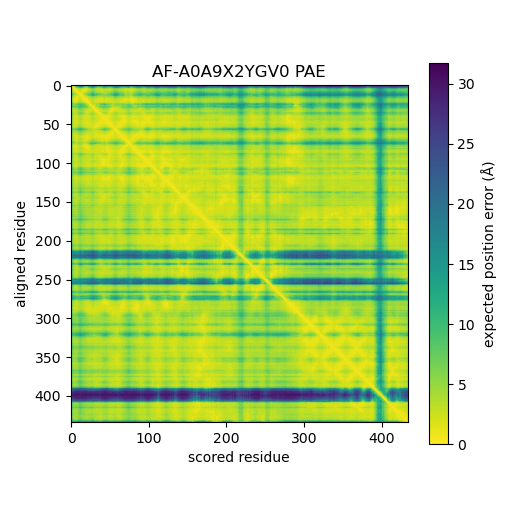14 -20.369 1.00 98.81 333 THR A N 1
ATOM 2506 C CA . THR A 1 333 ? 15.049 -10.966 -21.744 1.00 98.81 333 THR A CA 1
ATOM 2507 C C . THR A 1 333 ? 13.707 -11.258 -22.385 1.00 98.81 333 THR A C 1
ATOM 2509 O O . THR A 1 333 ? 13.063 -12.256 -22.048 1.00 98.81 333 THR A O 1
ATOM 2512 N N . ASP A 1 334 ? 13.281 -10.340 -23.250 1.00 98.69 334 ASP A N 1
ATOM 2513 C CA . ASP A 1 334 ? 11.981 -10.328 -23.920 1.00 98.69 334 ASP A CA 1
ATOM 2514 C C . ASP A 1 334 ? 10.805 -10.602 -22.970 1.00 98.69 334 ASP A C 1
ATOM 2516 O O . ASP A 1 334 ? 9.825 -11.239 -23.351 1.00 98.69 334 ASP A O 1
ATOM 2520 N N . TYR A 1 335 ? 10.915 -10.168 -21.708 1.00 98.75 335 TYR A N 1
ATOM 2521 C CA . TYR A 1 335 ? 9.913 -10.440 -20.681 1.00 98.75 335 TYR A CA 1
ATOM 2522 C C . TYR A 1 335 ? 8.620 -9.717 -21.041 1.00 98.75 335 TYR A C 1
ATOM 2524 O O . TYR A 1 335 ? 8.592 -8.489 -21.056 1.00 98.75 335 TYR A O 1
ATOM 2532 N N . VAL A 1 336 ? 7.561 -10.471 -21.318 1.00 98.50 336 VAL A N 1
ATOM 2533 C CA . VAL A 1 336 ? 6.264 -9.910 -21.695 1.00 98.50 336 VAL A CA 1
ATOM 2534 C C . VAL A 1 336 ? 5.373 -9.853 -20.462 1.00 98.50 336 VAL A C 1
ATOM 2536 O O . VAL A 1 336 ? 5.038 -10.899 -19.895 1.00 98.50 336 VAL A O 1
ATOM 2539 N N . ASN A 1 337 ? 5.008 -8.645 -20.041 1.00 96.38 337 ASN A N 1
ATOM 2540 C CA . ASN A 1 337 ? 4.087 -8.441 -18.928 1.00 96.38 337 ASN A CA 1
ATOM 2541 C C . ASN A 1 337 ? 2.616 -8.593 -19.367 1.00 96.38 337 ASN A C 1
ATOM 2543 O O . ASN A 1 337 ? 2.316 -8.877 -20.528 1.00 96.38 337 ASN A O 1
ATOM 2547 N N . GLU A 1 338 ? 1.689 -8.422 -18.424 1.00 93.88 338 GLU A N 1
ATOM 2548 C CA . GLU A 1 338 ? 0.251 -8.594 -18.673 1.00 93.88 338 GLU A CA 1
ATOM 2549 C C . GLU A 1 338 ? -0.370 -7.536 -19.594 1.00 93.88 338 GLU A C 1
ATOM 2551 O O . GLU A 1 338 ? -1.357 -7.832 -20.262 1.00 93.88 338 GLU A O 1
ATOM 2556 N N . ASP A 1 339 ? 0.256 -6.366 -19.715 1.00 94.19 339 ASP A N 1
ATOM 2557 C CA . ASP A 1 339 ? -0.175 -5.289 -20.612 1.00 94.19 339 ASP A CA 1
ATOM 2558 C C . ASP A 1 339 ? 0.428 -5.427 -22.027 1.00 94.19 339 ASP A C 1
ATOM 2560 O O . ASP A 1 339 ? 0.215 -4.586 -22.900 1.00 94.19 339 ASP A O 1
ATOM 2564 N N . GLY A 1 340 ? 1.220 -6.477 -22.278 1.00 97.06 340 GLY A N 1
ATOM 2565 C CA . GLY A 1 340 ? 1.912 -6.685 -23.551 1.00 97.06 340 GLY A CA 1
ATOM 2566 C C . GLY A 1 340 ? 3.161 -5.815 -23.742 1.00 97.06 340 GLY A C 1
ATOM 2567 O O . GLY A 1 340 ? 3.672 -5.719 -24.864 1.00 97.06 340 GLY A O 1
ATOM 2568 N N . LEU A 1 341 ? 3.677 -5.195 -22.674 1.00 98.12 341 LEU A N 1
ATOM 2569 C CA . LEU A 1 341 ? 5.005 -4.582 -22.674 1.00 98.12 341 LEU A CA 1
ATOM 2570 C C . LEU A 1 341 ? 6.067 -5.679 -22.698 1.00 98.12 341 LEU A C 1
ATOM 2572 O O . LEU A 1 341 ? 6.030 -6.614 -21.902 1.00 98.12 341 LEU A O 1
ATOM 2576 N N . ILE A 1 342 ? 7.046 -5.525 -23.580 1.00 98.69 342 ILE A N 1
ATOM 2577 C CA . ILE A 1 342 ? 8.210 -6.397 -23.705 1.00 98.69 342 ILE A CA 1
ATOM 2578 C C . ILE A 1 342 ? 9.408 -5.670 -23.099 1.00 98.69 342 ILE A C 1
ATOM 2580 O O . ILE A 1 342 ? 9.867 -4.658 -23.641 1.00 98.69 342 ILE A O 1
ATOM 2584 N N . LEU A 1 343 ? 9.911 -6.193 -21.983 1.00 98.81 343 LEU A N 1
ATOM 2585 C CA . LEU A 1 343 ? 11.003 -5.619 -21.206 1.00 98.81 343 LEU A CA 1
ATOM 2586 C C . LEU A 1 343 ? 12.334 -6.291 -21.559 1.00 98.81 343 LEU A C 1
ATOM 2588 O O . LEU A 1 343 ? 12.458 -7.519 -21.533 1.00 98.81 343 LEU A O 1
ATOM 2592 N N . ASN A 1 344 ? 13.348 -5.473 -21.828 1.00 98.88 344 ASN A N 1
ATOM 2593 C CA . ASN A 1 344 ? 14.723 -5.903 -22.064 1.00 98.88 344 ASN A CA 1
ATOM 2594 C C . ASN A 1 344 ? 15.694 -4.993 -21.309 1.00 98.88 344 ASN A C 1
ATOM 2596 O O . ASN A 1 344 ? 15.571 -3.775 -21.381 1.00 98.88 344 ASN A O 1
ATOM 2600 N N . GLY A 1 345 ? 16.680 -5.563 -20.618 1.00 98.62 345 GLY A N 1
ATOM 2601 C CA . GLY A 1 345 ? 17.662 -4.795 -19.843 1.00 98.62 345 GLY A CA 1
ATOM 2602 C C . GLY A 1 345 ? 17.735 -5.249 -18.392 1.00 98.62 345 GLY A C 1
ATOM 2603 O O . GLY A 1 345 ? 17.448 -6.408 -18.088 1.00 98.62 345 GLY A O 1
ATOM 2604 N N . THR A 1 346 ? 18.151 -4.361 -17.493 1.00 98.69 346 THR A N 1
ATOM 2605 C CA . THR A 1 346 ? 18.379 -4.720 -16.089 1.00 98.69 346 THR A CA 1
ATOM 2606 C C . THR A 1 346 ? 17.848 -3.684 -15.116 1.00 98.69 346 THR A C 1
ATOM 2608 O O . THR A 1 346 ? 17.729 -2.496 -15.408 1.00 98.69 346 THR A O 1
ATOM 2611 N N . GLU A 1 347 ? 17.576 -4.150 -13.908 1.00 98.44 347 GLU A N 1
ATOM 2612 C CA . GLU A 1 347 ? 17.496 -3.306 -12.727 1.00 98.44 347 GLU A CA 1
ATOM 2613 C C . GLU A 1 347 ? 18.136 -4.018 -11.544 1.00 98.44 347 GLU A C 1
ATOM 2615 O O . GLU A 1 347 ? 18.222 -5.248 -11.512 1.00 98.44 347 GLU A O 1
ATOM 2620 N N . TRP A 1 348 ? 18.604 -3.262 -10.563 1.00 98.19 348 TRP A N 1
ATOM 2621 C CA . TRP A 1 348 ? 19.200 -3.831 -9.371 1.00 98.19 348 TRP A CA 1
ATOM 2622 C C . TRP A 1 348 ? 19.113 -2.895 -8.175 1.00 98.19 348 TRP A C 1
ATOM 2624 O O . TRP A 1 348 ? 18.945 -1.681 -8.300 1.00 98.19 348 TRP A O 1
ATOM 2634 N N . THR A 1 349 ? 19.254 -3.486 -6.994 1.00 98.00 349 THR A N 1
ATOM 2635 C CA . THR A 1 349 ? 19.412 -2.770 -5.730 1.00 98.00 349 THR A CA 1
ATOM 2636 C C . THR A 1 349 ? 20.684 -3.190 -5.024 1.00 98.00 349 THR A C 1
ATOM 2638 O O . THR A 1 349 ? 20.934 -4.386 -4.924 1.00 98.00 349 THR A O 1
ATOM 2641 N N . ASP A 1 350 ? 21.428 -2.240 -4.468 1.00 97.12 350 ASP A N 1
ATOM 2642 C CA . ASP A 1 350 ? 22.414 -2.478 -3.410 1.00 97.12 350 ASP A CA 1
ATOM 2643 C C . ASP A 1 350 ? 21.811 -1.981 -2.091 1.00 97.12 350 ASP A C 1
ATOM 2645 O O . ASP A 1 350 ? 21.628 -0.774 -1.893 1.00 97.12 350 ASP A O 1
ATOM 2649 N N . ALA A 1 351 ? 21.427 -2.918 -1.224 1.00 95.50 351 ALA A N 1
ATOM 2650 C CA . ALA A 1 351 ? 20.708 -2.632 0.009 1.00 95.50 351 ALA A CA 1
ATOM 2651 C C . ALA A 1 351 ? 21.500 -3.071 1.243 1.00 95.50 351 ALA A C 1
ATOM 2653 O O . ALA A 1 351 ? 22.035 -4.181 1.300 1.00 95.50 351 ALA A O 1
ATOM 2654 N N . THR A 1 352 ? 21.498 -2.228 2.278 1.00 93.00 352 THR A N 1
ATOM 2655 C CA . THR A 1 352 ? 21.963 -2.626 3.614 1.00 93.00 352 THR A CA 1
ATOM 2656 C C . THR A 1 352 ? 21.086 -3.749 4.177 1.00 93.00 352 THR A C 1
ATOM 2658 O O . THR A 1 352 ? 19.919 -3.873 3.808 1.00 93.00 352 THR A O 1
ATOM 2661 N N . ALA A 1 353 ? 21.581 -4.511 5.159 1.00 89.50 353 ALA A N 1
ATOM 2662 C CA . ALA A 1 353 ? 20.769 -5.523 5.857 1.00 89.50 353 ALA A CA 1
ATOM 2663 C C . ALA A 1 353 ? 19.448 -4.971 6.446 1.00 89.50 353 ALA A C 1
ATOM 2665 O O . ALA A 1 353 ? 18.448 -5.680 6.510 1.00 89.50 353 ALA A O 1
ATOM 2666 N N . SER A 1 354 ? 19.433 -3.696 6.856 1.00 89.81 354 SER A N 1
ATOM 2667 C CA . SER A 1 354 ? 18.230 -2.996 7.329 1.00 89.81 354 SER A CA 1
ATOM 2668 C C . SER A 1 354 ? 17.275 -2.548 6.221 1.00 89.81 354 SER A C 1
ATOM 2670 O O . SER A 1 354 ? 16.151 -2.153 6.520 1.00 89.81 354 SER A O 1
ATOM 2672 N N . GLN A 1 355 ? 17.744 -2.504 4.972 1.00 92.44 355 GLN A N 1
ATOM 2673 C CA . GLN A 1 355 ? 17.099 -1.835 3.838 1.00 92.44 355 GLN A CA 1
ATOM 2674 C C . GLN A 1 355 ? 16.718 -0.368 4.110 1.00 92.44 355 GLN A C 1
ATOM 2676 O O . GLN A 1 355 ? 15.873 0.202 3.427 1.00 92.44 355 GLN A O 1
ATOM 2681 N N . ASN A 1 356 ? 17.343 0.277 5.101 1.00 91.00 356 ASN A N 1
ATOM 2682 C CA . ASN A 1 356 ? 17.109 1.695 5.381 1.00 91.00 356 ASN A CA 1
ATOM 2683 C C . ASN A 1 356 ? 17.818 2.607 4.372 1.00 91.00 356 ASN A C 1
ATOM 2685 O O . ASN A 1 356 ? 17.429 3.765 4.239 1.00 91.00 356 ASN A O 1
ATOM 2689 N N . SER A 1 357 ? 18.842 2.089 3.688 1.00 93.44 357 SER A N 1
ATOM 2690 C CA . SER A 1 357 ? 19.529 2.734 2.572 1.00 93.44 357 SER A CA 1
ATOM 2691 C C . SER A 1 357 ? 19.615 1.745 1.419 1.00 93.44 357 SER A C 1
ATOM 2693 O O . SER A 1 357 ? 20.117 0.632 1.596 1.00 93.44 357 SER A O 1
ATOM 2695 N N . ILE A 1 358 ? 19.126 2.155 0.253 1.00 96.12 358 ILE A N 1
ATOM 2696 C CA . ILE A 1 358 ? 19.057 1.324 -0.947 1.00 96.12 358 ILE A CA 1
ATOM 2697 C C . ILE A 1 358 ? 19.520 2.164 -2.126 1.00 96.12 358 ILE A C 1
ATOM 2699 O O . ILE A 1 358 ? 18.929 3.204 -2.402 1.00 96.12 358 ILE A O 1
ATOM 2703 N N . ARG A 1 359 ? 20.551 1.724 -2.844 1.00 96.50 359 ARG A N 1
ATOM 2704 C CA . ARG A 1 359 ? 20.820 2.260 -4.178 1.00 96.50 359 ARG A CA 1
ATOM 2705 C C . ARG A 1 359 ? 20.011 1.457 -5.181 1.00 96.50 359 ARG A C 1
ATOM 2707 O O . ARG A 1 359 ? 20.225 0.257 -5.269 1.00 96.50 359 ARG A O 1
ATOM 2714 N N . TYR A 1 360 ? 19.1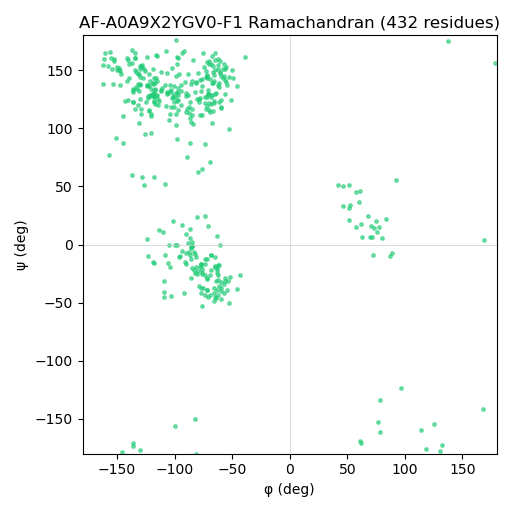03 2.099 -5.902 1.00 97.81 360 TYR A N 1
ATOM 2715 C CA . TYR A 1 360 ? 18.312 1.496 -6.972 1.00 97.81 360 TYR A CA 1
ATOM 2716 C C . TYR A 1 360 ? 18.818 1.983 -8.322 1.00 97.81 360 TYR A C 1
ATOM 2718 O O . TYR A 1 360 ? 18.960 3.191 -8.518 1.00 97.81 360 TYR A O 1
ATOM 2726 N N . VAL A 1 361 ? 19.046 1.057 -9.249 1.00 96.62 361 VAL A N 1
ATOM 2727 C CA . VAL A 1 361 ? 19.458 1.360 -10.619 1.00 96.62 361 VAL A CA 1
ATOM 2728 C C . VAL A 1 361 ? 18.591 0.586 -11.601 1.00 96.62 361 VAL A C 1
ATOM 2730 O O . VAL A 1 361 ? 18.324 -0.593 -11.389 1.00 96.62 361 VAL A O 1
ATOM 2733 N N . ALA A 1 362 ? 18.184 1.231 -12.688 1.00 97.62 362 ALA A N 1
ATOM 2734 C CA . ALA A 1 362 ? 17.446 0.621 -13.782 1.00 97.62 362 ALA A CA 1
ATOM 2735 C C . ALA A 1 362 ? 17.909 1.162 -15.135 1.00 97.62 362 ALA A C 1
ATOM 2737 O O . ALA A 1 362 ? 18.140 2.364 -15.294 1.00 97.62 362 ALA A O 1
ATOM 2738 N N . ASP A 1 363 ? 17.985 0.262 -16.107 1.00 97.19 363 ASP A N 1
ATOM 2739 C CA . ASP A 1 363 ? 18.099 0.547 -17.532 1.00 97.19 363 ASP A CA 1
ATOM 2740 C C . ASP A 1 363 ? 17.319 -0.534 -18.289 1.00 97.19 363 ASP A C 1
ATOM 2742 O O . ASP A 1 363 ? 17.835 -1.603 -18.626 1.00 97.19 363 ASP A O 1
ATOM 2746 N N . ILE A 1 364 ? 16.024 -0.281 -18.464 1.00 98.62 364 ILE A N 1
ATOM 2747 C CA . ILE A 1 364 ? 15.077 -1.193 -19.102 1.00 98.62 364 ILE A CA 1
ATOM 2748 C C . ILE A 1 364 ? 14.533 -0.509 -20.350 1.00 98.62 364 ILE A C 1
ATOM 2750 O O . ILE A 1 364 ? 13.932 0.562 -20.267 1.00 98.62 364 ILE A O 1
ATOM 2754 N N . ALA A 1 365 ? 14.709 -1.144 -21.501 1.00 98.69 365 ALA A N 1
ATOM 2755 C CA . ALA A 1 365 ? 14.026 -0.806 -22.738 1.00 98.69 365 ALA A CA 1
ATOM 2756 C C . ALA A 1 365 ? 12.653 -1.487 -22.785 1.00 98.69 365 ALA A C 1
ATOM 2758 O O . ALA A 1 365 ? 12.509 -2.648 -22.392 1.00 98.69 365 ALA A O 1
ATOM 2759 N N . VAL A 1 366 ? 11.660 -0.764 -23.298 1.00 98.75 366 VAL A N 1
ATOM 2760 C CA . VAL A 1 366 ? 10.278 -1.229 -23.442 1.00 98.75 366 VAL A CA 1
ATOM 2761 C C . VAL A 1 366 ? 9.895 -1.220 -24.918 1.00 98.75 366 VAL A C 1
ATOM 2763 O O . VAL A 1 366 ? 10.095 -0.223 -25.614 1.00 98.75 366 VAL A O 1
ATOM 2766 N N . THR A 1 367 ? 9.347 -2.335 -25.390 1.00 98.62 367 THR A N 1
ATOM 2767 C CA . THR A 1 367 ? 8.757 -2.500 -26.732 1.00 98.62 367 THR A CA 1
ATOM 2768 C C . THR A 1 367 ? 7.432 -3.272 -26.626 1.00 98.62 367 THR A C 1
ATOM 2770 O O . THR A 1 367 ? 6.980 -3.551 -25.518 1.00 98.62 367 THR A O 1
ATOM 2773 N N . GLY A 1 368 ? 6.803 -3.644 -27.745 1.00 97.56 368 GLY A N 1
ATOM 2774 C CA . GLY A 1 368 ? 5.542 -4.396 -27.746 1.00 97.56 368 GLY A CA 1
ATOM 2775 C C . GLY A 1 368 ? 4.335 -3.481 -27.916 1.00 97.56 368 GLY A C 1
ATOM 2776 O O . GLY A 1 368 ? 4.269 -2.758 -28.909 1.00 97.56 368 GLY A O 1
ATOM 2777 N N . ALA A 1 369 ? 3.389 -3.525 -26.972 1.00 97.12 369 ALA A N 1
ATOM 2778 C CA . ALA A 1 369 ? 2.187 -2.683 -26.995 1.00 97.12 369 ALA A CA 1
ATOM 2779 C C . ALA A 1 369 ? 2.507 -1.175 -26.980 1.00 97.12 369 ALA A C 1
ATOM 2781 O O . ALA A 1 369 ? 1.811 -0.394 -27.621 1.00 97.12 369 ALA A O 1
ATOM 2782 N N . HIS A 1 370 ? 3.598 -0.800 -26.310 1.00 97.81 370 HIS A N 1
ATOM 2783 C CA . HIS A 1 370 ? 4.132 0.559 -26.244 1.00 97.81 370 HIS A CA 1
ATOM 2784 C C . HIS A 1 370 ? 5.648 0.540 -26.471 1.00 97.81 370 HIS A C 1
ATOM 2786 O O . HIS A 1 370 ? 6.301 -0.491 -26.295 1.00 97.81 370 HIS A O 1
ATOM 2792 N N . THR A 1 371 ? 6.237 1.680 -26.833 1.00 97.94 371 THR A N 1
ATOM 2793 C CA . THR A 1 371 ? 7.698 1.829 -26.962 1.00 97.94 371 THR A CA 1
ATOM 2794 C C . THR A 1 371 ? 8.239 2.848 -25.970 1.00 97.94 371 THR A C 1
ATOM 2796 O O . THR A 1 371 ? 7.722 3.956 -25.872 1.00 97.94 371 THR A O 1
ATOM 2799 N N . GLY A 1 372 ? 9.322 2.524 -25.263 1.00 97.56 372 GLY A N 1
ATOM 2800 C CA . GLY A 1 372 ? 9.921 3.458 -24.315 1.00 97.56 372 GLY A CA 1
ATOM 2801 C C . GLY A 1 372 ? 10.970 2.847 -23.391 1.00 97.56 372 GLY A C 1
ATOM 2802 O O . GLY A 1 372 ? 11.789 2.040 -23.834 1.00 97.56 372 GLY A O 1
ATOM 2803 N N . TYR A 1 373 ? 10.999 3.269 -22.124 1.00 97.56 373 TYR A N 1
ATOM 2804 C CA . TYR A 1 373 ? 12.001 2.823 -21.148 1.00 97.56 373 TYR A CA 1
ATOM 2805 C C . TYR A 1 373 ? 11.590 3.044 -19.682 1.00 97.56 373 TYR A C 1
ATOM 2807 O O . TYR A 1 373 ? 10.730 3.874 -19.394 1.00 97.56 373 TYR A O 1
ATOM 2815 N N . LEU A 1 374 ? 12.300 2.386 -18.757 1.00 97.75 374 LEU A N 1
ATOM 2816 C CA . LEU A 1 374 ? 12.475 2.779 -17.350 1.00 97.75 374 LEU A CA 1
ATOM 2817 C C . LEU A 1 374 ? 13.968 2.962 -17.072 1.00 97.75 374 LEU A C 1
ATOM 2819 O O . LEU A 1 374 ? 14.769 2.074 -17.361 1.00 97.75 374 LEU A O 1
ATOM 2823 N N . LYS A 1 375 ? 14.343 4.106 -16.500 1.00 95.62 375 LYS A N 1
ATOM 2824 C CA . LYS A 1 375 ? 15.726 4.429 -16.134 1.00 95.62 375 LYS A CA 1
ATOM 2825 C C . LYS A 1 375 ? 15.804 5.029 -14.741 1.00 95.62 375 LYS A C 1
ATOM 2827 O O . LYS A 1 375 ? 14.888 5.731 -14.327 1.00 95.62 375 LYS A O 1
ATOM 2832 N N . GLY A 1 376 ? 16.917 4.815 -14.052 1.00 92.94 376 GLY A N 1
ATOM 2833 C CA . GLY A 1 376 ? 17.218 5.482 -12.786 1.00 92.94 376 GLY A CA 1
ATOM 2834 C C . GLY A 1 376 ? 18.540 5.016 -12.187 1.00 92.94 376 GLY A C 1
ATOM 2835 O O . GLY A 1 376 ? 19.002 3.924 -12.487 1.00 92.94 376 GLY A O 1
ATOM 2836 N N . ASP A 1 377 ? 19.146 5.848 -11.350 1.00 94.38 377 ASP A N 1
ATOM 2837 C CA . ASP A 1 377 ? 20.256 5.527 -10.452 1.00 94.38 377 ASP A CA 1
ATOM 2838 C C . ASP A 1 377 ? 20.166 6.462 -9.232 1.00 94.38 377 ASP A C 1
ATOM 2840 O O . ASP A 1 377 ? 20.640 7.599 -9.221 1.00 94.38 377 ASP A O 1
ATOM 2844 N N . VAL A 1 378 ? 19.468 6.003 -8.198 1.00 95.12 378 VAL A N 1
ATOM 2845 C CA . VAL A 1 378 ? 19.126 6.810 -7.023 1.00 95.12 378 VAL A CA 1
ATOM 2846 C C . VAL A 1 378 ? 19.514 6.102 -5.737 1.00 95.12 378 VAL A C 1
ATOM 2848 O O . VAL A 1 378 ? 19.554 4.879 -5.666 1.00 95.12 378 VAL A O 1
ATOM 2851 N N . THR A 1 379 ? 19.751 6.878 -4.685 1.00 95.38 379 THR A N 1
ATOM 2852 C CA . THR A 1 379 ? 19.768 6.378 -3.309 1.00 95.38 379 THR A CA 1
ATOM 2853 C C . THR A 1 379 ? 18.441 6.708 -2.640 1.00 95.38 379 THR A C 1
ATOM 2855 O O . THR A 1 379 ? 18.059 7.872 -2.550 1.00 95.38 379 THR A O 1
ATOM 2858 N N . ILE A 1 380 ? 17.752 5.680 -2.160 1.00 95.94 380 ILE A N 1
ATOM 2859 C CA . ILE A 1 380 ? 16.544 5.757 -1.343 1.00 95.94 380 ILE A CA 1
ATOM 2860 C C . ILE A 1 380 ? 16.942 5.601 0.122 1.00 95.94 380 ILE A C 1
ATOM 2862 O O . ILE A 1 380 ? 17.648 4.659 0.490 1.00 95.94 380 ILE A O 1
ATOM 2866 N N . ASN A 1 381 ? 16.465 6.509 0.969 1.00 94.19 381 ASN A N 1
ATOM 2867 C CA . ASN A 1 381 ? 16.662 6.451 2.411 1.00 94.19 381 ASN A CA 1
ATOM 2868 C C . ASN A 1 381 ? 15.310 6.442 3.131 1.00 94.19 381 ASN A C 1
ATOM 2870 O O . ASN A 1 381 ? 14.572 7.429 3.102 1.00 94.19 381 ASN A O 1
ATOM 2874 N N . LYS A 1 382 ? 14.997 5.333 3.811 1.00 89.88 382 LYS A N 1
ATOM 2875 C CA . LYS A 1 382 ? 13.719 5.148 4.520 1.00 89.88 382 LYS A CA 1
ATOM 2876 C C . LYS A 1 382 ? 13.612 5.989 5.790 1.00 89.88 382 LYS A C 1
ATOM 2878 O O . LYS A 1 382 ? 12.509 6.351 6.185 1.00 89.88 382 LYS A O 1
ATOM 2883 N N . LEU A 1 383 ? 14.738 6.287 6.438 1.00 88.88 383 LEU A N 1
ATOM 2884 C CA . LEU A 1 383 ? 14.756 7.030 7.701 1.00 88.88 383 LEU A CA 1
ATOM 2885 C C . LEU A 1 383 ? 14.527 8.523 7.470 1.00 88.88 383 LEU A C 1
ATOM 2887 O O . LEU A 1 383 ? 13.782 9.149 8.217 1.00 88.88 383 LEU A O 1
ATOM 2891 N N . THR A 1 384 ? 15.149 9.084 6.433 1.00 91.94 384 THR A N 1
ATOM 2892 C CA . THR A 1 384 ? 14.961 10.487 6.038 1.00 91.94 384 THR A CA 1
ATOM 2893 C C . THR A 1 384 ? 13.824 10.679 5.041 1.00 91.94 384 THR A C 1
ATOM 2895 O O . THR A 1 384 ? 13.496 11.823 4.743 1.00 91.94 384 THR A O 1
ATOM 2898 N N . ARG A 1 385 ? 13.234 9.583 4.535 1.00 92.56 385 ARG A N 1
ATOM 2899 C CA . ARG A 1 385 ? 12.182 9.572 3.504 1.00 92.56 385 ARG A CA 1
ATOM 2900 C C . ARG A 1 385 ? 12.573 10.395 2.281 1.00 92.56 385 ARG A C 1
ATOM 2902 O O . ARG A 1 385 ? 11.847 11.277 1.839 1.00 92.56 385 ARG A O 1
ATOM 2909 N N . SER A 1 386 ? 13.756 10.117 1.747 1.00 92.69 386 SER A N 1
ATOM 2910 C CA . SER A 1 386 ? 14.321 10.874 0.630 1.00 92.69 386 SER A CA 1
ATOM 2911 C C . SER A 1 386 ? 14.815 9.960 -0.478 1.00 92.69 386 SER A C 1
ATOM 2913 O O . SER A 1 386 ? 15.362 8.890 -0.204 1.00 92.69 386 SER A O 1
ATOM 2915 N N . ILE A 1 387 ? 14.694 10.432 -1.716 1.00 94.19 387 ILE A N 1
ATOM 2916 C CA . ILE A 1 387 ? 15.308 9.833 -2.901 1.00 94.19 387 ILE A CA 1
ATOM 2917 C C . ILE A 1 387 ? 16.265 10.868 -3.480 1.00 94.19 387 ILE A C 1
ATOM 2919 O O . ILE A 1 387 ? 15.862 11.992 -3.771 1.00 94.19 387 ILE A O 1
ATOM 2923 N N . THR A 1 388 ? 17.535 10.505 -3.622 1.00 90.94 388 THR A N 1
ATOM 2924 C CA . THR A 1 388 ? 18.575 11.396 -4.148 1.00 90.94 388 THR A CA 1
ATOM 2925 C C . THR A 1 388 ? 19.249 10.766 -5.366 1.00 90.94 388 THR A C 1
ATOM 2927 O O . THR A 1 388 ? 19.732 9.637 -5.246 1.00 90.94 388 THR A O 1
ATOM 2930 N N . PRO A 1 389 ? 19.334 11.470 -6.508 1.00 88.44 389 PRO A N 1
ATOM 2931 C CA . PRO A 1 389 ? 20.138 11.038 -7.653 1.00 88.44 389 PRO A CA 1
ATOM 2932 C C . PRO A 1 389 ? 21.596 10.768 -7.232 1.00 88.44 389 PRO A C 1
ATOM 2934 O O . PRO A 1 389 ? 22.161 11.542 -6.456 1.00 88.44 389 PRO A O 1
ATOM 2937 N N . THR A 1 390 ? 22.219 9.684 -7.705 1.00 84.25 390 THR A N 1
ATOM 2938 C CA . THR A 1 390 ? 23.630 9.369 -7.376 1.00 84.25 390 THR A CA 1
ATOM 2939 C C . THR A 1 390 ? 24.629 10.178 -8.200 1.00 84.25 390 THR A C 1
ATOM 2941 O O . THR A 1 390 ? 25.762 10.402 -7.773 1.00 84.25 390 THR A O 1
ATOM 2944 N N . ILE A 1 391 ? 24.191 10.666 -9.357 1.00 70.88 391 ILE A N 1
ATOM 2945 C CA . ILE A 1 391 ? 24.876 11.659 -10.180 1.00 70.88 391 ILE A CA 1
ATOM 2946 C C . ILE A 1 391 ? 24.005 12.913 -10.195 1.00 70.88 391 ILE A C 1
ATOM 2948 O O . ILE A 1 391 ? 22.823 12.843 -10.547 1.00 70.88 391 ILE A O 1
ATOM 2952 N N . ALA A 1 392 ? 24.594 14.049 -9.812 1.00 54.50 392 ALA A N 1
ATOM 2953 C CA . ALA A 1 392 ? 23.912 15.338 -9.820 1.00 54.50 392 ALA A CA 1
ATOM 2954 C C . ALA A 1 392 ? 23.368 15.667 -11.227 1.00 54.50 392 ALA A C 1
ATOM 2956 O O . ALA A 1 392 ? 24.030 15.341 -12.218 1.00 54.50 392 ALA A O 1
ATOM 2957 N N . PRO A 1 393 ? 22.198 16.328 -11.335 1.00 53.22 393 PRO A N 1
ATOM 2958 C CA . PRO A 1 393 ? 21.735 16.878 -12.604 1.00 53.22 393 PRO A CA 1
ATOM 2959 C C . PRO A 1 393 ? 22.822 17.765 -13.220 1.00 53.22 393 PRO A C 1
ATOM 2961 O O . PRO A 1 393 ? 23.533 18.468 -12.500 1.00 53.22 393 PRO A O 1
ATOM 2964 N N . VAL A 1 394 ? 22.940 17.748 -14.548 1.00 51.94 394 VAL A N 1
ATOM 2965 C CA . VAL A 1 394 ? 23.979 18.498 -15.279 1.00 51.94 394 VAL A CA 1
ATOM 2966 C C . VAL A 1 394 ? 23.863 20.020 -15.050 1.00 51.94 394 VAL A C 1
ATOM 2968 O O . VAL A 1 394 ? 24.849 20.733 -15.220 1.00 51.94 394 VAL A O 1
ATOM 2971 N N . ASP A 1 395 ? 22.710 20.518 -14.576 1.00 46.03 395 ASP A N 1
ATOM 2972 C CA . ASP A 1 395 ? 22.526 21.906 -14.135 1.00 46.03 395 ASP A CA 1
ATOM 2973 C C . ASP A 1 395 ? 21.556 22.027 -12.928 1.00 46.03 395 ASP A C 1
ATOM 2975 O O . ASP A 1 395 ? 20.352 21.821 -13.088 1.00 46.03 395 ASP A O 1
ATOM 2979 N N . PRO A 1 396 ? 22.039 22.386 -11.722 1.00 40.81 396 PRO A N 1
ATOM 2980 C CA . PRO A 1 396 ? 21.201 22.610 -10.539 1.00 40.81 396 PRO A CA 1
ATOM 2981 C C . PRO A 1 396 ? 20.540 24.006 -10.461 1.00 40.81 396 PRO A C 1
ATOM 2983 O O . PRO A 1 396 ? 19.730 24.234 -9.563 1.00 40.81 396 PRO A O 1
ATOM 2986 N N . ALA A 1 397 ? 20.878 24.953 -11.346 1.00 38.53 397 ALA A N 1
ATOM 2987 C CA . ALA A 1 397 ? 20.363 26.332 -11.357 1.00 38.53 397 ALA A CA 1
ATOM 2988 C C . ALA A 1 397 ? 19.383 26.618 -12.510 1.00 38.53 397 ALA A C 1
ATOM 2990 O O . ALA A 1 397 ? 18.721 27.662 -12.529 1.00 38.53 397 ALA A O 1
ATOM 2991 N N . SER A 1 398 ? 19.246 25.690 -13.451 1.00 37.31 398 SER A N 1
ATOM 2992 C CA . SER A 1 398 ? 18.212 25.744 -14.468 1.00 37.31 398 SER A CA 1
ATOM 2993 C C . SER A 1 398 ? 16.833 25.543 -13.829 1.00 37.31 398 SER A C 1
ATOM 2995 O O . SER A 1 398 ? 16.412 24.428 -13.535 1.00 37.31 398 SER A O 1
ATOM 2997 N N . LYS A 1 399 ? 16.062 26.630 -13.690 1.00 37.06 399 LYS A N 1
ATOM 2998 C CA . LYS A 1 399 ? 14.599 26.582 -13.454 1.00 37.06 399 LYS A CA 1
ATOM 2999 C C . LYS A 1 399 ? 13.821 25.935 -14.615 1.00 37.06 399 LYS A C 1
ATOM 3001 O O . LYS A 1 399 ? 12.597 25.956 -14.638 1.00 37.06 399 LYS A O 1
ATOM 3006 N N . THR A 1 400 ? 14.540 25.372 -15.577 1.00 33.03 400 THR A N 1
ATOM 3007 C CA . THR A 1 400 ? 14.068 24.553 -16.679 1.00 33.03 400 THR A CA 1
ATOM 3008 C C . THR A 1 400 ? 15.032 23.380 -16.822 1.00 33.03 400 THR A C 1
ATOM 3010 O O . THR A 1 400 ? 15.704 23.240 -17.847 1.00 33.03 400 THR A O 1
ATOM 3013 N N . GLY A 1 401 ? 15.190 22.554 -15.783 1.00 36.72 401 GLY A N 1
ATOM 3014 C CA . GLY A 1 401 ? 15.563 21.167 -16.039 1.00 36.72 401 GLY A CA 1
ATOM 3015 C C . GLY A 1 401 ? 14.531 20.674 -17.044 1.00 36.72 401 GLY A C 1
ATOM 3016 O O . GLY A 1 401 ? 13.369 20.503 -16.692 1.00 36.72 401 GLY A O 1
ATOM 3017 N N . THR A 1 402 ? 14.871 20.641 -18.332 1.00 44.50 402 THR A N 1
ATOM 3018 C CA . THR A 1 402 ? 13.906 20.183 -19.324 1.00 44.50 402 THR A CA 1
ATOM 3019 C C . THR A 1 402 ? 13.590 18.750 -18.947 1.00 44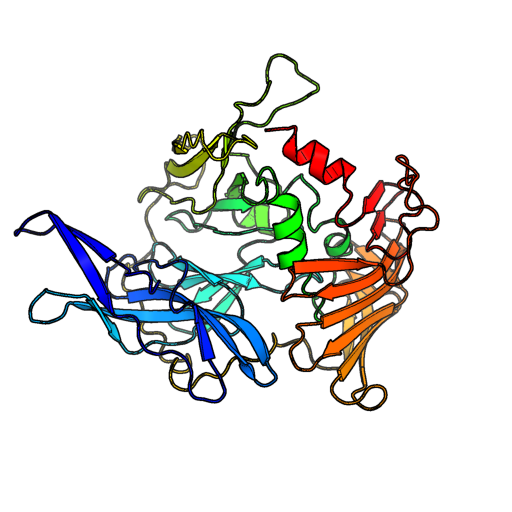.50 402 THR A C 1
ATOM 3021 O O . THR A 1 402 ? 14.527 17.996 -18.672 1.00 44.50 402 THR A O 1
ATOM 3024 N N . ALA A 1 403 ? 12.309 18.377 -18.958 1.00 47.84 403 ALA A N 1
ATOM 3025 C CA . ALA A 1 403 ? 11.845 17.021 -18.666 1.00 47.84 403 ALA A CA 1
ATOM 3026 C C . ALA A 1 403 ? 12.711 15.929 -19.337 1.00 47.84 403 ALA A C 1
ATOM 3028 O O . ALA A 1 403 ? 12.851 14.841 -18.798 1.00 47.84 403 ALA A O 1
ATOM 3029 N N . ALA A 1 404 ? 13.364 16.254 -20.460 1.00 45.09 404 ALA A N 1
ATOM 3030 C CA . ALA A 1 404 ? 14.262 15.405 -21.232 1.00 45.09 404 ALA A CA 1
ATOM 3031 C C . ALA A 1 404 ? 15.478 14.783 -20.500 1.00 45.09 404 ALA A C 1
ATOM 3033 O O . ALA A 1 404 ? 15.901 13.712 -20.933 1.00 45.09 404 ALA A O 1
ATOM 3034 N N . ASP A 1 405 ? 16.060 15.376 -19.443 1.00 53.22 405 ASP A N 1
ATOM 3035 C CA . ASP A 1 405 ? 17.197 14.735 -18.740 1.00 53.22 405 ASP A CA 1
ATOM 3036 C C . ASP A 1 405 ? 17.389 15.199 -17.276 1.00 53.22 405 ASP A C 1
ATOM 3038 O O . ASP A 1 405 ? 18.290 15.985 -16.974 1.00 53.22 405 ASP A O 1
ATOM 3042 N N . PRO A 1 406 ? 16.571 14.708 -16.324 1.00 55.16 406 PRO A N 1
ATOM 3043 C CA . PRO A 1 406 ? 16.687 15.031 -14.895 1.00 55.16 406 PRO A CA 1
ATOM 3044 C C . PRO A 1 406 ? 17.917 14.387 -14.210 1.00 55.16 406 PRO A C 1
ATOM 3046 O O . PRO A 1 406 ? 17.985 14.297 -12.984 1.00 55.16 406 PRO A O 1
ATOM 3049 N N . GLY A 1 407 ? 18.901 13.901 -14.975 1.00 59.84 407 GLY A N 1
ATOM 3050 C CA . GLY A 1 407 ? 20.066 13.187 -14.463 1.00 59.84 407 GLY A CA 1
ATOM 3051 C C . GLY A 1 407 ? 19.741 11.737 -14.110 1.00 59.84 407 GLY A C 1
ATOM 3052 O O . GLY A 1 407 ? 19.120 11.011 -14.886 1.00 59.84 407 GLY A O 1
ATOM 3053 N N . SER A 1 408 ? 20.180 11.285 -12.936 1.00 69.94 408 SER A N 1
ATOM 3054 C CA . SER A 1 408 ? 20.040 9.890 -12.491 1.00 69.94 408 SER A CA 1
ATOM 3055 C C . SER A 1 408 ? 18.709 9.576 -11.777 1.00 69.94 408 SER A C 1
ATOM 3057 O O . SER A 1 408 ? 18.550 8.521 -11.177 1.00 69.94 408 SER A O 1
ATOM 3059 N N . GLN A 1 409 ? 17.707 10.454 -11.856 1.00 86.56 409 GLN A N 1
ATOM 3060 C CA . GLN A 1 409 ? 16.389 10.227 -11.247 1.00 86.56 409 GLN A CA 1
ATOM 3061 C C . GLN A 1 409 ? 15.613 9.072 -11.908 1.00 86.56 409 GLN A C 1
ATOM 3063 O O . GLN A 1 409 ? 15.815 8.784 -13.093 1.00 86.56 409 GLN A O 1
ATOM 3068 N N . ILE A 1 410 ? 14.708 8.433 -11.151 1.00 94.88 410 ILE A N 1
ATOM 3069 C CA . ILE A 1 410 ? 13.790 7.417 -11.687 1.00 94.88 410 ILE A CA 1
ATOM 3070 C C . ILE A 1 410 ? 12.837 8.089 -12.679 1.00 94.88 410 ILE A C 1
ATOM 3072 O O . ILE A 1 410 ? 12.143 9.045 -12.331 1.00 94.88 410 ILE A O 1
ATOM 3076 N N . ARG A 1 411 ? 12.808 7.588 -13.911 1.00 94.12 411 ARG A N 1
ATOM 3077 C CA . ARG A 1 411 ? 11.967 8.090 -14.997 1.00 94.12 411 ARG A CA 1
ATOM 3078 C C . ARG A 1 411 ? 11.526 6.969 -15.918 1.00 94.12 411 ARG A C 1
ATOM 3080 O O . ARG A 1 411 ? 12.307 6.061 -16.207 1.00 94.12 411 ARG A O 1
ATOM 3087 N N . SER A 1 412 ? 10.330 7.092 -16.464 1.00 96.31 412 SER A N 1
ATOM 3088 C CA . SER A 1 412 ? 9.860 6.217 -17.530 1.00 96.31 412 SER A CA 1
ATOM 3089 C C . SER A 1 412 ? 9.297 7.014 -18.689 1.00 96.31 412 SER A C 1
ATOM 3091 O O . SER A 1 412 ? 8.802 8.127 -18.521 1.00 96.31 412 SER A O 1
ATOM 3093 N N . SER A 1 413 ? 9.395 6.438 -19.882 1.00 95.69 413 SER A N 1
ATOM 3094 C CA . SER A 1 413 ? 8.672 6.924 -21.047 1.00 95.69 413 SER A CA 1
ATOM 3095 C C . SER A 1 413 ? 7.945 5.779 -21.728 1.00 95.69 413 SER A C 1
ATOM 3097 O O . SER A 1 413 ? 8.451 4.661 -21.733 1.00 95.69 413 SER A O 1
ATOM 3099 N N . LEU A 1 414 ? 6.762 6.059 -22.267 1.00 97.44 414 LEU A N 1
ATOM 3100 C CA . LEU A 1 414 ? 5.979 5.187 -23.145 1.00 97.44 414 LEU A CA 1
ATOM 3101 C C . LEU A 1 414 ? 5.377 6.085 -24.223 1.00 97.44 414 LEU A C 1
ATOM 3103 O O . LEU A 1 414 ? 4.749 7.088 -23.901 1.00 97.44 414 LEU A O 1
ATOM 3107 N N . ASP A 1 415 ? 5.635 5.765 -25.484 1.00 97.00 415 ASP A N 1
ATOM 3108 C CA . ASP A 1 415 ? 5.157 6.480 -26.673 1.00 97.00 415 ASP A CA 1
ATOM 3109 C C . ASP A 1 415 ? 5.429 7.994 -26.665 1.00 97.00 415 ASP A C 1
ATOM 3111 O O . ASP A 1 415 ? 4.691 8.794 -27.237 1.00 97.00 415 ASP A O 1
ATOM 3115 N N . GLY A 1 416 ? 6.531 8.395 -26.028 1.00 90.31 416 GLY A N 1
ATOM 3116 C CA . GLY A 1 416 ? 6.948 9.791 -25.910 1.00 90.31 416 GLY A CA 1
ATOM 3117 C C . GLY A 1 416 ? 6.344 10.542 -24.723 1.00 90.31 416 GLY A C 1
ATOM 3118 O O . GLY A 1 416 ? 6.841 11.620 -24.402 1.00 90.31 416 GLY A O 1
ATOM 3119 N N . ASP A 1 417 ? 5.357 9.974 -24.025 1.00 94.44 417 ASP A N 1
ATOM 3120 C CA . ASP A 1 417 ? 4.939 10.478 -22.718 1.00 94.44 417 ASP A CA 1
ATOM 3121 C C . ASP A 1 417 ? 6.024 10.156 -21.687 1.00 94.44 417 ASP A C 1
ATOM 3123 O O . ASP A 1 417 ? 6.502 9.021 -21.633 1.00 94.44 417 ASP A O 1
ATOM 3127 N N . LEU A 1 418 ? 6.457 11.154 -20.918 1.00 93.75 418 LEU A N 1
ATOM 3128 C CA . LEU A 1 418 ? 7.606 11.085 -20.018 1.00 93.75 418 LEU A CA 1
ATOM 3129 C C . LEU A 1 418 ? 7.188 11.477 -18.608 1.00 93.75 418 LEU A C 1
ATOM 3131 O O . LEU A 1 418 ? 6.755 12.602 -18.367 1.00 93.75 418 LEU A O 1
ATOM 3135 N N . LEU A 1 419 ? 7.428 10.567 -17.670 1.00 93.62 419 LEU A N 1
ATOM 3136 C CA . LEU A 1 419 ? 7.212 10.787 -16.251 1.00 93.62 419 LEU A CA 1
ATOM 3137 C C . LEU A 1 419 ? 8.527 10.690 -15.482 1.00 93.62 419 LEU A C 1
ATOM 3139 O O . LEU A 1 419 ? 9.357 9.810 -15.729 1.00 93.62 419 LEU A O 1
ATOM 3143 N N . VAL A 1 420 ? 8.701 11.591 -14.518 1.00 93.69 420 VAL A N 1
ATOM 3144 C CA . VAL A 1 420 ? 9.869 11.658 -13.636 1.00 93.69 420 VAL A CA 1
ATOM 3145 C C . VAL A 1 420 ? 9.382 11.575 -12.194 1.00 93.69 420 VAL A C 1
ATOM 3147 O O . VAL A 1 420 ? 8.522 12.346 -11.773 1.00 93.69 420 VAL A O 1
ATOM 3150 N N . LEU A 1 421 ? 9.927 10.629 -11.430 1.00 94.50 421 LEU A N 1
ATOM 3151 C CA . LEU A 1 421 ? 9.583 10.455 -10.022 1.00 94.50 421 LEU A CA 1
ATOM 3152 C C . LEU A 1 421 ? 10.015 11.684 -9.229 1.00 94.50 421 LEU A C 1
ATOM 3154 O O . LEU A 1 421 ? 11.174 12.075 -9.316 1.00 94.50 421 LEU A O 1
ATOM 3158 N N . LEU A 1 422 ? 9.120 12.241 -8.413 1.00 93.00 422 LEU A N 1
ATOM 3159 C CA . LEU A 1 422 ? 9.342 13.479 -7.654 1.00 93.00 422 LEU A CA 1
ATOM 3160 C C . LEU A 1 422 ? 9.644 14.709 -8.534 1.00 93.00 422 LEU A C 1
ATOM 3162 O O . LEU A 1 422 ? 10.463 15.549 -8.155 1.00 93.00 422 LEU A O 1
ATOM 3166 N N . ASP A 1 423 ? 9.007 14.822 -9.705 1.00 90.94 423 ASP A N 1
ATOM 3167 C CA . ASP A 1 423 ? 9.060 16.048 -10.509 1.00 90.94 423 ASP A CA 1
ATOM 3168 C C . ASP A 1 423 ? 8.495 17.237 -9.701 1.00 90.94 423 ASP A C 1
ATOM 3170 O O . ASP A 1 423 ? 7.306 17.237 -9.357 1.00 90.94 423 ASP A O 1
ATOM 3174 N N . PRO A 1 424 ? 9.309 18.269 -9.402 1.00 89.62 424 PRO A N 1
ATOM 3175 C CA . PRO A 1 424 ? 8.865 19.403 -8.601 1.00 89.62 424 PRO A CA 1
ATOM 3176 C C . PRO A 1 424 ? 7.723 20.187 -9.255 1.00 89.62 424 PRO A C 1
ATOM 3178 O O . PRO A 1 424 ? 6.895 20.740 -8.536 1.00 89.62 424 PRO A O 1
ATOM 3181 N N . ASN A 1 425 ? 7.644 20.231 -10.589 1.00 88.81 425 ASN A N 1
ATOM 3182 C CA . ASN A 1 425 ? 6.569 20.942 -11.282 1.00 88.81 425 ASN A CA 1
ATOM 3183 C C . ASN A 1 425 ? 5.240 20.201 -11.144 1.00 88.81 425 ASN A C 1
ATOM 3185 O O . ASN A 1 425 ? 4.207 20.834 -10.949 1.00 88.81 425 ASN A O 1
ATOM 3189 N N . ARG A 1 426 ? 5.270 18.867 -11.206 1.00 90.25 426 ARG A N 1
ATOM 3190 C CA . ARG A 1 426 ? 4.081 18.026 -11.037 1.00 90.25 426 ARG A CA 1
ATOM 3191 C C . ARG A 1 426 ? 3.567 18.060 -9.602 1.00 90.25 426 ARG A C 1
ATOM 3193 O O . ARG A 1 426 ? 2.375 18.251 -9.399 1.00 90.25 426 ARG A O 1
ATOM 3200 N N . ILE A 1 427 ? 4.467 17.977 -8.620 1.00 91.81 427 ILE A N 1
ATOM 3201 C CA . ILE A 1 427 ? 4.108 18.137 -7.202 1.00 91.81 427 ILE A CA 1
ATOM 3202 C C . ILE A 1 427 ? 3.500 19.525 -6.961 1.00 91.81 427 ILE A C 1
ATOM 3204 O O . ILE A 1 427 ? 2.449 19.631 -6.335 1.00 91.81 427 ILE A O 1
ATOM 3208 N N . ALA A 1 428 ? 4.124 20.586 -7.483 1.00 89.38 428 ALA A N 1
ATOM 3209 C CA . ALA A 1 428 ? 3.605 21.943 -7.338 1.00 89.38 428 ALA A CA 1
ATOM 3210 C C . ALA A 1 428 ? 2.235 22.119 -8.011 1.00 89.38 428 ALA A C 1
ATOM 3212 O O . ALA A 1 428 ? 1.370 22.775 -7.439 1.00 89.38 428 ALA A O 1
ATOM 3213 N N . ALA A 1 429 ? 2.022 21.521 -9.187 1.00 87.69 429 ALA A N 1
ATOM 3214 C CA . ALA A 1 429 ? 0.731 21.538 -9.870 1.00 87.69 429 ALA A CA 1
ATOM 3215 C C . ALA A 1 429 ? -0.347 20.798 -9.064 1.00 87.69 429 ALA A C 1
ATOM 3217 O O . ALA A 1 429 ? -1.420 21.349 -8.850 1.00 87.69 429 ALA A O 1
ATOM 3218 N N . ALA A 1 430 ? -0.038 19.606 -8.543 1.00 89.06 430 ALA A N 1
ATOM 3219 C CA . ALA A 1 430 ? -0.953 18.846 -7.693 1.00 89.06 430 ALA A CA 1
ATOM 3220 C C . ALA A 1 430 ? -1.349 19.623 -6.426 1.00 89.06 430 ALA A C 1
ATOM 3222 O O . ALA A 1 430 ? -2.502 19.608 -6.020 1.00 89.06 430 ALA A O 1
ATOM 3223 N N . GLN A 1 431 ? -0.401 20.336 -5.812 1.00 88.56 431 GLN A N 1
ATOM 3224 C CA . GLN A 1 431 ? -0.649 21.148 -4.615 1.00 88.56 431 GLN A CA 1
ATOM 3225 C C . GLN A 1 431 ? -1.377 22.463 -4.895 1.00 88.56 431 GLN A C 1
ATOM 3227 O O . GLN A 1 431 ? -1.977 23.017 -3.978 1.00 88.56 431 GLN A O 1
ATOM 3232 N N . ALA A 1 432 ? -1.283 22.980 -6.119 1.00 84.50 432 ALA A N 1
ATOM 3233 C CA . ALA A 1 432 ? -2.013 24.164 -6.548 1.00 84.50 432 ALA A CA 1
ATOM 3234 C C . ALA A 1 432 ? -3.463 23.847 -6.937 1.00 84.50 432 ALA A C 1
ATOM 3236 O O . ALA A 1 432 ? -4.292 24.740 -6.855 1.00 84.50 432 ALA A O 1
ATOM 3237 N N . GLY A 1 433 ? -3.752 22.604 -7.338 1.00 76.19 433 GLY A N 1
ATOM 3238 C CA . GLY A 1 433 ? -5.075 22.160 -7.786 1.00 76.19 433 GLY A CA 1
ATOM 3239 C C . GLY A 1 433 ? -6.072 21.837 -6.666 1.00 76.19 433 GLY A C 1
ATOM 3240 O O . GLY A 1 433 ? -6.969 21.020 -6.883 1.00 76.19 433 GLY A O 1
ATOM 3241 N N . VAL A 1 434 ? -5.883 22.400 -5.467 1.00 75.44 434 VAL A N 1
ATOM 3242 C CA . VAL A 1 434 ? -6.723 22.144 -4.284 1.00 75.44 434 VAL A CA 1
ATOM 3243 C C . VAL A 1 434 ? -7.476 23.389 -3.845 1.00 75.44 434 VAL A C 1
ATOM 3245 O O . VAL A 1 434 ? -6.800 24.422 -3.638 1.00 75.44 434 VAL A O 1
#

Foldseek 3Di:
DQDFDWDWDQDPVGTDTATEDQDAFADPPKHFPHRWDQWDAFLVNQKIWTWTFMQFPLRATFIFIKMFTFAQDPVNRHTYGPQIFGLDQGFTWQYAQQLQQWTWTFADQFWAQETFIWIQGLAPSDIDTQFQAQWHWDRWDAQQARFKIKTFAPPPLCQRVQRCVVGDTNQDCPVLRLLSQVLLCPPFNQGTFIFMDTSVCRNVNHDHGGPAQWADPVDPVRRGPQKHWDHHWDADFFQQWIKGKIFRRDSDPVPTDMDIDIGGDDPDPSGDHHPDHSDNDHNPVGDGSHHDGHFDDDHDDAAWDAAPVGWIWGWDWDCDPDPQWIKIKIATDLHQHPVQKGKGFMKIWTAGRNSQKIFIFDWIFIDTPWGKTWGATWIAGNVVSDIGGPDQAPDPPPPCPPLPDRDRFTWIDTNRDIDTNSDVVSSVVSSSGD